Protein AF-A0A3P7FMW1-F1 (afdb_monomer_lite)

Sequence (409 aa):
MFDYVSAKECLGETEAAAFIEQILLAIKHLHDNHVPENVMLRRRGESKIKLIDFGLSRRILPGTVVKDMIGTPEFVAPEVVNYEPLSSATDMWALGVVTYILLSGGSPFLGETRDETFVNISAVNYHFSERYFEHISPYAKDFISRLFVRDQRKRATVDECLGHPWIRGPDELTNDVRQYSMISMAQIRSFKIRLRWRRVVDIIIACNKMTADARSAVRKALEAGRSVSSRFDPEELIVSAMLVACEEGNLAGLDQLAVLHRINLNIANRVRFKMGETAIHVAAGAGQFDVVHYLHMKGAALDAADVRGDTPLFWATRNGHANIVGYITNEENVNINAVNKNKESVLHVATRYAQLESALLLLERGVNSSLQDEHSETALHIASWHGYAALLEVLCRFNPPVHLKNQID

InterPro domains:
  IPR000719 Protein kinase domain [PF00069] (2-167)
  IPR000719 Protein kinase domain [PS50011] (1-167)
  IPR000719 Protein kinase domain [SM00220] (1-167)
  IPR002110 Ankyrin repeat [PF12796] (244-338)
  IPR002110 Ankyrin repeat [PF13857] (362-406)
  IPR002110 Ankyrin repeat [PS50088] (275-307)
  IPR002110 Ankyrin repeat [PS50088] (342-374)
  IPR002110 Ankyrin repeat [SM00248] (275-304)
  IPR002110 Ankyrin repeat [SM00248] (308-338)
  IPR002110 Ankyrin repeat [SM00248] (342-371)
  IPR002110 Ankyrin repeat [SM00248] (375-404)
  IPR011009 Protein kinase-like domain superfamily [SSF56112] (2-182)
  IPR036770 Ankyrin repeat-containing domain superfamily [G3DSA:1.25.40.20] (216-408)
  IPR036770 Ankyrin repeat-containing domain superfamily [SSF48403] (235-407)

Radius of gyration: 28.06 Å; chains: 1; bounding box: 69×50×81 Å

pLDDT: mean 79.53, std 17.52, range [32.91, 98.38]

Secondary structure (DSSP, 8-state):
-HHHHHH-SEEEHHHHHHHHHHHHHHHHHHHHH--------SSTT-S-------TT--PPPTT-------S-TTT--HHHHTTPPP-HHHHHHHHHHHHHHHHHSS-SS--SSHHHHHHHHHHT-----HHHHTTS-HHHHHHHHHHS-SSTTTSPPHHHHHTSHHHH---TTS--HHHH-EEETTSTTHHHHHHHHHHHHHHHHHHHHHTHHHHHHHHHHHHTTPPP--S--GGGHHHHHHHHHHHHT-HHHHHHHHHHS---TT----STT-----HHHHHHHHT-HHHHHHHHHTT--TT---TTS--HHHHHHHTT-HHHHHHHTTSTT--TT-B-TT--BHHHHHHHTT-HHHHHHHHHTT--TT---TTS--HHHHHHHHT-HHHHHHHHHT---TT------

Structure (mmCIF, N/CA/C/O backbone):
data_AF-A0A3P7FMW1-F1
#
_entry.id   AF-A0A3P7FMW1-F1
#
loop_
_atom_site.group_PDB
_atom_site.id
_atom_site.type_symbol
_atom_site.label_atom_id
_atom_site.label_alt_id
_atom_site.label_comp_id
_atom_site.label_asym_id
_atom_site.label_entity_id
_atom_site.label_seq_id
_atom_site.pdbx_PDB_ins_code
_atom_site.Cartn_x
_atom_site.Cartn_y
_atom_site.Cartn_z
_atom_site.occupancy
_atom_site.B_iso_or_equiv
_atom_site.auth_seq_id
_atom_site.auth_comp_id
_atom_site.auth_asym_id
_atom_site.auth_atom_id
_atom_site.pdbx_PDB_model_num
ATOM 1 N N . MET A 1 1 ? -8.981 -4.908 24.742 1.00 47.59 1 MET A N 1
ATOM 2 C CA . MET A 1 1 ? -9.907 -5.991 25.137 1.00 47.59 1 MET A CA 1
ATOM 3 C C . MET A 1 1 ? -9.260 -7.352 24.901 1.00 47.59 1 MET A C 1
ATOM 5 O O . MET A 1 1 ? -9.001 -8.043 25.871 1.00 47.59 1 MET A O 1
ATOM 9 N N . PHE A 1 2 ? -8.913 -7.713 23.662 1.00 51.62 2 PHE A N 1
ATOM 10 C CA . PHE A 1 2 ? -8.426 -9.063 23.349 1.00 51.62 2 PHE A CA 1
ATOM 11 C C . PHE A 1 2 ? -7.095 -9.463 23.994 1.00 51.62 2 PHE A C 1
ATOM 13 O O . PHE A 1 2 ? -6.965 -10.626 24.353 1.00 51.62 2 PHE A O 1
ATOM 20 N N . ASP A 1 3 ? -6.154 -8.543 24.230 1.00 49.09 3 ASP A N 1
ATOM 21 C CA . ASP A 1 3 ? -4.935 -8.862 25.001 1.00 49.09 3 ASP A CA 1
ATOM 22 C C . ASP A 1 3 ? -5.259 -9.324 26.424 1.00 49.09 3 ASP A C 1
ATOM 24 O O . ASP A 1 3 ? -4.680 -10.283 26.926 1.00 49.09 3 ASP A O 1
ATOM 28 N N . TYR A 1 4 ? -6.229 -8.658 27.056 1.00 53.31 4 TYR A N 1
ATOM 29 C CA . TYR A 1 4 ? -6.690 -8.989 28.400 1.00 53.31 4 TYR A CA 1
ATOM 30 C C . TYR A 1 4 ? -7.434 -10.331 28.410 1.00 53.31 4 TYR A C 1
ATOM 32 O O . TYR A 1 4 ? -7.143 -11.189 29.237 1.00 53.31 4 TYR A O 1
ATOM 40 N N . VAL A 1 5 ? -8.332 -10.544 27.440 1.00 51.75 5 VAL A N 1
ATOM 41 C CA . VAL A 1 5 ? -9.062 -11.814 27.278 1.00 51.75 5 VAL A CA 1
ATOM 42 C C . VAL A 1 5 ? -8.107 -12.969 26.943 1.00 51.75 5 VAL A C 1
ATOM 44 O O . VAL A 1 5 ? -8.299 -14.077 27.421 1.00 51.75 5 VAL A O 1
ATOM 47 N N . SER A 1 6 ? -7.047 -12.721 26.167 1.00 50.59 6 SER A N 1
ATOM 48 C CA . SER A 1 6 ? -6.059 -13.742 25.780 1.00 50.59 6 SER A CA 1
ATOM 49 C C . SER A 1 6 ? -5.133 -14.154 26.925 1.00 50.59 6 SER A C 1
ATOM 51 O O . SER A 1 6 ? -4.549 -15.232 26.859 1.00 50.59 6 SER A O 1
ATOM 53 N N . ALA A 1 7 ? -4.972 -13.304 27.942 1.00 53.78 7 ALA A N 1
ATOM 54 C CA . ALA A 1 7 ? -4.162 -13.597 29.122 1.00 53.78 7 ALA A CA 1
ATOM 55 C C . ALA A 1 7 ? -4.922 -14.407 30.188 1.00 53.78 7 ALA A C 1
ATOM 57 O O . ALA A 1 7 ? -4.287 -14.991 31.063 1.00 53.78 7 ALA A O 1
ATOM 58 N N . LYS A 1 8 ? -6.261 -14.447 30.130 1.00 50.78 8 LYS A N 1
ATOM 59 C CA . LYS A 1 8 ? -7.101 -15.222 31.050 1.00 50.78 8 LYS A CA 1
ATOM 60 C C . LYS A 1 8 ? -7.454 -16.590 30.460 1.00 50.78 8 LYS A C 1
ATOM 62 O O . LYS A 1 8 ? -7.831 -16.701 29.297 1.00 50.78 8 LYS A O 1
ATOM 67 N N . GLU A 1 9 ? -7.390 -17.632 31.289 1.00 50.69 9 GLU A N 1
ATOM 68 C CA . GLU A 1 9 ? -7.814 -18.993 30.917 1.00 50.69 9 GLU A CA 1
ATOM 69 C C . GLU A 1 9 ? -9.340 -19.143 30.811 1.00 50.69 9 GLU A C 1
ATOM 71 O O . GLU A 1 9 ? -9.829 -20.076 30.179 1.00 50.69 9 GLU A O 1
ATOM 76 N N . CYS A 1 10 ? -10.110 -18.225 31.392 1.00 54.72 10 CYS A N 1
ATOM 77 C CA . CYS A 1 10 ? -11.564 -18.210 31.321 1.00 54.72 10 CYS A CA 1
ATOM 78 C C . CYS A 1 10 ? -12.085 -16.768 31.348 1.00 54.72 10 CYS A C 1
ATOM 80 O O . CYS A 1 10 ? -11.567 -15.912 32.068 1.00 54.72 10 CYS A O 1
ATOM 82 N N . LEU A 1 11 ? -13.113 -16.507 30.542 1.00 65.88 11 LEU A N 1
ATOM 83 C CA . LEU A 1 11 ? -13.879 -15.266 30.575 1.00 65.88 11 LEU A CA 1
ATOM 84 C C . LEU A 1 11 ? -15.302 -15.631 30.999 1.00 65.88 11 LEU A C 1
ATOM 86 O O . LEU A 1 11 ? -15.915 -16.499 30.388 1.00 65.88 11 LEU A O 1
ATOM 90 N N . GLY A 1 12 ? -15.820 -15.023 32.061 1.00 71.69 12 GLY A N 1
ATOM 91 C CA . GLY A 1 12 ? -17.228 -15.199 32.426 1.00 71.69 12 GLY A CA 1
ATOM 92 C C . GLY A 1 12 ? -18.133 -14.372 31.515 1.00 71.69 12 GLY A C 1
ATOM 93 O O . GLY A 1 12 ? -17.721 -13.319 31.021 1.00 71.69 12 GLY A O 1
ATOM 94 N N . GLU A 1 13 ? -19.385 -14.789 31.337 1.00 80.81 13 GLU A N 1
ATOM 95 C CA . GLU A 1 13 ? -20.354 -13.994 30.574 1.00 80.81 13 GLU A CA 1
ATOM 96 C C . GLU A 1 13 ? -20.592 -12.607 31.168 1.00 80.81 13 GLU A C 1
ATOM 98 O O . GLU A 1 13 ? -20.755 -11.654 30.418 1.00 80.81 13 GLU A O 1
ATOM 103 N N . THR A 1 14 ? -20.554 -12.460 32.495 1.00 80.69 14 THR A N 1
ATOM 104 C CA . THR A 1 14 ? -20.668 -11.151 33.157 1.00 80.69 14 THR A CA 1
ATOM 105 C C . THR A 1 14 ? -19.549 -10.198 32.725 1.00 80.69 14 THR A C 1
ATOM 107 O O . THR A 1 14 ? -19.782 -9.013 32.506 1.00 80.69 14 THR A O 1
ATOM 110 N N . GLU A 1 15 ? -18.329 -10.714 32.555 1.00 77.94 15 GLU A N 1
ATOM 111 C CA . GLU A 1 15 ? -17.183 -9.920 32.106 1.00 77.94 15 GLU A CA 1
ATOM 112 C C . GLU A 1 15 ? -17.274 -9.608 30.606 1.00 77.94 15 GLU A C 1
ATOM 114 O O . GLU A 1 15 ? -17.004 -8.480 30.190 1.00 77.94 15 GLU A O 1
ATOM 119 N N . ALA A 1 16 ? -17.722 -10.574 29.797 1.00 81.94 16 ALA A N 1
ATOM 120 C CA . ALA A 1 16 ? -18.007 -10.354 28.382 1.00 81.94 16 ALA A CA 1
ATOM 121 C C . ALA A 1 16 ? -19.096 -9.285 28.182 1.00 81.94 16 ALA A C 1
ATOM 123 O O . ALA A 1 16 ? -18.902 -8.353 27.404 1.00 81.94 16 ALA A O 1
ATOM 124 N N . ALA A 1 17 ? -20.198 -9.372 28.928 1.00 87.00 17 ALA A N 1
ATOM 125 C CA . ALA A 1 17 ? -21.290 -8.406 28.901 1.00 87.00 17 ALA A CA 1
ATOM 126 C C . ALA A 1 17 ? -20.805 -7.003 29.287 1.00 87.00 17 ALA A C 1
ATOM 128 O O . ALA A 1 17 ? -21.090 -6.053 28.565 1.00 87.00 17 ALA A O 1
ATOM 129 N N . ALA A 1 18 ? -19.983 -6.872 30.335 1.00 83.81 18 ALA A N 1
ATOM 130 C CA . ALA A 1 18 ? -19.393 -5.589 30.729 1.00 83.81 18 ALA A CA 1
ATOM 131 C C . ALA A 1 18 ? -18.471 -4.996 29.646 1.00 83.81 18 ALA A C 1
ATOM 133 O O . ALA A 1 18 ? -18.351 -3.778 29.511 1.00 83.81 18 ALA A O 1
ATOM 134 N N . PHE A 1 19 ? -17.794 -5.834 28.859 1.00 81.50 19 PHE A N 1
ATOM 135 C CA . PHE A 1 19 ? -17.010 -5.373 27.716 1.00 81.50 19 PHE A CA 1
ATOM 136 C C . PHE A 1 19 ? -17.891 -4.904 26.550 1.00 81.50 19 PHE A C 1
ATOM 138 O O . PHE A 1 19 ? -17.595 -3.866 25.953 1.00 81.50 19 PHE A O 1
ATOM 145 N N . ILE A 1 20 ? -18.971 -5.627 26.244 1.00 87.50 20 ILE A N 1
ATOM 146 C CA . ILE A 1 20 ? -19.931 -5.249 25.196 1.00 87.50 20 ILE A CA 1
ATOM 147 C C . ILE A 1 20 ? -20.721 -3.994 25.581 1.00 87.50 20 ILE A C 1
ATOM 149 O O . ILE A 1 20 ? -20.904 -3.119 24.739 1.00 87.50 20 ILE A O 1
ATOM 153 N N . GLU A 1 21 ? -21.108 -3.844 26.847 1.00 88.62 21 GLU A N 1
ATOM 154 C CA . GLU A 1 21 ? -21.773 -2.648 27.378 1.00 88.62 21 GLU A CA 1
ATOM 155 C C . GLU A 1 21 ? -20.960 -1.380 27.094 1.00 88.62 21 GLU A C 1
ATOM 157 O O . GLU A 1 21 ? -21.482 -0.368 26.636 1.00 88.62 21 GLU A O 1
ATOM 162 N N . GLN A 1 22 ? -19.645 -1.443 27.288 1.00 83.19 22 GLN A N 1
ATOM 163 C CA . GLN A 1 22 ? -18.770 -0.303 27.028 1.00 83.19 22 GLN A CA 1
ATOM 164 C C . GLN A 1 22 ? -18.667 0.042 25.545 1.00 83.19 22 GLN A C 1
ATOM 166 O O . GLN A 1 22 ? -18.553 1.219 25.199 1.00 83.19 22 GLN A O 1
ATOM 171 N N . ILE A 1 23 ? -18.721 -0.965 24.667 1.00 85.00 23 ILE A N 1
ATOM 172 C CA . ILE A 1 23 ? -18.812 -0.722 23.227 1.00 85.00 23 ILE A CA 1
ATOM 173 C C . ILE A 1 23 ? -20.160 -0.072 22.906 1.00 85.00 23 ILE A C 1
ATOM 175 O O . ILE A 1 23 ? -20.174 0.937 22.211 1.00 85.00 23 ILE A O 1
ATOM 179 N N . LEU A 1 24 ? -21.267 -0.586 23.448 1.00 89.19 24 LEU A N 1
ATOM 180 C CA . LEU A 1 24 ? -22.606 -0.023 23.254 1.00 89.19 24 LEU A CA 1
ATOM 181 C C . LEU A 1 24 ? -22.686 1.443 23.682 1.00 89.19 24 LEU A C 1
ATOM 183 O O . LEU A 1 24 ? -23.191 2.263 22.925 1.00 89.19 24 LEU A O 1
ATOM 187 N N . LEU A 1 25 ? -22.144 1.801 24.848 1.00 86.50 25 LEU A N 1
ATOM 188 C CA . LEU A 1 25 ? -22.111 3.191 25.317 1.00 86.50 25 LEU A CA 1
ATOM 189 C C . LEU A 1 25 ? -21.339 4.107 24.360 1.00 86.50 25 LEU A C 1
ATOM 191 O O . LEU A 1 25 ? -21.734 5.250 24.130 1.00 86.50 25 LEU A O 1
ATOM 195 N N . ALA A 1 26 ? -20.250 3.607 23.782 1.00 79.44 26 ALA A N 1
ATOM 196 C CA . ALA A 1 26 ? -19.476 4.363 22.813 1.00 79.44 26 ALA A CA 1
ATOM 197 C C . ALA A 1 26 ? -20.198 4.470 21.458 1.00 79.44 26 ALA A C 1
ATOM 199 O O . ALA A 1 26 ? -20.238 5.557 20.889 1.00 79.44 26 ALA A O 1
ATOM 200 N N . ILE A 1 27 ? -20.834 3.397 20.975 1.00 84.56 27 ILE A N 1
ATOM 201 C CA . ILE A 1 27 ? -21.678 3.434 19.770 1.00 84.56 27 ILE A CA 1
ATOM 202 C C . ILE A 1 27 ? -22.840 4.414 19.970 1.00 84.56 27 ILE A C 1
ATOM 204 O O . ILE A 1 27 ? -23.069 5.256 19.107 1.00 84.56 27 ILE A O 1
ATOM 208 N N . LYS A 1 28 ? -23.510 4.382 21.129 1.00 84.62 28 LYS A N 1
ATOM 209 C CA . LYS A 1 28 ? -24.583 5.326 21.472 1.00 84.62 28 LYS A CA 1
ATOM 210 C C . LYS A 1 28 ? -24.106 6.763 21.334 1.00 84.62 28 LYS A C 1
ATOM 212 O O . LYS A 1 28 ? -24.732 7.568 20.655 1.00 84.62 28 LYS A O 1
ATOM 217 N N . HIS A 1 29 ? -22.963 7.069 21.946 1.00 78.94 29 HIS A N 1
ATOM 218 C CA . HIS A 1 29 ? -22.381 8.400 21.877 1.00 78.94 29 HIS A CA 1
ATOM 219 C C . HIS A 1 29 ? -22.130 8.851 20.430 1.00 78.94 29 HIS A C 1
ATOM 221 O O . HIS A 1 29 ? -22.406 10.006 20.111 1.00 78.94 29 HIS A O 1
ATOM 227 N N . LEU A 1 30 ? -21.652 7.956 19.559 1.00 75.69 30 LEU A N 1
ATOM 228 C CA . LEU A 1 30 ? -21.410 8.248 18.141 1.00 75.69 30 LEU A CA 1
ATOM 229 C C . LEU A 1 30 ? -22.705 8.460 17.354 1.00 75.69 30 LEU A C 1
ATOM 231 O O . LEU A 1 30 ? -22.782 9.393 16.556 1.00 75.69 30 LEU A O 1
ATOM 235 N N . HIS A 1 31 ? -23.707 7.605 17.575 1.00 81.19 31 HIS A N 1
ATOM 236 C CA . HIS A 1 31 ? -25.014 7.696 16.919 1.00 81.19 31 HIS A CA 1
ATOM 237 C C . HIS A 1 31 ? -25.749 8.978 17.321 1.00 81.19 31 HIS A C 1
ATOM 239 O O . HIS A 1 31 ? -26.322 9.640 16.459 1.00 81.19 31 HIS A O 1
ATOM 245 N N . ASP A 1 32 ? -25.651 9.376 18.591 1.00 76.94 32 ASP A N 1
ATOM 246 C CA . ASP A 1 32 ? -26.274 10.596 19.106 1.00 76.94 32 ASP A CA 1
ATOM 247 C C . ASP A 1 32 ? -25.512 11.861 18.648 1.00 76.94 32 ASP A C 1
ATOM 249 O O . ASP A 1 32 ? -26.118 12.830 18.186 1.00 76.94 32 ASP A O 1
ATOM 253 N N . ASN A 1 33 ? -24.173 11.871 18.730 1.00 66.06 33 ASN A N 1
ATOM 254 C CA . ASN A 1 33 ? -23.375 13.098 18.571 1.00 66.06 33 ASN A CA 1
ATOM 255 C C . ASN A 1 33 ? -22.724 13.291 17.190 1.00 66.06 33 ASN A C 1
ATOM 257 O O . ASN A 1 33 ? -22.070 14.309 16.981 1.00 66.06 33 ASN A O 1
ATOM 261 N N . HIS A 1 34 ? -22.906 12.377 16.228 1.00 57.22 34 HIS A N 1
ATOM 262 C CA . HIS A 1 34 ? -22.450 12.501 14.827 1.00 57.22 34 HIS A CA 1
ATOM 263 C C . HIS A 1 34 ? -20.942 12.798 14.605 1.00 57.22 34 HIS A C 1
ATOM 265 O O . HIS A 1 34 ? -20.549 13.106 13.473 1.00 57.22 34 HIS A O 1
ATOM 271 N N . VAL A 1 35 ? -20.082 12.710 15.630 1.00 48.16 35 VAL A N 1
ATOM 272 C CA . VAL A 1 35 ? -18.645 13.034 15.543 1.00 48.16 35 VAL A CA 1
ATOM 273 C C . VAL A 1 35 ? -17.810 11.972 16.277 1.00 48.16 35 VAL A C 1
ATOM 275 O O . VAL A 1 35 ? -18.051 11.731 17.459 1.00 48.16 35 VAL A O 1
ATOM 278 N N . PRO A 1 36 ? -16.823 11.332 15.618 1.00 38.69 36 PRO A N 1
ATOM 279 C CA . PRO A 1 36 ? -15.952 10.357 16.259 1.00 38.69 36 PRO A CA 1
ATOM 280 C C . PRO A 1 36 ? -14.738 11.042 16.896 1.00 38.69 36 PRO A C 1
ATOM 282 O O . PRO A 1 36 ? -13.843 11.517 16.197 1.00 38.69 36 PRO A O 1
ATOM 285 N N . GLU A 1 37 ? -14.667 11.033 18.228 1.00 35.34 37 GLU A N 1
ATOM 286 C CA . GLU A 1 37 ? -13.431 11.305 18.965 1.00 35.34 37 GLU A CA 1
ATOM 287 C C . GLU A 1 37 ? -13.049 10.108 19.849 1.00 35.34 37 GLU A C 1
ATOM 289 O O . GLU A 1 37 ? -13.726 9.775 20.815 1.00 35.34 37 GLU A O 1
ATOM 294 N N . ASN A 1 38 ? -11.933 9.474 19.475 1.00 32.91 38 ASN A N 1
ATOM 295 C CA . ASN A 1 38 ? -10.925 8.816 20.314 1.00 32.91 38 ASN A CA 1
ATOM 296 C C . ASN A 1 38 ? -11.371 8.115 21.593 1.00 32.91 38 ASN A C 1
ATOM 298 O O . ASN A 1 38 ? -11.671 8.743 22.611 1.00 32.91 38 ASN A O 1
ATOM 302 N N . VAL A 1 39 ? -11.192 6.801 21.648 1.00 37.09 39 VAL A N 1
ATOM 303 C CA . VAL A 1 39 ? -11.432 6.083 22.886 1.00 37.09 39 VAL A CA 1
ATOM 304 C C . VAL A 1 39 ? -10.294 4.997 23.015 1.00 37.09 39 VAL A C 1
ATOM 306 O O . VAL A 1 39 ? -10.281 4.017 22.326 1.00 37.09 39 VAL A O 1
ATOM 309 N N . MET A 1 40 ? -9.280 5.081 23.907 1.00 37.59 40 MET A N 1
ATOM 310 C CA . MET A 1 40 ? -8.388 3.927 24.296 1.00 37.59 40 MET A CA 1
ATOM 311 C C . MET A 1 40 ? -8.336 3.721 25.809 1.00 37.59 40 MET A C 1
ATOM 313 O O . MET A 1 40 ? -8.457 4.700 26.542 1.00 37.59 40 MET A O 1
ATOM 317 N N . LEU A 1 41 ? -8.219 2.464 26.264 1.00 34.91 41 LEU A N 1
ATOM 318 C CA . LEU A 1 41 ? -8.232 2.029 27.676 1.00 34.91 41 LEU A CA 1
ATOM 319 C C . LEU A 1 41 ? -7.484 3.001 28.605 1.00 34.91 41 LEU A C 1
ATOM 321 O O . LEU A 1 41 ? -6.338 3.353 28.333 1.00 34.91 41 LEU A O 1
ATOM 325 N N . ARG A 1 42 ? -8.109 3.400 29.725 1.00 39.28 42 ARG A N 1
ATOM 326 C CA . ARG A 1 42 ? -7.558 4.437 30.622 1.00 39.28 42 ARG A CA 1
ATOM 327 C C . ARG A 1 42 ? -6.172 4.069 31.167 1.00 39.28 42 ARG A C 1
ATOM 329 O O . ARG A 1 42 ? -5.311 4.943 31.214 1.00 39.28 42 ARG A O 1
ATOM 336 N N . ARG A 1 43 ? -5.951 2.807 31.570 1.00 35.66 43 ARG A N 1
ATOM 337 C CA . ARG A 1 43 ? -4.662 2.253 32.040 1.00 35.66 43 ARG A CA 1
ATOM 338 C C . ARG A 1 43 ? -4.598 0.732 31.840 1.00 35.66 43 ARG A C 1
ATOM 340 O O . ARG A 1 43 ? -5.629 0.061 31.848 1.00 35.66 43 ARG A O 1
ATOM 347 N N . ARG A 1 44 ? -3.383 0.175 31.703 1.00 38.91 44 ARG A N 1
ATOM 348 C CA . ARG A 1 44 ? -3.141 -1.284 31.726 1.00 38.91 44 ARG A CA 1
ATOM 349 C C . ARG A 1 44 ? -3.638 -1.863 33.060 1.00 38.91 44 ARG A C 1
ATOM 351 O O . ARG A 1 44 ? -3.177 -1.428 34.108 1.00 38.91 44 ARG A O 1
ATOM 358 N N . GLY A 1 45 ? -4.556 -2.830 32.999 1.00 46.41 45 GLY A N 1
ATOM 359 C CA . GLY A 1 45 ? -5.114 -3.532 34.165 1.00 46.41 45 GLY A CA 1
ATOM 360 C C . GLY A 1 45 ? -6.527 -3.107 34.584 1.00 46.41 45 GLY A C 1
ATOM 361 O O . GLY A 1 45 ? -7.135 -3.800 35.392 1.00 46.41 45 GLY A O 1
ATOM 362 N N . GLU A 1 46 ? -7.084 -2.027 34.025 1.00 47.59 46 GLU A N 1
ATOM 363 C CA . GLU A 1 46 ? -8.478 -1.632 34.276 1.00 47.59 46 GLU A CA 1
ATOM 364 C C . GLU A 1 46 ? -9.424 -2.231 33.219 1.00 47.59 46 GLU A C 1
ATOM 366 O O . GLU A 1 46 ? -9.126 -2.232 32.025 1.00 47.59 46 GLU A O 1
ATOM 371 N N . SER A 1 47 ? -10.606 -2.682 33.650 1.00 47.19 47 SER A N 1
ATOM 372 C CA . SER A 1 47 ? -11.676 -3.250 32.812 1.00 47.19 47 SER A CA 1
ATOM 373 C C . SER A 1 47 ? -12.398 -2.221 31.926 1.00 47.19 47 SER A C 1
ATOM 375 O O . SER A 1 47 ? -13.362 -2.568 31.246 1.00 47.19 47 SER A O 1
ATOM 377 N N . LYS A 1 48 ? -11.937 -0.960 31.903 1.00 43.16 48 LYS A N 1
ATOM 378 C CA . LYS A 1 48 ? -12.572 0.142 31.170 1.00 43.16 48 LYS A CA 1
ATOM 379 C C . LYS A 1 48 ? -12.001 0.333 29.761 1.00 43.16 48 LYS A C 1
ATOM 381 O O . LYS A 1 48 ? -11.030 1.071 29.575 1.00 43.16 48 LYS A O 1
ATOM 386 N N . ILE A 1 49 ? -12.609 -0.333 28.780 1.00 46.06 49 ILE A N 1
ATOM 387 C CA . ILE A 1 49 ? -12.414 -0.157 27.342 1.00 46.06 49 ILE A CA 1
ATOM 388 C C . ILE A 1 49 ? -12.706 1.271 26.935 1.00 46.06 49 ILE A C 1
ATOM 390 O O . ILE A 1 49 ? -13.619 1.942 27.406 1.00 46.06 49 ILE A O 1
ATOM 394 N N . LYS A 1 50 ? -11.932 1.683 25.951 1.00 40.44 50 LYS A N 1
ATOM 395 C CA . LYS A 1 50 ? -12.295 2.767 25.081 1.00 40.44 50 LYS A CA 1
ATOM 396 C C . LYS A 1 50 ? -11.909 2.313 23.627 1.00 40.44 50 LYS A C 1
ATOM 398 O O . LYS A 1 50 ? -10.892 1.627 23.489 1.00 40.44 50 LYS A O 1
ATOM 403 N N . LEU A 1 51 ? -12.754 2.593 22.611 1.00 43.47 51 LEU A N 1
ATOM 404 C CA . LEU A 1 51 ? -12.660 2.427 21.115 1.00 43.47 51 LEU A CA 1
ATOM 405 C C . LEU A 1 51 ? -11.703 3.361 20.306 1.00 43.47 51 LEU A C 1
ATOM 407 O O . LEU A 1 51 ? -11.960 4.558 20.173 1.00 43.47 51 LEU A O 1
ATOM 411 N N . ILE A 1 52 ? -10.577 2.855 19.781 1.00 44.47 52 ILE A N 1
ATOM 412 C CA . ILE A 1 52 ? -9.451 3.727 19.352 1.00 44.47 52 ILE A CA 1
ATOM 413 C C . ILE A 1 52 ? -9.362 4.056 17.875 1.00 44.47 52 ILE A C 1
ATOM 415 O O . ILE A 1 52 ? -8.499 4.846 17.497 1.00 44.47 52 ILE A O 1
ATOM 419 N N . ASP A 1 53 ? -10.162 3.424 17.034 1.00 44.19 53 ASP A N 1
ATOM 420 C CA . ASP A 1 53 ? -9.825 3.372 15.622 1.00 44.19 53 ASP A CA 1
ATOM 421 C C . ASP A 1 53 ? -11.059 3.524 14.750 1.00 44.19 53 ASP A C 1
ATOM 423 O O . ASP A 1 53 ? -11.716 2.565 14.357 1.00 44.19 53 ASP A O 1
ATOM 427 N N . PHE A 1 54 ? -11.365 4.785 14.475 1.00 46.47 54 PHE A N 1
ATOM 428 C CA . PHE A 1 54 ? -12.403 5.205 13.545 1.00 46.47 54 PHE A CA 1
ATOM 429 C C . PHE A 1 54 ? -11.808 5.524 12.166 1.00 46.47 54 PHE A C 1
ATOM 431 O O . PHE A 1 54 ? -12.372 6.323 11.425 1.00 46.47 54 PHE A O 1
ATOM 438 N N . GLY A 1 55 ? -10.658 4.934 11.799 1.00 42.66 55 GLY A N 1
ATOM 439 C CA . GLY A 1 55 ? -9.985 5.197 10.518 1.00 42.66 55 GLY A CA 1
ATOM 440 C C . GLY A 1 55 ? -10.853 4.931 9.279 1.00 42.66 55 GLY A C 1
ATOM 441 O O . GLY A 1 55 ? -10.581 5.485 8.219 1.00 42.66 55 GLY A O 1
ATOM 442 N N . LEU A 1 56 ? -11.913 4.132 9.435 1.00 43.56 56 LEU A N 1
ATOM 443 C CA . LEU A 1 56 ? -12.910 3.823 8.406 1.00 43.56 56 LEU A CA 1
ATOM 444 C C . LEU A 1 56 ? -14.265 4.514 8.641 1.00 43.56 56 LEU A C 1
ATOM 446 O O . LEU A 1 56 ? -15.190 4.348 7.850 1.00 43.56 56 LEU A O 1
ATOM 450 N N . SER A 1 57 ? -14.425 5.267 9.729 1.00 46.28 57 SER A N 1
ATOM 451 C CA . SER A 1 57 ? -15.715 5.847 10.093 1.00 46.28 57 SER A CA 1
ATOM 452 C C . SER A 1 57 ? -16.013 7.084 9.270 1.00 46.28 57 SER A C 1
ATOM 454 O O . SER A 1 57 ? -15.234 8.036 9.212 1.00 46.28 57 SER A O 1
ATOM 456 N N . ARG A 1 58 ? -17.194 7.083 8.658 1.00 51.94 58 ARG A N 1
ATOM 457 C CA . ARG A 1 58 ? -17.681 8.163 7.809 1.00 51.94 58 ARG A CA 1
ATOM 458 C C . ARG A 1 58 ? -18.990 8.691 8.362 1.00 51.94 58 ARG A C 1
ATOM 460 O O . ARG A 1 58 ? -19.873 7.924 8.732 1.00 51.94 58 ARG A O 1
ATOM 467 N N . ARG A 1 59 ? -19.143 10.013 8.363 1.00 51.44 59 ARG A N 1
ATOM 468 C CA . ARG A 1 59 ? -20.428 10.644 8.660 1.00 51.44 59 ARG A CA 1
ATOM 469 C C . ARG A 1 59 ? -21.384 10.406 7.491 1.00 51.44 59 ARG A C 1
ATOM 471 O O . ARG A 1 59 ? -21.129 10.890 6.389 1.00 51.44 59 ARG A O 1
ATOM 478 N N . ILE A 1 60 ? -22.479 9.693 7.734 1.00 50.53 60 ILE A N 1
ATOM 479 C CA . ILE A 1 60 ? -23.604 9.599 6.797 1.00 50.53 60 ILE A CA 1
ATOM 480 C C . ILE A 1 60 ? -24.505 10.803 7.074 1.00 50.53 60 ILE A C 1
ATOM 482 O O . ILE A 1 60 ? -24.983 10.979 8.194 1.00 50.53 60 ILE A O 1
ATOM 486 N N . LEU A 1 61 ? -24.680 11.683 6.089 1.00 50.62 61 LEU A N 1
ATOM 487 C CA . LEU A 1 61 ? -25.542 12.852 6.243 1.00 50.62 61 LEU A CA 1
ATOM 488 C C . LEU A 1 61 ? -27.013 12.442 6.059 1.00 50.62 61 LEU A C 1
ATOM 490 O O . LEU A 1 61 ? -27.305 11.540 5.268 1.00 50.62 61 LEU A O 1
ATOM 494 N N . PRO A 1 62 ? -27.961 13.107 6.741 1.00 52.31 62 PRO A N 1
ATOM 495 C CA . PRO A 1 62 ? -29.381 12.859 6.525 1.00 52.31 62 PRO A CA 1
ATOM 496 C C . PRO A 1 62 ? -29.737 12.994 5.037 1.00 52.31 62 PRO A C 1
ATOM 498 O O . PRO A 1 62 ? -29.489 14.030 4.425 1.00 52.31 62 PRO A O 1
ATOM 501 N N . GLY A 1 63 ? -30.290 11.931 4.447 1.00 52.06 63 GLY A N 1
ATOM 502 C CA . GLY A 1 63 ? -30.674 11.882 3.032 1.00 52.06 63 GLY A CA 1
ATOM 503 C C . GLY A 1 63 ? -29.581 11.447 2.046 1.00 52.06 63 GLY A C 1
ATOM 504 O O . GLY A 1 63 ? -29.891 11.270 0.870 1.00 52.06 63 GLY A O 1
ATOM 505 N N . THR A 1 64 ? -28.331 11.222 2.471 1.00 45.34 64 THR A N 1
ATOM 506 C CA . THR A 1 64 ? -27.282 10.729 1.560 1.00 45.34 64 THR A CA 1
ATOM 507 C C . THR A 1 64 ? -27.211 9.208 1.553 1.00 45.34 64 THR A C 1
ATOM 509 O O . THR A 1 64 ? -27.017 8.587 2.596 1.00 45.34 64 THR A O 1
ATOM 512 N N . VAL A 1 65 ? -27.307 8.606 0.367 1.00 47.12 65 VAL A N 1
ATOM 513 C CA . VAL A 1 65 ? -27.168 7.158 0.178 1.00 47.12 65 VAL A CA 1
ATOM 514 C C . VAL A 1 65 ? -25.692 6.819 0.003 1.00 47.12 65 VAL A C 1
ATOM 516 O O . VAL A 1 65 ? -25.099 7.128 -1.028 1.00 47.12 65 VAL A O 1
ATOM 519 N N . VAL A 1 66 ? -25.103 6.179 1.011 1.00 45.00 66 VAL A N 1
ATOM 520 C CA . VAL A 1 66 ? -23.734 5.652 0.959 1.00 45.00 66 VAL A CA 1
ATOM 521 C C . VAL A 1 66 ? -23.816 4.140 0.769 1.00 45.00 66 VAL A C 1
ATOM 523 O O . VAL A 1 66 ? -24.515 3.468 1.524 1.00 45.00 66 VAL A O 1
ATOM 526 N N . LYS A 1 67 ? -23.130 3.628 -0.256 1.00 40.00 67 LYS A N 1
ATOM 527 C CA . LYS A 1 67 ? -22.982 2.203 -0.576 1.00 40.00 67 LYS A CA 1
ATOM 528 C C . LYS A 1 67 ? -21.493 1.945 -0.742 1.00 40.00 67 LYS A C 1
ATOM 530 O O . LYS A 1 67 ? -20.870 2.622 -1.555 1.00 40.00 67 LYS A O 1
ATOM 535 N N . ASP A 1 68 ? -20.935 1.032 0.038 1.00 45.94 68 ASP A N 1
ATOM 536 C CA . ASP A 1 68 ? -19.488 0.826 0.105 1.00 45.94 68 ASP A CA 1
ATOM 537 C C . ASP A 1 68 ? -19.181 -0.627 0.487 1.00 45.94 68 ASP A C 1
ATOM 539 O O . ASP A 1 68 ? -20.006 -1.246 1.156 1.00 45.94 68 ASP A O 1
ATOM 543 N N . MET A 1 69 ? -18.033 -1.172 0.076 1.00 37.06 69 MET A N 1
ATOM 544 C CA . MET A 1 69 ? -17.610 -2.541 0.416 1.00 37.06 69 MET A CA 1
ATOM 545 C C . MET A 1 69 ? -16.292 -2.487 1.201 1.00 37.06 69 MET A C 1
ATOM 547 O O . MET A 1 69 ? -15.209 -2.633 0.644 1.00 37.06 69 MET A O 1
ATOM 551 N N . ILE A 1 70 ? -16.386 -2.251 2.512 1.00 43.44 70 ILE A N 1
ATOM 552 C CA . ILE A 1 70 ? -15.230 -2.061 3.403 1.00 43.44 70 ILE A CA 1
ATOM 553 C C . ILE A 1 70 ? -15.227 -3.142 4.490 1.00 43.44 70 ILE A C 1
ATOM 555 O O . ILE A 1 70 ? -16.258 -3.395 5.109 1.00 43.44 70 ILE A O 1
ATOM 559 N N . GLY A 1 71 ? -14.057 -3.726 4.771 1.00 47.47 71 GLY A N 1
ATOM 560 C CA . GLY A 1 71 ? -13.816 -4.580 5.939 1.00 47.47 71 GLY A CA 1
ATOM 561 C C . GLY A 1 71 ? -13.344 -5.995 5.605 1.00 47.47 71 GLY A C 1
ATOM 562 O O . GLY A 1 71 ? -13.428 -6.467 4.471 1.00 47.47 71 GLY A O 1
ATOM 563 N N . THR A 1 72 ? -12.832 -6.699 6.616 1.00 52.81 72 THR A N 1
ATOM 564 C CA . THR A 1 72 ? -12.543 -8.131 6.490 1.00 52.81 72 THR A CA 1
ATOM 565 C C . THR A 1 72 ? -13.870 -8.861 6.234 1.00 52.81 72 THR A C 1
ATOM 567 O O . THR A 1 72 ? -14.828 -8.605 6.970 1.00 52.81 72 THR A O 1
ATOM 570 N N . PRO A 1 73 ? -13.959 -9.757 5.228 1.00 58.38 73 PRO A N 1
ATOM 571 C CA . PRO A 1 73 ? -15.222 -10.329 4.754 1.00 58.38 73 PRO A CA 1
ATOM 572 C C . PRO A 1 73 ? -16.111 -10.924 5.840 1.00 58.38 73 PRO A C 1
ATOM 574 O O . PRO A 1 73 ? -17.306 -10.992 5.658 1.00 58.38 73 PRO A O 1
ATOM 577 N N . GLU A 1 74 ? -15.550 -11.351 6.964 1.00 64.62 74 GLU A N 1
ATOM 578 C CA . GLU A 1 74 ? -16.270 -11.985 8.067 1.00 64.62 74 GLU A CA 1
ATOM 579 C C . GLU A 1 74 ? -17.009 -11.018 9.018 1.00 64.62 74 GLU A C 1
ATOM 581 O O . GLU A 1 74 ? -17.780 -11.476 9.858 1.00 64.62 74 GLU A O 1
ATOM 586 N N . PHE A 1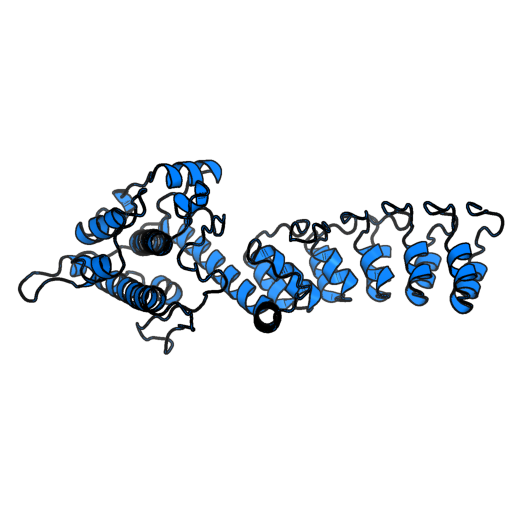 75 ? -16.804 -9.700 8.892 1.00 68.94 75 PHE A N 1
ATOM 587 C CA . PHE A 1 75 ? -17.428 -8.676 9.752 1.00 68.94 75 PHE A CA 1
ATOM 588 C C . PHE A 1 75 ? -18.451 -7.801 9.044 1.00 68.94 75 PHE A C 1
ATOM 590 O O . PHE A 1 75 ? -19.157 -7.030 9.698 1.00 68.94 75 PHE A O 1
ATOM 597 N N . VAL A 1 76 ? -18.500 -7.867 7.716 1.00 76.12 76 VAL A N 1
ATOM 598 C CA . VAL A 1 76 ? -19.352 -6.973 6.942 1.00 76.12 76 VAL A CA 1
ATOM 599 C C . VAL A 1 76 ? -20.816 -7.328 7.149 1.00 76.12 76 VAL A C 1
ATOM 601 O O . VAL A 1 76 ? -21.187 -8.499 7.246 1.00 76.12 76 VAL A O 1
ATOM 604 N N . ALA A 1 77 ? -21.649 -6.298 7.235 1.00 84.56 77 ALA A N 1
ATOM 605 C CA . ALA A 1 77 ? -23.087 -6.469 7.300 1.00 84.56 77 ALA A CA 1
ATOM 606 C C . ALA A 1 77 ? -23.633 -6.893 5.926 1.00 84.56 77 ALA A C 1
ATOM 608 O O . ALA A 1 77 ? -23.031 -6.585 4.893 1.00 84.56 77 ALA A O 1
ATOM 609 N N . PRO A 1 78 ? -24.781 -7.574 5.862 1.00 89.19 78 PRO A N 1
ATOM 610 C CA . PRO A 1 78 ? -25.320 -8.038 4.593 1.00 89.19 78 PRO A CA 1
ATOM 611 C C . PRO A 1 78 ? -25.700 -6.891 3.650 1.00 89.19 78 PRO A C 1
ATOM 613 O O . PRO A 1 78 ? -25.609 -7.058 2.438 1.00 89.19 78 PRO A O 1
ATOM 616 N N . GLU A 1 79 ? -26.059 -5.716 4.166 1.00 85.31 79 GLU A N 1
ATOM 617 C CA . GLU A 1 79 ? -26.265 -4.519 3.348 1.00 85.31 79 GLU A CA 1
ATOM 618 C C . GLU A 1 79 ? -24.978 -4.032 2.654 1.00 85.31 79 GLU A C 1
ATOM 620 O O . GLU A 1 79 ? -25.043 -3.534 1.535 1.00 85.31 79 GLU A O 1
ATOM 625 N N . VAL A 1 80 ? -23.805 -4.244 3.261 1.00 80.38 80 VAL A N 1
ATOM 626 C CA . VAL A 1 80 ? -22.493 -3.920 2.670 1.00 80.38 80 VAL A CA 1
ATOM 627 C C . VAL A 1 80 ? -22.221 -4.868 1.499 1.00 80.38 80 VAL A C 1
ATOM 629 O O . VAL A 1 80 ? -21.900 -4.428 0.398 1.00 80.38 80 VAL A O 1
ATOM 632 N N . VAL A 1 81 ? -22.422 -6.175 1.711 1.00 78.81 81 VAL A N 1
ATOM 633 C CA . VAL A 1 81 ? -22.222 -7.214 0.680 1.00 78.81 81 VAL A CA 1
ATOM 634 C C . VAL A 1 81 ? -23.167 -7.018 -0.506 1.00 78.81 81 VAL A C 1
ATOM 636 O O . VAL A 1 81 ? -22.770 -7.188 -1.655 1.00 78.81 81 VAL A O 1
ATOM 639 N N . ASN A 1 82 ? -24.413 -6.632 -0.235 1.00 80.81 82 ASN A N 1
ATOM 640 C CA . ASN A 1 82 ? -25.451 -6.469 -1.251 1.00 80.81 82 ASN A CA 1
ATOM 641 C C . ASN A 1 82 ? -25.524 -5.047 -1.839 1.00 80.81 82 ASN A C 1
ATOM 643 O O . ASN A 1 82 ? -26.466 -4.742 -2.570 1.00 80.81 82 ASN A O 1
ATOM 647 N N . TYR A 1 83 ? -24.546 -4.177 -1.550 1.00 77.94 83 TYR A N 1
ATOM 648 C CA . TYR A 1 83 ? -24.509 -2.787 -2.031 1.00 77.94 83 TYR A CA 1
ATOM 649 C C . TYR A 1 83 ? -25.804 -2.002 -1.744 1.00 77.94 83 TYR A C 1
ATOM 651 O O . TYR A 1 83 ? -26.347 -1.267 -2.585 1.00 77.94 83 TYR A O 1
ATOM 659 N N . GLU A 1 84 ? -26.320 -2.156 -0.535 1.00 79.62 84 GLU A N 1
ATOM 660 C CA . GLU A 1 84 ? -27.471 -1.440 -0.001 1.00 79.62 84 GLU A CA 1
ATOM 661 C C . GLU A 1 84 ? -27.029 -0.210 0.812 1.00 79.62 84 GLU A C 1
ATOM 663 O O . GLU A 1 84 ? -25.866 -0.103 1.202 1.00 79.62 84 GLU A O 1
ATOM 668 N N . PRO A 1 85 ? -27.932 0.761 1.047 1.00 73.31 85 PRO A N 1
ATOM 669 C CA . PRO A 1 85 ? -27.616 1.931 1.860 1.00 73.31 85 PRO A CA 1
ATOM 670 C C . PRO A 1 85 ? -27.207 1.543 3.285 1.00 73.31 85 PRO A C 1
ATOM 672 O O . PRO A 1 85 ? -27.909 0.767 3.939 1.00 73.31 85 PRO A O 1
ATOM 675 N N . LEU A 1 86 ? -26.110 2.127 3.765 1.00 76.19 86 LEU A N 1
ATOM 676 C CA . LEU A 1 86 ? -25.633 1.954 5.137 1.00 76.19 86 LEU A CA 1
ATOM 677 C C . LEU A 1 86 ? -26.444 2.800 6.127 1.00 76.19 86 LEU A C 1
ATOM 679 O O . LEU A 1 86 ? -26.960 3.867 5.783 1.00 76.19 86 LEU A O 1
ATOM 683 N N . SER A 1 87 ? -26.525 2.342 7.374 1.00 80.44 87 SER A N 1
ATOM 684 C CA . SER A 1 87 ? -27.174 3.068 8.469 1.00 80.44 87 SER A CA 1
ATOM 685 C C . SER A 1 87 ? -26.514 2.753 9.812 1.00 80.44 87 SER A C 1
ATOM 687 O O . SER A 1 87 ? -25.635 1.899 9.894 1.00 80.44 87 SER A O 1
ATOM 689 N N . SER A 1 88 ? -26.979 3.381 10.893 1.00 83.75 88 SER A N 1
ATOM 690 C CA . SER A 1 88 ? -26.577 3.043 12.267 1.00 83.75 88 SER A CA 1
ATOM 691 C C . SER A 1 88 ? -26.773 1.558 12.613 1.00 83.75 88 SER A C 1
ATOM 693 O O . SER A 1 88 ? -26.071 1.025 13.470 1.00 83.75 88 SER A O 1
ATOM 695 N N . ALA A 1 89 ? -27.685 0.853 11.930 1.00 87.12 89 ALA A N 1
ATOM 696 C CA . ALA A 1 89 ? -27.874 -0.585 12.113 1.00 87.12 89 ALA A CA 1
ATOM 697 C C . ALA A 1 89 ? -26.663 -1.405 11.630 1.00 87.12 89 ALA A C 1
ATOM 699 O O . ALA A 1 89 ? -26.441 -2.515 12.120 1.00 87.12 89 ALA A O 1
ATOM 700 N N . THR A 1 90 ? -25.866 -0.887 10.692 1.00 85.88 90 THR A N 1
ATOM 701 C CA . THR A 1 90 ? -24.651 -1.545 10.191 1.00 85.88 90 THR A CA 1
ATOM 702 C C . THR A 1 90 ? -23.621 -1.730 11.310 1.00 85.88 90 THR A C 1
ATOM 704 O O . THR A 1 90 ? -23.039 -2.807 11.433 1.00 85.88 90 THR A O 1
ATOM 707 N N . ASP A 1 91 ? -23.482 -0.749 12.206 1.00 84.88 91 ASP A N 1
ATOM 708 C CA . ASP A 1 91 ? -22.595 -0.851 13.374 1.00 84.88 91 ASP A CA 1
ATOM 709 C C . ASP A 1 91 ? -23.061 -1.942 14.353 1.00 84.88 91 ASP A C 1
ATOM 711 O O . ASP A 1 91 ? -22.254 -2.667 14.939 1.00 84.88 91 ASP A O 1
ATOM 715 N N . MET A 1 92 ? -24.379 -2.108 14.490 1.00 92.25 92 MET A N 1
ATOM 716 C CA . MET A 1 92 ? -24.978 -3.115 15.370 1.00 92.25 92 MET A CA 1
ATOM 717 C C . MET A 1 92 ? -24.713 -4.542 14.878 1.00 92.25 92 MET A C 1
ATOM 719 O O . MET A 1 92 ? -24.494 -5.445 15.684 1.00 92.25 92 MET A O 1
ATOM 723 N N . TRP A 1 93 ? -24.638 -4.756 13.561 1.00 92.62 93 TRP A N 1
ATOM 724 C CA . TRP A 1 93 ? -24.199 -6.044 13.017 1.00 92.62 93 TRP A CA 1
ATOM 725 C C . TRP A 1 93 ? -22.764 -6.371 13.437 1.00 92.62 93 TRP A C 1
ATOM 727 O O . TRP A 1 93 ? -22.496 -7.464 13.942 1.00 92.62 93 TRP A O 1
ATOM 737 N N . ALA A 1 94 ? -21.849 -5.409 13.281 1.00 88.31 94 ALA A N 1
ATOM 738 C CA . ALA A 1 94 ? -20.453 -5.581 13.671 1.00 88.31 94 ALA A CA 1
ATOM 739 C C . ALA A 1 94 ? -20.324 -5.883 15.173 1.00 88.31 94 ALA A C 1
ATOM 741 O O . ALA A 1 94 ? -19.552 -6.763 15.560 1.00 88.31 94 ALA A O 1
ATOM 742 N N . LEU A 1 95 ? -21.136 -5.235 16.018 1.00 91.00 95 LEU A N 1
ATOM 743 C CA . LEU A 1 95 ? -21.226 -5.555 17.444 1.00 91.00 95 LEU A CA 1
ATOM 744 C C . LEU A 1 95 ? -21.648 -7.012 17.687 1.00 91.00 95 LEU A C 1
ATOM 746 O O . LEU A 1 95 ? -21.082 -7.678 18.557 1.00 91.00 95 LEU A O 1
ATOM 750 N N . GLY A 1 96 ? -22.606 -7.524 16.913 1.00 93.25 96 GLY A N 1
ATOM 751 C CA . GLY A 1 96 ? -23.026 -8.923 16.969 1.00 93.25 96 GLY A CA 1
ATOM 752 C C . GLY A 1 96 ? -21.878 -9.876 16.645 1.00 93.25 96 GLY A C 1
ATOM 753 O O . GLY A 1 96 ? -21.641 -10.829 17.388 1.00 93.25 96 GLY A O 1
ATOM 754 N N . VAL A 1 97 ? -21.100 -9.577 15.599 1.00 89.88 97 VAL A N 1
ATOM 755 C CA . VAL A 1 97 ? -19.919 -10.369 15.214 1.00 89.88 97 VAL A CA 1
ATOM 756 C C . VAL A 1 97 ? -18.873 -10.360 16.328 1.00 89.88 97 VAL A C 1
ATOM 758 O O . VAL A 1 97 ? -18.405 -11.423 16.738 1.00 89.88 97 VAL A O 1
ATOM 761 N N . VAL A 1 98 ? -18.558 -9.186 16.881 1.00 83.88 98 VAL A N 1
ATOM 762 C CA . VAL A 1 98 ? -17.628 -9.049 18.013 1.00 83.88 98 VAL A CA 1
ATOM 763 C C . VAL A 1 98 ? -18.112 -9.846 19.222 1.00 83.88 98 VAL A C 1
ATOM 765 O O . VAL A 1 98 ? -17.317 -10.552 19.836 1.00 83.88 98 VAL A O 1
ATOM 768 N N . THR A 1 99 ? -19.405 -9.783 19.539 1.00 88.00 99 THR A N 1
ATOM 769 C CA . THR A 1 99 ? -20.000 -10.507 20.671 1.00 88.00 99 THR A CA 1
ATOM 770 C C . THR A 1 99 ? -19.931 -12.019 20.467 1.00 88.00 99 THR A C 1
ATOM 772 O O . THR A 1 99 ? -19.498 -12.749 21.357 1.00 88.00 99 THR A O 1
ATOM 775 N N . TYR A 1 100 ? -20.287 -12.499 19.276 1.00 87.44 100 TYR A N 1
ATOM 776 C CA . TYR A 1 100 ? -20.207 -13.914 18.928 1.00 87.44 100 TYR A CA 1
ATOM 777 C C . TYR A 1 100 ? -18.768 -14.439 19.033 1.00 87.44 100 TYR A C 1
ATOM 779 O O . TYR A 1 100 ? -18.532 -15.498 19.622 1.00 87.44 100 TYR A O 1
ATOM 787 N N . ILE A 1 101 ? -17.791 -13.687 18.512 1.00 77.88 101 ILE A N 1
ATOM 788 C CA . ILE A 1 101 ? -16.367 -14.037 18.599 1.00 77.88 101 ILE A CA 1
ATOM 789 C C . ILE A 1 101 ? -15.886 -13.992 20.049 1.00 77.88 101 ILE A C 1
ATOM 791 O O . ILE A 1 101 ? -15.132 -14.868 20.463 1.00 77.88 101 ILE A O 1
ATOM 795 N N . LEU A 1 102 ? -16.317 -13.007 20.838 1.00 76.31 102 LEU A N 1
ATOM 796 C CA . LEU A 1 102 ? -15.935 -12.889 22.243 1.00 76.31 102 LEU A CA 1
ATOM 797 C C . LEU A 1 102 ? -16.378 -14.115 23.053 1.00 76.31 102 LEU A C 1
ATOM 799 O O . LEU A 1 102 ? -15.621 -14.582 23.900 1.00 76.31 102 LEU A O 1
ATOM 803 N N . LEU A 1 103 ? -17.569 -14.649 22.765 1.00 79.88 103 LEU A N 1
ATOM 804 C CA . LEU A 1 103 ? -18.140 -15.781 23.496 1.00 79.88 103 LEU A CA 1
ATOM 805 C C . LEU A 1 103 ? -17.676 -17.152 22.997 1.00 79.88 103 LEU A C 1
ATOM 807 O O . LEU A 1 103 ? -17.528 -18.074 23.792 1.00 79.88 103 LEU A O 1
ATOM 811 N N . SER A 1 104 ? -17.439 -17.305 21.693 1.00 76.25 104 SER A N 1
ATOM 812 C CA . SER A 1 104 ? -17.115 -18.609 21.089 1.00 76.25 104 SER A CA 1
ATOM 813 C C . SER A 1 104 ? -15.659 -18.751 20.642 1.00 76.25 104 SER A C 1
ATOM 815 O O . SER A 1 104 ? -15.157 -19.858 20.435 1.00 76.25 104 SER A O 1
ATOM 817 N N . GLY A 1 105 ? -14.976 -17.628 20.424 1.00 67.94 105 GLY A N 1
ATOM 818 C CA . GLY A 1 105 ? -13.696 -17.553 19.726 1.00 67.94 105 GLY A CA 1
ATOM 819 C C . GLY A 1 105 ? -13.774 -17.840 18.223 1.00 67.94 105 GLY A C 1
ATOM 820 O O . GLY A 1 105 ? -12.731 -17.819 17.575 1.00 67.94 105 GLY A O 1
ATOM 821 N N . GLY A 1 106 ? -14.951 -18.136 17.662 1.00 70.12 106 GLY A N 1
ATOM 822 C CA . GLY A 1 106 ? -15.164 -18.426 16.243 1.00 70.12 106 GLY A CA 1
ATOM 823 C C . GLY A 1 106 ? -15.853 -17.276 15.513 1.00 70.12 106 GLY A C 1
ATOM 824 O O . GLY A 1 106 ? -16.559 -16.487 16.130 1.00 70.12 106 GLY A O 1
ATOM 825 N N . SER A 1 107 ? -15.663 -17.187 14.196 1.00 79.56 107 SER A N 1
ATOM 826 C CA . SER A 1 107 ? -16.432 -16.261 13.356 1.00 79.56 107 SER A CA 1
ATOM 827 C C . SER A 1 107 ? -17.803 -16.873 13.022 1.00 79.56 107 SER A C 1
ATOM 829 O O . SER A 1 107 ? -17.852 -18.061 12.695 1.00 79.56 107 SER A O 1
ATOM 831 N N . PRO A 1 108 ? -18.905 -16.105 13.106 1.00 84.88 108 PRO A N 1
ATOM 832 C CA . PRO A 1 108 ? -20.258 -16.623 12.892 1.00 84.88 108 PRO A CA 1
ATOM 833 C C . PRO A 1 108 ? -20.551 -17.039 11.446 1.00 84.88 108 PRO A C 1
ATOM 835 O O . PRO A 1 108 ? -21.347 -17.951 11.246 1.00 84.88 108 PRO A O 1
ATOM 838 N N . PHE A 1 109 ? -19.911 -16.402 10.459 1.00 88.38 109 PHE A N 1
ATOM 839 C CA . PHE A 1 109 ? -20.245 -16.569 9.035 1.00 88.38 109 PHE A CA 1
ATOM 840 C C . PHE A 1 109 ? -19.095 -17.117 8.176 1.00 88.38 109 PHE A C 1
ATOM 842 O O . PHE A 1 109 ? -19.248 -17.262 6.963 1.00 88.38 109 PHE A O 1
ATOM 849 N N . LEU A 1 110 ? -17.935 -17.398 8.777 1.00 79.00 110 LEU A N 1
ATOM 850 C CA . LEU A 1 110 ? -16.738 -17.815 8.046 1.00 79.00 110 LEU A CA 1
ATOM 851 C C . LEU A 1 110 ? -16.954 -19.157 7.330 1.00 79.00 110 LEU A C 1
ATOM 853 O O . LEU A 1 110 ? -17.133 -20.185 7.982 1.00 79.00 110 LEU A O 1
ATOM 857 N N . GLY A 1 111 ? -16.896 -19.124 5.998 1.00 71.94 111 GLY A N 1
ATOM 858 C CA . GLY A 1 111 ? -16.870 -20.306 5.133 1.00 71.94 111 GLY A CA 1
ATOM 859 C C . GLY A 1 111 ? -15.447 -20.785 4.826 1.00 71.94 111 GLY A C 1
ATOM 860 O O . GLY A 1 111 ? -14.459 -20.186 5.262 1.00 71.94 111 GLY A O 1
ATOM 861 N N . GLU A 1 112 ? -15.326 -21.853 4.038 1.00 72.06 112 GLU A N 1
ATOM 862 C CA . GLU A 1 112 ? -14.040 -22.331 3.514 1.00 72.06 112 GLU A CA 1
ATOM 863 C C . GLU A 1 112 ? -13.456 -21.363 2.480 1.00 72.06 112 GLU A C 1
ATOM 865 O O . GLU A 1 112 ? -12.235 -21.240 2.343 1.00 72.06 112 GLU A O 1
ATOM 870 N N . THR A 1 113 ? -14.331 -20.637 1.780 1.00 71.56 113 THR A N 1
ATOM 871 C CA . THR A 1 113 ? -13.965 -19.619 0.792 1.00 71.56 113 THR A CA 1
ATOM 872 C C . THR A 1 113 ? -14.545 -18.248 1.141 1.00 71.56 113 THR A C 1
ATOM 874 O O . THR A 1 113 ? -15.473 -18.102 1.944 1.00 71.56 113 THR A O 1
ATOM 877 N N . ARG A 1 114 ? -13.993 -17.203 0.514 1.00 72.56 114 ARG A N 1
ATOM 878 C CA . ARG A 1 114 ? -14.515 -15.835 0.642 1.00 72.56 114 ARG A CA 1
ATOM 879 C C . ARG A 1 114 ? -15.941 -15.728 0.095 1.00 72.56 114 ARG A C 1
ATOM 881 O O . ARG A 1 114 ? -16.772 -15.081 0.725 1.00 72.56 114 ARG A O 1
ATOM 888 N N . ASP A 1 115 ? -16.225 -16.392 -1.021 1.00 76.62 115 ASP A N 1
ATOM 889 C CA . ASP A 1 115 ? -17.553 -16.379 -1.640 1.00 76.62 115 ASP A CA 1
ATOM 890 C C . ASP A 1 115 ? -18.584 -17.070 -0.747 1.00 76.62 115 ASP A C 1
ATOM 892 O O . ASP A 1 115 ? -19.655 -16.523 -0.502 1.00 76.62 115 ASP A O 1
ATOM 896 N N . GLU A 1 116 ? -18.228 -18.212 -0.156 1.00 77.94 116 GLU A N 1
ATOM 897 C CA . GLU A 1 116 ? -19.075 -18.887 0.829 1.00 77.94 116 GLU A CA 1
ATOM 898 C C . GLU A 1 116 ? -19.326 -18.011 2.064 1.00 77.94 116 GLU A C 1
ATOM 900 O O . GLU A 1 116 ? -20.451 -17.932 2.553 1.00 77.94 116 GLU A O 1
ATOM 905 N N . THR A 1 117 ? -18.307 -17.282 2.530 1.00 78.62 117 THR A N 1
ATOM 906 C CA . THR A 1 117 ? -18.459 -16.326 3.638 1.00 78.62 117 THR A CA 1
ATOM 907 C C . THR A 1 117 ? -19.479 -15.235 3.292 1.00 78.62 117 THR A C 1
ATOM 909 O O . THR A 1 117 ? -20.354 -14.925 4.099 1.00 78.62 117 THR A O 1
ATOM 912 N N . PHE A 1 118 ? -19.435 -14.684 2.076 1.00 83.12 118 PHE A N 1
ATOM 913 C CA . PHE A 1 118 ? -20.410 -13.686 1.629 1.00 83.12 118 PHE A CA 1
ATOM 914 C C . PHE A 1 118 ? -21.822 -14.248 1.442 1.00 83.12 118 PHE A C 1
ATOM 916 O O . PHE A 1 118 ? -22.797 -13.555 1.755 1.00 83.12 118 PHE A O 1
ATOM 923 N N . VAL A 1 119 ? -21.944 -15.494 0.978 1.00 86.06 119 VAL A N 1
ATOM 924 C CA . VAL A 1 119 ? -23.226 -16.207 0.909 1.00 86.06 119 VAL A CA 1
ATOM 925 C C . VAL A 1 119 ? -23.806 -16.378 2.312 1.00 86.06 119 VAL A C 1
ATOM 927 O O . VAL A 1 119 ? -24.968 -16.033 2.534 1.00 86.06 119 VAL A O 1
ATOM 930 N N . ASN A 1 120 ? -22.992 -16.814 3.278 1.00 88.44 120 ASN A N 1
ATOM 931 C CA . ASN A 1 120 ? -23.419 -16.973 4.665 1.00 88.44 120 ASN A CA 1
ATOM 932 C C . ASN A 1 120 ? -23.883 -15.649 5.275 1.00 88.44 120 ASN A C 1
ATOM 934 O O . ASN A 1 120 ? -24.930 -15.606 5.913 1.00 88.44 120 ASN A O 1
ATOM 938 N N . ILE A 1 121 ? -23.161 -14.553 5.038 1.00 89.38 121 ILE A N 1
ATOM 939 C CA . ILE A 1 121 ? -23.551 -13.223 5.526 1.00 89.38 121 ILE A CA 1
ATOM 940 C C . ILE A 1 121 ? -24.869 -12.774 4.901 1.00 89.38 121 ILE A C 1
ATOM 942 O O . ILE A 1 121 ? -25.783 -12.368 5.617 1.00 89.38 121 ILE A O 1
ATOM 946 N N . SER A 1 122 ? -24.996 -12.878 3.576 1.00 88.62 122 SER A N 1
ATOM 947 C CA . SER A 1 122 ? -26.188 -12.423 2.850 1.00 88.62 122 SER A CA 1
ATOM 948 C C . SER A 1 122 ? -27.447 -13.184 3.260 1.00 88.62 122 SER A C 1
ATOM 950 O O . SER A 1 122 ? -28.520 -12.584 3.355 1.00 88.62 122 SER A O 1
ATOM 952 N N . ALA A 1 123 ? -27.304 -14.481 3.542 1.00 91.75 123 ALA A N 1
ATOM 953 C CA . ALA A 1 123 ? -28.371 -15.344 4.037 1.00 91.75 123 ALA A CA 1
ATOM 954 C C . ALA A 1 123 ? -28.562 -15.280 5.564 1.00 91.75 123 ALA A C 1
ATOM 956 O O . ALA A 1 123 ? -29.501 -15.883 6.076 1.00 91.75 123 ALA A O 1
ATOM 957 N N . VAL A 1 124 ? -27.692 -14.569 6.295 1.00 93.38 124 VAL A N 1
ATOM 958 C CA . VAL A 1 124 ? -27.632 -14.573 7.769 1.00 93.38 124 VAL A CA 1
ATOM 959 C C . VAL A 1 124 ? -27.544 -16.007 8.319 1.00 93.38 124 VAL A C 1
ATOM 961 O O . VAL A 1 124 ? -28.198 -16.394 9.282 1.00 93.38 124 VAL A O 1
ATOM 964 N N . ASN A 1 125 ? -26.721 -16.823 7.667 1.00 90.12 125 ASN A N 1
ATOM 965 C CA . ASN A 1 125 ? -26.530 -18.232 7.963 1.00 90.12 125 ASN A CA 1
ATOM 966 C C . ASN A 1 125 ? -25.443 -18.411 9.033 1.00 90.12 125 ASN A C 1
ATOM 968 O O . ASN A 1 125 ? -24.258 -18.520 8.716 1.00 90.12 125 ASN A O 1
ATOM 972 N N . TYR A 1 126 ? -25.850 -18.428 10.302 1.00 91.31 126 TYR A N 1
ATOM 973 C CA . TYR A 1 126 ? -24.981 -18.704 11.446 1.00 91.31 126 TYR A CA 1
ATOM 974 C C . TYR A 1 126 ? -25.630 -19.732 12.375 1.00 91.31 126 TYR A C 1
ATOM 976 O O . TYR A 1 126 ? -26.848 -19.896 12.398 1.00 91.31 126 TYR A O 1
ATOM 984 N N . HIS A 1 127 ? -24.810 -20.415 13.174 1.00 86.38 127 HIS A N 1
ATOM 985 C CA . HIS A 1 127 ? -25.286 -21.455 14.082 1.00 86.38 127 HIS A CA 1
ATOM 986 C C . HIS A 1 127 ? -24.615 -21.335 15.444 1.00 86.38 127 HIS A C 1
ATOM 988 O O . HIS A 1 127 ? -23.391 -21.273 15.538 1.00 86.38 127 HIS A O 1
ATOM 994 N N . PHE A 1 128 ? -25.403 -21.410 16.516 1.00 87.69 128 PHE A N 1
ATOM 995 C CA . PHE A 1 128 ? -24.875 -21.596 17.866 1.00 87.69 128 PHE A CA 1
ATOM 996 C C . PHE A 1 128 ? -24.439 -23.052 18.053 1.00 87.69 128 PHE A C 1
ATOM 998 O O . PHE A 1 128 ? -25.149 -23.851 18.657 1.00 87.69 128 PHE A O 1
ATOM 1005 N N . SER A 1 129 ? -23.285 -23.410 17.485 1.00 75.50 129 SER A N 1
ATOM 1006 C CA . SER A 1 129 ? -22.739 -24.767 17.578 1.00 75.50 129 SER A CA 1
ATOM 1007 C C . SER A 1 129 ? -22.630 -25.198 19.039 1.00 75.50 129 SER A C 1
ATOM 1009 O O . SER A 1 129 ? -21.957 -24.519 19.817 1.00 75.50 129 SER A O 1
ATOM 1011 N N . GLU A 1 130 ? -23.237 -26.339 19.388 1.00 74.19 130 GLU A N 1
ATOM 1012 C CA . GLU A 1 130 ? -23.197 -26.907 20.745 1.00 74.19 130 GLU A CA 1
ATOM 1013 C C . GLU A 1 130 ? -21.774 -26.925 21.290 1.00 74.19 130 GLU A C 1
ATOM 1015 O O . GLU A 1 130 ? -21.531 -26.423 22.377 1.00 74.19 130 GLU A O 1
ATOM 1020 N N . ARG A 1 131 ? -20.801 -27.327 20.465 1.00 69.19 131 ARG A N 1
ATOM 1021 C CA . ARG A 1 131 ? -19.381 -27.312 20.822 1.00 69.19 131 ARG A CA 1
ATOM 1022 C C . ARG A 1 131 ? -18.948 -26.029 21.543 1.00 69.19 131 ARG A C 1
ATOM 1024 O O . ARG A 1 131 ? -18.296 -26.118 22.572 1.00 69.19 131 ARG A O 1
ATOM 1031 N N . TYR A 1 132 ? -19.289 -24.855 21.012 1.00 71.81 132 TYR A N 1
ATOM 1032 C CA . TYR A 1 132 ? -18.840 -23.573 21.570 1.00 71.81 132 TYR A CA 1
ATOM 1033 C C . TYR A 1 132 ? -19.889 -22.888 22.452 1.00 71.81 132 TYR A C 1
ATOM 1035 O O . TYR A 1 132 ? -19.536 -22.041 23.265 1.00 71.81 132 TYR A O 1
ATOM 1043 N N . PHE A 1 133 ? -21.167 -23.231 22.282 1.00 80.75 133 PHE A N 1
ATOM 1044 C CA . PHE A 1 133 ? -22.299 -22.535 22.889 1.00 80.75 133 PHE A CA 1
ATOM 1045 C C . PHE A 1 133 ? -23.099 -23.388 23.886 1.00 80.75 133 PHE A C 1
ATOM 1047 O O . PHE A 1 133 ? -24.121 -22.915 24.383 1.00 80.75 133 PHE A O 1
ATOM 1054 N N . GLU A 1 134 ? -22.672 -24.613 24.200 1.00 78.56 134 GLU A N 1
ATOM 1055 C CA . GLU A 1 134 ? -23.325 -25.503 25.176 1.00 78.56 134 GLU A CA 1
ATOM 1056 C C . GLU A 1 134 ? -23.470 -24.836 26.549 1.00 78.56 134 GLU A C 1
ATOM 1058 O O . GLU A 1 134 ? -24.553 -24.849 27.128 1.00 78.56 134 GLU A O 1
ATOM 1063 N N . HIS A 1 135 ? -22.413 -24.177 27.030 1.00 77.38 135 HIS A N 1
ATOM 1064 C CA . HIS A 1 135 ? -22.393 -23.513 28.340 1.00 77.38 135 HIS A CA 1
ATOM 1065 C C . HIS A 1 135 ? -22.686 -22.010 28.282 1.00 77.38 135 HIS A C 1
ATOM 1067 O O . HIS A 1 135 ? -22.507 -21.324 29.282 1.00 77.38 135 HIS A O 1
ATOM 1073 N N . ILE A 1 136 ? -23.094 -21.491 27.120 1.00 83.56 136 ILE A N 1
ATOM 1074 C CA . ILE A 1 136 ? -23.446 -20.079 26.949 1.00 83.56 136 ILE A CA 1
ATOM 1075 C C . ILE A 1 136 ? -24.941 -19.896 27.208 1.00 83.56 136 ILE A C 1
ATOM 1077 O O . ILE A 1 136 ? -25.776 -20.624 26.657 1.00 83.56 136 ILE A O 1
ATOM 1081 N N . SER A 1 137 ? -25.275 -18.891 28.009 1.00 86.81 137 SER A N 1
ATOM 1082 C CA . SER A 1 137 ? -26.621 -18.589 28.460 1.00 86.81 137 SER A CA 1
ATOM 1083 C C . SER A 1 137 ? -27.579 -18.315 27.292 1.00 86.81 137 SER A C 1
ATOM 1085 O O . SER A 1 137 ? -27.189 -17.761 26.254 1.00 86.81 137 SER A O 1
ATOM 1087 N N . PRO A 1 138 ? -28.874 -18.643 27.449 1.00 88.19 138 PRO A N 1
ATOM 1088 C CA . PRO A 1 138 ? -29.892 -18.280 26.468 1.00 88.19 138 PRO A CA 1
ATOM 1089 C C . PRO A 1 138 ? -29.968 -16.768 26.228 1.00 88.19 138 PRO A C 1
ATOM 1091 O O . PRO A 1 138 ? -30.234 -16.348 25.108 1.00 88.19 138 PRO A O 1
ATOM 1094 N N . TYR A 1 139 ? -29.676 -15.950 27.244 1.00 91.00 139 TYR A N 1
ATOM 1095 C CA . TYR A 1 139 ? -29.686 -14.492 27.129 1.00 91.00 139 TYR A CA 1
ATOM 1096 C C . TYR A 1 139 ? -28.591 -13.972 26.193 1.00 91.00 139 TYR A C 1
ATOM 1098 O O . TYR A 1 139 ? -28.848 -13.070 25.401 1.00 91.00 139 TYR A O 1
ATOM 1106 N N . ALA A 1 140 ? -27.389 -14.548 26.232 1.00 90.88 140 ALA A N 1
ATOM 1107 C CA . ALA A 1 140 ? -26.330 -14.185 25.292 1.00 90.88 140 ALA A CA 1
ATOM 1108 C C . ALA A 1 140 ? -26.689 -14.558 23.847 1.00 90.88 140 ALA A C 1
ATOM 1110 O O . ALA A 1 140 ? -26.441 -13.792 22.914 1.00 90.88 140 ALA A O 1
ATOM 1111 N N . LYS A 1 141 ? -27.303 -15.733 23.660 1.00 93.00 141 LYS A N 1
ATOM 1112 C CA . LYS A 1 141 ? -27.779 -16.192 22.346 1.00 93.00 141 LYS A CA 1
ATOM 1113 C C . LYS A 1 141 ? -28.898 -15.292 21.819 1.00 93.00 141 LYS A C 1
ATOM 1115 O O . LYS A 1 141 ? -28.848 -14.906 20.653 1.00 93.00 141 LYS A O 1
ATOM 1120 N N . ASP A 1 142 ? -29.849 -14.913 22.677 1.00 94.75 142 ASP A N 1
ATOM 1121 C CA . ASP A 1 142 ? -30.927 -13.976 22.334 1.00 94.75 142 ASP A CA 1
ATOM 1122 C C . ASP A 1 142 ? -30.350 -12.621 21.909 1.00 94.75 142 ASP A C 1
ATOM 1124 O O . ASP A 1 142 ? -30.666 -12.134 20.824 1.00 94.75 142 ASP A O 1
ATOM 1128 N N . PHE A 1 143 ? -29.407 -12.077 22.686 1.00 96.25 143 PHE A N 1
ATOM 1129 C CA . PHE A 1 143 ? -28.725 -10.821 22.369 1.00 96.25 143 PHE A CA 1
ATOM 1130 C C . PHE A 1 143 ? -28.088 -10.843 20.973 1.00 96.25 143 PHE A C 1
ATOM 1132 O O . PHE A 1 143 ? -28.332 -9.948 20.165 1.00 96.25 143 PHE A O 1
ATOM 1139 N N . ILE A 1 144 ? -27.321 -11.892 20.653 1.00 95.94 144 ILE A N 1
ATOM 1140 C CA . ILE A 1 144 ? -26.706 -12.051 19.326 1.00 95.94 144 ILE A CA 1
ATOM 1141 C C . ILE A 1 144 ? -27.778 -12.172 18.234 1.00 95.94 144 ILE A C 1
ATOM 1143 O O . ILE A 1 144 ? -27.653 -11.548 17.181 1.00 95.94 144 ILE A O 1
ATOM 1147 N N . SER A 1 145 ? -28.845 -12.940 18.471 1.00 96.50 145 SER A N 1
ATOM 1148 C CA . SER A 1 145 ? -29.899 -13.158 17.470 1.00 96.50 145 SER A CA 1
ATOM 1149 C C . SER A 1 145 ? -30.658 -11.885 17.089 1.00 96.50 145 SER A C 1
ATOM 1151 O O . SER A 1 145 ? -31.048 -11.720 15.936 1.00 96.50 145 SER A O 1
ATOM 1153 N N . ARG A 1 146 ? -30.793 -10.936 18.023 1.00 97.25 146 ARG A N 1
ATOM 1154 C CA . ARG A 1 146 ? -31.390 -9.617 17.764 1.00 97.25 146 ARG A CA 1
ATOM 1155 C C . ARG A 1 146 ? -30.493 -8.703 16.920 1.00 97.25 146 ARG A C 1
ATOM 1157 O O . ARG A 1 146 ? -30.991 -7.775 16.281 1.00 97.25 146 ARG A O 1
ATOM 1164 N N . LEU A 1 147 ? -29.183 -8.960 16.901 1.00 96.69 147 LEU A N 1
ATOM 1165 C CA . LEU A 1 147 ? -28.197 -8.220 16.105 1.00 96.69 147 LEU A CA 1
ATOM 1166 C C . LEU A 1 147 ? -28.003 -8.826 14.708 1.00 96.69 147 LEU A C 1
ATOM 1168 O O . LEU A 1 147 ? -27.822 -8.095 13.733 1.00 96.69 147 LEU A O 1
ATOM 1172 N N . PHE A 1 148 ? -28.087 -10.150 14.577 1.00 96.62 148 PHE A N 1
ATOM 1173 C CA . PHE A 1 148 ? -28.017 -10.847 13.290 1.00 96.62 148 PHE A CA 1
ATOM 1174 C C . PHE A 1 148 ? -29.380 -10.899 12.600 1.00 96.62 148 PHE A C 1
ATOM 1176 O O . PHE A 1 148 ? -29.992 -11.949 12.431 1.00 96.62 148 PHE A O 1
ATOM 1183 N N . VAL A 1 149 ? -29.839 -9.727 12.157 1.00 95.94 149 VAL A N 1
ATOM 1184 C CA . VAL A 1 149 ? -31.085 -9.547 11.399 1.00 95.94 149 VAL A CA 1
ATOM 1185 C C . VAL A 1 149 ? -30.781 -8.874 10.059 1.00 95.94 149 VAL A C 1
ATOM 1187 O O . VAL A 1 149 ? -30.121 -7.832 10.012 1.00 95.94 149 VAL A O 1
ATOM 1190 N N . ARG A 1 150 ? -31.260 -9.466 8.953 1.00 93.56 150 ARG A N 1
ATOM 1191 C CA . ARG A 1 150 ? -31.023 -8.966 7.583 1.00 93.56 150 ARG A CA 1
ATOM 1192 C C . ARG A 1 150 ? -31.645 -7.593 7.343 1.00 93.56 150 ARG A C 1
ATOM 1194 O O . ARG A 1 150 ? -31.007 -6.728 6.750 1.00 93.56 150 ARG A O 1
ATOM 1201 N N . ASP A 1 151 ? -32.889 -7.424 7.782 1.00 92.50 151 ASP A N 1
ATOM 1202 C CA . ASP A 1 151 ? -33.633 -6.173 7.670 1.00 92.50 151 ASP A CA 1
ATOM 1203 C C . ASP A 1 151 ? -33.104 -5.160 8.692 1.00 92.50 151 ASP A C 1
ATOM 1205 O O . ASP A 1 151 ? -33.321 -5.307 9.897 1.00 92.50 151 ASP A O 1
ATOM 1209 N N . GLN A 1 152 ? -32.430 -4.117 8.199 1.00 89.19 152 GLN A N 1
ATOM 1210 C CA . GLN A 1 152 ? -31.835 -3.061 9.021 1.00 89.19 152 GLN A CA 1
ATOM 1211 C C . GLN A 1 152 ? -32.851 -2.390 9.960 1.00 89.19 152 GLN A C 1
ATOM 1213 O O . GLN A 1 152 ? -32.473 -1.953 11.040 1.00 89.19 152 GLN A O 1
ATOM 1218 N N . ARG A 1 153 ? -34.139 -2.330 9.588 1.00 90.25 153 ARG A N 1
ATOM 1219 C CA . ARG A 1 153 ? -35.188 -1.687 10.403 1.00 90.25 153 ARG A CA 1
ATOM 1220 C C . ARG A 1 153 ? -35.654 -2.542 11.578 1.00 90.25 153 ARG A C 1
ATOM 1222 O O . ARG A 1 153 ? -36.284 -2.017 12.488 1.00 90.25 153 ARG A O 1
ATOM 1229 N N . LYS A 1 154 ? -35.404 -3.852 11.525 1.00 95.12 154 LYS A N 1
ATOM 1230 C CA . LYS A 1 154 ? -35.774 -4.821 12.570 1.00 95.12 154 LYS A CA 1
ATOM 1231 C C . LYS A 1 154 ? -34.590 -5.228 13.442 1.00 95.12 154 LYS A C 1
ATOM 1233 O O . LYS A 1 154 ? -34.786 -5.907 14.444 1.00 95.12 154 LYS A O 1
ATOM 1238 N N . ARG A 1 155 ? -33.371 -4.880 13.026 1.00 96.19 155 ARG A N 1
ATOM 1239 C CA . ARG A 1 155 ? -32.145 -5.145 13.774 1.00 96.19 155 ARG A CA 1
ATOM 1240 C C . ARG A 1 155 ? -32.134 -4.293 15.039 1.00 96.19 155 ARG A C 1
ATOM 1242 O O . ARG A 1 155 ? -32.459 -3.111 14.971 1.00 96.19 155 ARG A O 1
ATOM 1249 N N . ALA A 1 156 ? -31.746 -4.892 16.163 1.00 95.75 156 ALA A N 1
ATOM 1250 C CA . ALA A 1 156 ? -31.762 -4.192 17.438 1.00 95.75 156 ALA A CA 1
ATOM 1251 C C . ALA A 1 156 ? -30.879 -2.940 17.425 1.00 95.75 156 ALA A C 1
ATOM 1253 O O . ALA A 1 156 ? -29.742 -2.945 16.945 1.00 95.75 156 ALA A O 1
ATOM 1254 N N . THR A 1 157 ? -31.428 -1.874 17.989 1.00 93.94 157 THR A N 1
ATOM 1255 C CA . THR A 1 157 ? -30.774 -0.580 18.172 1.00 93.94 157 THR A CA 1
ATOM 1256 C C . THR A 1 157 ? -29.876 -0.583 19.407 1.00 93.94 157 THR A C 1
ATOM 1258 O O . THR A 1 157 ? -29.926 -1.487 20.246 1.00 93.94 157 THR A O 1
ATOM 1261 N N . VAL A 1 158 ? -29.042 0.451 19.543 1.00 92.31 158 VAL A N 1
ATOM 1262 C CA . VAL A 1 158 ? -28.150 0.595 20.701 1.00 92.31 158 VAL A CA 1
ATOM 1263 C C . VAL A 1 158 ? -28.934 0.671 22.013 1.00 92.31 158 VAL A C 1
ATOM 1265 O O . VAL A 1 158 ? -28.555 0.013 22.981 1.00 92.31 158 VAL A O 1
ATOM 1268 N N . ASP A 1 159 ? -30.034 1.427 22.044 1.00 92.44 159 ASP A N 1
ATOM 1269 C CA . ASP A 1 159 ? -30.851 1.596 23.250 1.00 92.44 159 ASP A CA 1
ATOM 1270 C C . ASP A 1 159 ? -31.540 0.278 23.655 1.00 92.44 159 ASP A C 1
ATOM 1272 O O . ASP A 1 159 ? -31.536 -0.087 24.832 1.00 92.44 159 ASP A O 1
ATOM 1276 N N . GLU A 1 160 ? -32.046 -0.497 22.689 1.00 95.12 160 GLU A N 1
ATOM 1277 C CA . GLU A 1 160 ? -32.600 -1.837 22.945 1.00 95.12 160 GLU A CA 1
ATOM 1278 C C . GLU A 1 160 ? -31.538 -2.807 23.477 1.00 95.12 160 GLU A C 1
ATOM 1280 O O . GLU A 1 160 ? -31.812 -3.605 24.375 1.00 95.12 160 GLU A O 1
ATOM 1285 N N . CYS A 1 161 ? -30.312 -2.728 22.954 1.00 95.94 161 CYS A N 1
ATOM 1286 C CA . CYS A 1 161 ? -29.202 -3.570 23.389 1.00 95.94 161 CYS A CA 1
ATOM 1287 C C . CYS A 1 161 ? -28.718 -3.225 24.803 1.00 95.94 161 CYS A C 1
ATOM 1289 O O . CYS A 1 161 ? -28.433 -4.134 25.580 1.00 95.94 161 CYS A O 1
ATOM 1291 N N . LEU A 1 162 ? -28.657 -1.938 25.161 1.00 93.44 162 LEU A N 1
ATOM 1292 C CA . LEU A 1 162 ? -28.333 -1.493 26.523 1.00 93.44 162 LEU A CA 1
ATOM 1293 C C . LEU A 1 162 ? -29.400 -1.933 27.537 1.00 93.44 162 LEU A C 1
ATOM 1295 O O . LEU A 1 162 ? -29.073 -2.271 28.672 1.00 93.44 162 LEU A O 1
ATOM 1299 N N . GLY A 1 163 ? -30.669 -1.979 27.122 1.00 91.94 163 GLY A N 1
ATOM 1300 C CA . GLY A 1 163 ? -31.773 -2.495 27.934 1.00 91.94 163 GLY A CA 1
ATOM 1301 C C . GLY A 1 163 ? -31.870 -4.024 27.994 1.00 91.94 163 GLY A C 1
ATOM 1302 O O . GLY A 1 163 ? -32.700 -4.549 28.737 1.00 91.94 163 GLY A O 1
ATOM 1303 N N . HIS A 1 164 ? -31.057 -4.754 27.226 1.00 94.19 164 HIS A N 1
ATOM 1304 C CA . HIS A 1 164 ? -31.174 -6.202 27.107 1.00 94.19 164 HIS A CA 1
ATOM 1305 C C . HIS A 1 164 ? -30.759 -6.920 28.409 1.00 94.19 164 HIS A C 1
ATOM 1307 O O . HIS A 1 164 ? -29.707 -6.586 28.964 1.00 94.19 164 HIS A O 1
ATOM 1313 N N . PRO A 1 165 ? -31.484 -7.966 28.865 1.00 90.62 165 PRO A N 1
ATOM 1314 C CA . PRO A 1 165 ? -31.187 -8.669 30.122 1.00 90.62 165 PRO A CA 1
ATOM 1315 C C . PRO A 1 165 ? -29.754 -9.202 30.238 1.00 90.62 165 PRO A C 1
ATOM 1317 O O . PRO A 1 165 ? -29.176 -9.226 31.320 1.00 90.62 165 PRO A O 1
ATOM 1320 N N . TRP A 1 166 ? -29.150 -9.600 29.114 1.00 92.06 166 TRP A N 1
ATOM 1321 C CA . TRP A 1 166 ? -27.754 -10.050 29.089 1.00 92.06 166 TRP A CA 1
ATOM 1322 C C . TRP A 1 166 ? -26.754 -8.944 29.471 1.00 92.06 166 TRP A C 1
ATOM 1324 O O . TRP A 1 166 ? -25.799 -9.211 30.202 1.00 92.06 166 TRP A O 1
ATOM 1334 N N . ILE A 1 167 ? -26.997 -7.710 29.011 1.00 91.31 167 ILE A N 1
ATOM 1335 C CA . ILE A 1 167 ? -26.142 -6.541 29.257 1.00 91.31 167 ILE A CA 1
ATOM 1336 C C . ILE A 1 167 ? -26.457 -5.940 30.625 1.00 91.31 167 ILE A C 1
ATOM 1338 O O . ILE A 1 167 ? -25.593 -5.940 31.501 1.00 91.31 167 ILE A O 1
ATOM 1342 N N . ARG A 1 168 ? -27.713 -5.526 30.840 1.00 86.25 168 ARG A N 1
ATOM 1343 C CA . ARG A 1 168 ? -28.193 -4.928 32.096 1.00 86.25 168 ARG A CA 1
ATOM 1344 C C . ARG A 1 168 ? -27.952 -5.836 33.305 1.00 86.25 168 ARG A C 1
ATOM 1346 O O . ARG A 1 168 ? -27.649 -5.354 34.392 1.00 86.25 168 ARG A O 1
ATOM 1353 N N . GLY A 1 169 ? -28.057 -7.148 33.106 1.00 79.62 169 GLY A N 1
ATOM 1354 C CA . GLY A 1 169 ? -28.052 -8.129 34.179 1.00 79.62 169 GLY A CA 1
ATOM 1355 C C . GLY A 1 169 ? -29.424 -8.338 34.817 1.00 79.62 169 GLY A C 1
ATOM 1356 O O . GLY A 1 169 ? -30.397 -7.688 34.427 1.00 79.62 169 GLY A O 1
ATOM 1357 N N . PRO A 1 170 ? -29.514 -9.291 35.759 1.00 71.12 170 PRO A N 1
ATOM 1358 C CA . PRO A 1 170 ? -30.751 -9.593 36.465 1.00 71.12 170 PRO A CA 1
ATOM 1359 C C . PRO A 1 170 ? -31.233 -8.392 37.282 1.00 71.12 170 PRO A C 1
ATOM 1361 O O . PRO A 1 170 ? -30.429 -7.663 37.864 1.00 71.12 170 PRO A O 1
ATOM 1364 N N . ASP A 1 171 ? -32.551 -8.229 37.384 1.00 65.56 171 ASP A N 1
ATOM 1365 C CA . ASP A 1 171 ? -33.130 -7.391 38.434 1.00 65.56 171 ASP A CA 1
ATOM 1366 C C . ASP A 1 171 ? -32.792 -8.022 39.797 1.00 65.56 171 ASP A C 1
ATOM 1368 O O . ASP A 1 171 ? -32.744 -9.253 39.890 1.00 65.56 171 ASP A O 1
ATOM 1372 N N . GLU A 1 172 ? -32.556 -7.195 40.829 1.00 59.03 172 GLU A N 1
ATOM 1373 C CA . GLU A 1 172 ? -31.949 -7.513 42.149 1.00 59.03 172 GLU A CA 1
ATOM 1374 C C . GLU A 1 172 ? -32.408 -8.824 42.831 1.00 59.03 172 GLU A C 1
ATOM 1376 O O . GLU A 1 172 ? -31.731 -9.334 43.720 1.00 59.03 172 GLU A O 1
ATOM 1381 N N . LEU A 1 173 ? -33.546 -9.385 42.422 1.00 53.81 173 LEU A N 1
ATOM 1382 C CA . LEU A 1 173 ? -34.198 -10.571 42.977 1.00 53.81 173 LEU A CA 1
ATOM 1383 C C . LEU A 1 173 ? -33.984 -11.873 42.175 1.00 53.81 173 LEU A C 1
ATOM 1385 O O . LEU A 1 173 ? -34.529 -12.907 42.561 1.00 53.81 173 LEU A O 1
ATOM 1389 N N . THR A 1 174 ? -33.233 -11.868 41.068 1.00 58.78 174 THR A N 1
ATOM 1390 C CA . THR A 1 174 ? -33.038 -13.062 40.219 1.00 58.78 174 THR A CA 1
ATOM 1391 C C . THR A 1 174 ? -31.584 -13.544 40.194 1.00 58.78 174 THR A C 1
ATOM 1393 O O . THR A 1 174 ? -30.653 -12.750 40.089 1.00 58.78 174 THR A O 1
ATOM 1396 N N . ASN A 1 175 ? -31.378 -14.866 40.297 1.00 60.94 175 ASN A N 1
ATOM 1397 C CA . ASN A 1 175 ? -30.046 -15.476 40.213 1.00 60.94 175 ASN A CA 1
ATOM 1398 C C . ASN A 1 175 ? -29.400 -15.162 38.855 1.00 60.94 175 ASN A C 1
ATOM 1400 O O . ASN A 1 175 ? -29.981 -15.449 37.806 1.00 60.94 175 ASN A O 1
ATOM 1404 N N . ASP A 1 176 ? -28.182 -14.613 38.875 1.00 66.69 176 ASP A N 1
ATOM 1405 C CA . ASP A 1 176 ? -27.453 -14.251 37.661 1.00 66.69 176 ASP A CA 1
ATOM 1406 C C . ASP A 1 176 ? -26.962 -15.503 36.920 1.00 66.69 176 ASP A C 1
ATOM 1408 O O . ASP A 1 176 ? -25.902 -16.057 37.213 1.00 66.69 176 ASP A O 1
ATOM 1412 N N . VAL A 1 177 ? -27.731 -15.946 35.922 1.00 65.88 177 VAL A N 1
ATOM 1413 C CA . VAL A 1 177 ? -27.403 -17.106 35.072 1.00 65.88 177 VAL A CA 1
ATOM 1414 C C . VAL A 1 177 ? -26.030 -16.945 34.388 1.00 65.88 177 VAL A C 1
ATOM 1416 O O . VAL A 1 177 ? -25.373 -17.938 34.064 1.00 65.88 177 VAL A O 1
ATOM 1419 N N . ARG A 1 178 ? -25.539 -15.704 34.227 1.00 67.50 178 ARG A N 1
ATOM 1420 C CA . ARG A 1 178 ? -24.222 -15.405 33.639 1.00 67.50 178 ARG A CA 1
ATOM 1421 C C . ARG A 1 178 ? -23.061 -15.832 34.542 1.00 67.50 178 ARG A C 1
ATOM 1423 O O . ARG A 1 178 ? -21.991 -16.137 34.024 1.00 67.50 178 ARG A O 1
ATOM 1430 N N . GLN A 1 179 ? -23.254 -15.891 35.866 1.00 62.91 179 GLN A N 1
ATOM 1431 C CA . GLN A 1 179 ? -22.192 -16.258 36.817 1.00 62.91 179 GLN A CA 1
ATOM 1432 C C . GLN A 1 179 ? -21.815 -17.742 36.745 1.00 62.91 179 GLN A C 1
ATOM 1434 O O . GLN A 1 179 ? -20.665 -18.097 36.992 1.00 62.91 179 GLN A O 1
ATOM 1439 N N . TYR A 1 180 ? -22.764 -18.608 36.380 1.00 59.50 180 TYR A N 1
ATOM 1440 C CA . TYR A 1 180 ? -22.533 -20.052 36.254 1.00 59.50 180 TYR A CA 1
ATOM 1441 C C . TYR A 1 180 ? -21.970 -20.453 34.886 1.00 59.50 180 TYR A C 1
ATOM 1443 O O . TYR A 1 180 ? -21.434 -21.549 34.724 1.00 59.50 180 TYR A O 1
ATOM 1451 N N . SER A 1 181 ? -22.077 -19.559 33.905 1.00 60.25 181 SER A N 1
ATOM 1452 C CA . SER A 1 181 ? -21.664 -19.796 32.527 1.00 60.25 181 SER A CA 1
ATOM 1453 C C . SER A 1 181 ? -20.179 -19.454 32.376 1.00 60.25 181 SER A C 1
ATOM 1455 O O . SER A 1 181 ? -19.796 -18.328 32.051 1.00 60.25 181 SER A O 1
ATOM 1457 N N . MET A 1 182 ? -19.312 -20.423 32.684 1.00 54.44 182 MET A N 1
ATOM 1458 C CA . MET A 1 182 ? -17.878 -20.294 32.424 1.00 54.44 182 MET A CA 1
ATOM 1459 C C . MET A 1 182 ? -17.576 -20.647 30.971 1.00 54.44 182 MET A C 1
ATOM 1461 O O . MET A 1 182 ? -17.781 -21.780 30.531 1.00 54.44 182 MET A O 1
ATOM 1465 N N . ILE A 1 183 ? -17.005 -19.695 30.237 1.00 55.75 183 ILE A N 1
ATOM 1466 C CA . ILE A 1 183 ? -16.493 -19.947 28.893 1.00 55.75 183 ILE A CA 1
ATOM 1467 C C . ILE A 1 183 ? -15.171 -20.702 29.051 1.00 55.75 183 ILE A C 1
ATOM 1469 O O . ILE A 1 183 ? -14.118 -20.111 29.302 1.00 55.75 183 ILE A O 1
ATOM 1473 N N . SER A 1 184 ? -15.227 -22.033 28.961 1.00 51.22 184 SER A N 1
ATOM 1474 C CA . SER A 1 184 ? -14.034 -22.882 29.002 1.00 51.22 184 SER A CA 1
ATOM 1475 C C . SER A 1 184 ? -13.197 -22.661 27.738 1.00 51.22 184 SER A C 1
ATOM 1477 O O . SER A 1 184 ? -13.466 -23.216 26.669 1.00 51.22 184 SER A O 1
ATOM 1479 N N . MET A 1 185 ? -12.141 -21.847 27.850 1.00 48.78 185 MET A N 1
ATOM 1480 C CA . MET A 1 185 ? -11.242 -21.521 26.729 1.00 48.78 185 MET A CA 1
ATOM 1481 C C . MET A 1 185 ? -10.359 -22.701 26.302 1.00 48.78 185 MET A C 1
ATOM 1483 O O . MET A 1 185 ? -9.655 -22.609 25.285 1.00 48.78 185 MET A O 1
ATOM 1487 N N . ALA A 1 186 ? -10.407 -23.805 27.059 1.00 48.16 186 ALA A N 1
ATOM 1488 C CA . ALA A 1 186 ? -9.658 -25.034 26.834 1.00 48.16 186 ALA A CA 1
ATOM 1489 C C . ALA A 1 186 ? -10.120 -25.807 25.590 1.00 48.16 186 ALA A C 1
ATOM 1491 O O . ALA A 1 186 ? -9.430 -26.729 25.158 1.00 48.16 186 ALA A O 1
ATOM 1492 N N . GLN A 1 187 ? -11.238 -25.441 24.952 1.00 50.62 187 GLN A N 1
ATOM 1493 C CA . GLN A 1 187 ? -11.667 -26.095 23.718 1.00 50.62 187 GLN A CA 1
ATOM 1494 C C . GLN A 1 187 ? -10.789 -25.706 22.505 1.00 50.62 187 GLN A C 1
ATOM 1496 O O . GLN A 1 187 ? -11.082 -24.806 21.717 1.00 50.62 187 GLN A O 1
ATOM 1501 N N . ILE A 1 188 ? -9.699 -26.463 22.385 1.00 43.03 188 ILE A N 1
ATOM 1502 C CA . ILE A 1 188 ? -8.598 -26.649 21.413 1.00 43.03 188 ILE A CA 1
ATOM 1503 C C . ILE A 1 188 ? -8.708 -26.090 19.966 1.00 43.03 188 ILE A C 1
ATOM 1505 O O . ILE A 1 188 ? -7.674 -25.911 19.323 1.00 43.03 188 ILE A O 1
ATOM 1509 N N . ARG A 1 189 ? -9.878 -25.729 19.414 1.00 48.69 189 ARG A N 1
ATOM 1510 C CA . ARG A 1 189 ? -9.952 -24.990 18.124 1.00 48.69 189 ARG A CA 1
ATOM 1511 C C . ARG A 1 189 ? -9.926 -23.472 18.302 1.00 48.69 189 ARG A C 1
ATOM 1513 O O . ARG A 1 189 ? -9.346 -22.777 17.466 1.00 48.69 189 ARG A O 1
ATOM 1520 N N . SER A 1 190 ? -10.450 -22.979 19.422 1.00 52.88 190 SER A N 1
ATOM 1521 C CA . SER A 1 190 ? -10.479 -21.553 19.748 1.00 52.88 190 SER A CA 1
ATOM 1522 C C . SER A 1 190 ? -9.067 -20.959 19.844 1.00 52.88 190 SER A C 1
ATOM 1524 O O . SER A 1 190 ? -8.853 -19.850 19.377 1.00 52.88 190 SER A O 1
ATOM 1526 N N . PHE A 1 191 ? -8.060 -21.707 20.318 1.00 51.53 191 PHE A N 1
ATOM 1527 C CA . PHE A 1 191 ? -6.672 -21.221 20.388 1.00 51.53 191 PHE A CA 1
ATOM 1528 C C . PHE A 1 191 ? -6.060 -20.897 19.017 1.00 51.53 191 PHE A C 1
ATOM 1530 O O . PHE A 1 191 ? -5.457 -19.839 18.850 1.00 51.53 191 PHE A O 1
ATOM 1537 N N . LYS A 1 192 ? -6.219 -21.772 18.012 1.00 50.69 192 LYS A N 1
ATOM 1538 C CA . LYS A 1 192 ? -5.690 -21.504 16.660 1.00 50.69 192 LYS A CA 1
ATOM 1539 C C . LYS A 1 192 ? -6.381 -20.304 16.020 1.00 50.69 192 LYS A C 1
ATOM 1541 O O . LYS A 1 192 ? -5.719 -19.510 15.356 1.00 50.69 192 LYS A O 1
ATOM 1546 N N . ILE A 1 193 ? -7.688 -20.169 16.240 1.00 50.09 193 ILE A N 1
ATOM 1547 C CA . ILE A 1 193 ? -8.456 -19.020 15.764 1.00 50.09 193 ILE A CA 1
ATOM 1548 C C . ILE A 1 193 ? -7.997 -17.751 16.501 1.00 50.09 193 ILE A C 1
ATOM 1550 O O . ILE A 1 193 ? -7.673 -16.769 15.846 1.00 50.09 193 ILE A O 1
ATOM 1554 N N . ARG A 1 194 ? -7.801 -17.795 17.828 1.00 55.88 194 ARG A N 1
ATOM 1555 C CA . ARG A 1 194 ? -7.203 -16.704 18.626 1.00 55.88 194 ARG A CA 1
ATOM 1556 C C . ARG A 1 194 ? -5.822 -16.295 18.126 1.00 55.88 194 ARG A C 1
ATOM 1558 O O . ARG A 1 194 ? -5.534 -15.108 18.057 1.00 55.88 194 ARG A O 1
ATOM 1565 N N . LEU A 1 195 ? -4.967 -17.248 17.756 1.00 59.19 195 LEU A N 1
ATOM 1566 C CA . LEU A 1 195 ? -3.642 -16.936 17.220 1.00 59.19 195 LEU A CA 1
ATOM 1567 C C . LEU A 1 195 ? -3.742 -16.223 15.864 1.00 59.19 195 LEU A C 1
ATOM 1569 O O . LEU A 1 195 ? -2.979 -15.295 15.611 1.00 59.19 195 LEU A O 1
ATOM 1573 N N . ARG A 1 196 ? -4.694 -16.622 15.006 1.00 57.44 196 ARG A N 1
ATOM 1574 C CA . ARG A 1 196 ? -4.995 -15.899 13.759 1.00 57.44 196 ARG A CA 1
ATOM 1575 C C . ARG A 1 196 ? -5.528 -14.496 14.055 1.00 57.44 196 ARG A C 1
ATOM 1577 O O . ARG A 1 196 ? -5.042 -13.544 13.460 1.00 57.44 196 ARG A O 1
ATOM 1584 N N . TRP A 1 197 ? -6.431 -14.356 15.022 1.00 56.69 197 TRP A N 1
ATOM 1585 C CA . TRP A 1 197 ? -6.977 -13.062 15.439 1.00 56.69 197 TRP A CA 1
ATOM 1586 C C . TRP A 1 197 ? -5.931 -12.113 15.986 1.00 56.69 197 TRP A C 1
ATOM 1588 O O . TRP A 1 197 ? -5.886 -10.957 15.583 1.00 56.69 197 TRP A O 1
ATOM 1598 N N . ARG A 1 198 ? -5.067 -12.602 16.877 1.00 64.00 198 ARG A N 1
ATOM 1599 C CA . ARG A 1 198 ? -3.970 -11.813 17.428 1.00 64.00 198 ARG A CA 1
ATOM 1600 C C . ARG A 1 198 ? -3.103 -11.250 16.307 1.00 64.00 198 ARG A C 1
ATOM 1602 O O . ARG A 1 198 ? -2.831 -10.060 16.308 1.00 64.00 198 ARG A O 1
ATOM 1609 N N . ARG A 1 199 ? -2.791 -12.068 15.294 1.00 64.00 199 ARG A N 1
ATOM 1610 C CA . ARG A 1 199 ? -2.069 -11.603 14.101 1.00 64.00 199 ARG A CA 1
ATOM 1611 C C . ARG A 1 199 ? -2.832 -10.513 13.350 1.00 64.00 199 ARG A C 1
ATOM 1613 O O . ARG A 1 199 ? -2.220 -9.517 13.002 1.00 64.00 199 ARG A O 1
ATOM 1620 N N . VAL A 1 200 ? -4.141 -10.665 13.128 1.00 63.41 200 VAL A N 1
ATOM 1621 C CA . VAL A 1 200 ? -4.964 -9.636 12.456 1.00 63.41 200 VAL A CA 1
ATOM 1622 C C . VAL A 1 200 ? -4.956 -8.316 13.233 1.00 63.41 200 VAL A C 1
ATOM 1624 O O . VAL A 1 200 ? -4.762 -7.260 12.640 1.00 63.41 200 VAL A O 1
ATOM 1627 N N . VAL A 1 201 ? -5.111 -8.361 14.557 1.00 64.19 201 VAL A N 1
ATOM 1628 C CA . VAL A 1 201 ? -5.070 -7.162 15.410 1.00 64.19 201 VAL A CA 1
ATOM 1629 C C . VAL A 1 201 ? -3.687 -6.512 15.384 1.00 64.19 201 VAL A C 1
ATOM 1631 O O . VAL A 1 201 ? -3.594 -5.298 15.210 1.00 64.19 201 VAL A O 1
ATOM 1634 N N . ASP A 1 202 ? -2.620 -7.303 15.502 1.00 67.50 202 ASP A N 1
ATOM 1635 C CA . ASP A 1 202 ? -1.243 -6.808 15.437 1.00 67.50 202 ASP A CA 1
ATOM 1636 C C . ASP A 1 202 ? -0.958 -6.139 14.078 1.00 67.50 202 ASP A C 1
ATOM 1638 O O . ASP A 1 202 ? -0.346 -5.071 14.036 1.00 67.50 202 ASP A O 1
ATOM 1642 N N . ILE A 1 203 ? -1.479 -6.704 12.978 1.00 69.94 203 ILE A N 1
ATOM 1643 C CA . ILE A 1 203 ? -1.407 -6.118 11.628 1.00 69.94 203 ILE A CA 1
ATOM 1644 C C . ILE A 1 203 ? -2.126 -4.770 11.583 1.00 69.94 203 ILE A C 1
ATOM 1646 O O . ILE A 1 203 ? -1.536 -3.793 11.136 1.00 69.94 203 ILE A O 1
ATOM 1650 N N . ILE A 1 204 ? -3.366 -4.682 12.072 1.00 68.44 204 ILE A N 1
ATOM 1651 C CA . ILE A 1 204 ? -4.134 -3.425 12.069 1.00 68.44 204 ILE A CA 1
ATOM 1652 C C . ILE A 1 204 ? -3.408 -2.350 12.886 1.00 68.44 204 ILE A C 1
ATOM 1654 O O . ILE A 1 204 ? -3.265 -1.214 12.433 1.00 68.44 204 ILE A O 1
ATOM 1658 N N . ILE A 1 205 ? -2.893 -2.701 14.068 1.00 71.94 205 ILE A N 1
ATOM 1659 C CA . ILE A 1 205 ? -2.121 -1.779 14.910 1.00 71.94 205 ILE A CA 1
ATOM 1660 C C . ILE A 1 205 ? -0.862 -1.300 14.177 1.00 71.94 205 ILE A C 1
ATOM 1662 O O . ILE A 1 205 ? -0.565 -0.104 14.212 1.00 71.94 205 ILE A O 1
ATOM 1666 N N . ALA A 1 206 ? -0.133 -2.201 13.515 1.00 74.19 206 ALA A N 1
ATOM 1667 C CA . ALA A 1 206 ? 1.038 -1.843 12.721 1.00 74.19 206 ALA A CA 1
ATOM 1668 C C . ALA A 1 206 ? 0.657 -0.905 11.564 1.00 74.19 206 ALA A C 1
ATOM 1670 O O . ALA A 1 206 ? 1.224 0.183 11.456 1.00 74.19 206 ALA A O 1
ATOM 1671 N N . CYS A 1 207 ? -0.356 -1.263 10.767 1.00 80.12 207 CYS A N 1
ATOM 1672 C CA . CYS A 1 207 ? -0.880 -0.451 9.667 1.00 80.12 207 CYS A CA 1
ATOM 1673 C C . CYS A 1 207 ? -1.254 0.962 10.120 1.00 80.12 207 CYS A C 1
ATOM 1675 O O . CYS A 1 207 ? -0.854 1.948 9.503 1.00 80.12 207 CYS A O 1
ATOM 1677 N N . ASN A 1 208 ? -1.968 1.076 11.238 1.00 76.75 208 ASN A N 1
ATOM 1678 C CA . ASN A 1 208 ? -2.381 2.359 11.789 1.00 76.75 208 ASN A CA 1
ATOM 1679 C C . ASN A 1 208 ? -1.217 3.234 12.243 1.00 76.75 208 ASN A C 1
ATOM 1681 O O . ASN A 1 208 ? -1.281 4.453 12.075 1.00 76.75 208 ASN A O 1
ATOM 1685 N N . LYS A 1 209 ? -0.177 2.631 12.826 1.00 79.62 209 LYS A N 1
ATOM 1686 C CA . LYS A 1 209 ? 1.040 3.353 13.209 1.00 79.62 209 LYS A CA 1
ATOM 1687 C C . LYS A 1 209 ? 1.779 3.876 11.981 1.00 79.62 209 LYS A C 1
ATOM 1689 O O . LYS A 1 209 ? 2.126 5.047 11.966 1.00 79.62 209 LYS A O 1
ATOM 1694 N N . MET A 1 210 ? 1.959 3.045 10.953 1.00 82.94 210 MET A N 1
ATOM 1695 C CA . MET A 1 210 ? 2.668 3.434 9.722 1.00 82.94 210 MET A CA 1
ATOM 1696 C C . MET A 1 210 ? 1.908 4.481 8.905 1.00 82.94 210 MET A C 1
ATOM 1698 O O . MET A 1 210 ? 2.512 5.249 8.183 1.00 82.94 210 MET A O 1
ATOM 1702 N N . THR A 1 211 ? 0.581 4.530 9.014 1.00 84.00 211 THR A N 1
ATOM 1703 C CA . THR A 1 211 ? -0.257 5.470 8.246 1.00 84.00 211 THR A CA 1
ATOM 1704 C C . THR A 1 211 ? -0.698 6.690 9.049 1.00 84.00 211 THR A C 1
ATOM 1706 O O . THR A 1 211 ? -1.522 7.466 8.570 1.00 84.00 211 THR A O 1
ATOM 1709 N N . ALA A 1 212 ? -0.219 6.874 10.282 1.00 83.19 212 ALA A N 1
ATOM 1710 C CA . ALA A 1 212 ? -0.694 7.942 11.162 1.00 83.19 212 ALA A CA 1
ATOM 1711 C C . ALA A 1 212 ? -0.491 9.339 10.548 1.00 83.19 212 ALA A C 1
ATOM 1713 O O . ALA A 1 212 ? -1.438 10.130 10.486 1.00 83.19 212 ALA A O 1
ATOM 1714 N N . ASP A 1 213 ? 0.705 9.604 10.024 1.00 82.94 213 ASP A N 1
ATOM 1715 C CA . ASP A 1 213 ? 1.061 10.902 9.449 1.00 82.94 213 ASP A CA 1
ATOM 1716 C C . ASP A 1 213 ? 0.365 11.135 8.106 1.00 82.94 213 ASP A C 1
ATOM 1718 O O . ASP A 1 213 ? -0.252 12.185 7.903 1.00 82.94 213 ASP A O 1
ATOM 1722 N N . ALA A 1 214 ? 0.339 10.117 7.239 1.00 82.12 214 ALA A N 1
ATOM 1723 C CA . ALA A 1 214 ? -0.405 10.151 5.982 1.00 82.12 214 ALA A CA 1
ATOM 1724 C C . ALA A 1 214 ? -1.901 10.447 6.204 1.00 82.12 214 ALA A C 1
ATOM 1726 O O . ALA A 1 214 ? -2.469 11.327 5.553 1.00 82.12 214 ALA A O 1
ATOM 1727 N N . ARG A 1 215 ? -2.541 9.784 7.178 1.00 80.31 215 ARG A N 1
ATOM 1728 C CA . ARG A 1 215 ? -3.947 10.034 7.543 1.00 80.31 215 ARG A CA 1
ATOM 1729 C C . ARG A 1 215 ? -4.161 11.444 8.081 1.00 80.31 215 ARG A C 1
ATOM 1731 O O . ARG A 1 215 ? -5.132 12.100 7.702 1.00 80.31 215 ARG A O 1
ATOM 1738 N N . SER A 1 216 ? -3.257 11.930 8.932 1.00 78.62 216 SER A N 1
ATOM 1739 C CA . SER A 1 216 ? -3.296 13.299 9.461 1.00 78.62 216 SER A CA 1
ATOM 1740 C C . SER A 1 216 ? -3.206 14.341 8.340 1.00 78.62 216 SER A C 1
ATOM 1742 O O . SER A 1 216 ? -3.982 15.299 8.315 1.00 78.62 216 SER A O 1
ATOM 1744 N N . ALA A 1 217 ? -2.318 14.129 7.365 1.00 79.25 217 ALA A N 1
ATOM 1745 C CA . ALA A 1 217 ? -2.164 15.003 6.206 1.00 79.25 217 ALA A CA 1
ATOM 1746 C C . ALA A 1 217 ? -3.411 15.005 5.306 1.00 79.25 217 ALA A C 1
ATOM 1748 O O . ALA A 1 217 ? -3.910 16.077 4.955 1.00 79.25 217 ALA A O 1
ATOM 1749 N N . VAL A 1 218 ? -3.956 13.824 4.986 1.00 75.50 218 VAL A N 1
ATOM 1750 C CA . VAL A 1 218 ? -5.193 13.686 4.197 1.00 75.50 218 VAL A CA 1
ATOM 1751 C C . VAL A 1 218 ? -6.364 14.378 4.893 1.00 75.50 218 VAL A C 1
ATOM 1753 O O . VAL A 1 218 ? -7.111 15.116 4.250 1.00 75.50 218 VAL A O 1
ATOM 1756 N N . ARG A 1 219 ? -6.497 14.212 6.214 1.00 75.06 219 ARG A N 1
ATOM 1757 C CA . ARG A 1 219 ? -7.547 14.867 7.002 1.00 75.06 219 ARG A CA 1
ATOM 1758 C C . ARG A 1 219 ? -7.440 16.390 6.949 1.00 75.06 219 ARG A C 1
ATOM 1760 O O . ARG A 1 219 ? -8.417 17.047 6.602 1.00 75.06 219 ARG A O 1
ATOM 1767 N N . LYS A 1 220 ? -6.261 16.950 7.243 1.00 77.06 220 LYS A N 1
ATOM 1768 C CA . LYS A 1 220 ? -6.032 18.409 7.208 1.00 77.06 220 LYS A CA 1
ATOM 1769 C C . LYS A 1 220 ? -6.315 19.000 5.829 1.00 77.06 220 LYS A C 1
ATOM 1771 O O . LYS A 1 220 ? -6.801 20.122 5.717 1.00 77.06 220 LYS A O 1
ATOM 1776 N N . ALA A 1 221 ? -6.004 18.257 4.772 1.00 77.25 221 ALA A N 1
ATOM 1777 C CA . ALA A 1 221 ? -6.295 18.681 3.414 1.00 77.25 221 ALA A CA 1
ATOM 1778 C C . ALA A 1 221 ? -7.791 18.674 3.109 1.00 77.25 221 ALA A C 1
ATOM 1780 O O . ALA A 1 221 ? -8.292 19.670 2.592 1.00 77.25 221 ALA A O 1
ATOM 1781 N N . LEU A 1 222 ? -8.501 17.612 3.499 1.00 73.81 222 LEU A N 1
ATOM 1782 C CA . LEU A 1 222 ? -9.948 17.512 3.331 1.00 73.81 222 LEU A CA 1
ATOM 1783 C C . LEU A 1 222 ? -10.682 18.634 4.081 1.00 73.81 222 LEU A C 1
ATOM 1785 O O . LEU A 1 222 ? -11.565 19.271 3.514 1.00 73.81 222 LEU A O 1
ATOM 1789 N N . GLU A 1 223 ? -10.272 18.924 5.320 1.00 75.75 223 GLU A N 1
ATOM 1790 C CA . GLU A 1 223 ? -10.792 20.044 6.120 1.00 75.75 223 GLU A CA 1
ATOM 1791 C C . GLU A 1 223 ? -10.514 21.404 5.457 1.00 75.75 223 GLU A C 1
ATOM 1793 O O . GLU A 1 223 ? -11.341 22.310 5.520 1.00 75.75 223 GLU A O 1
ATOM 1798 N N . ALA A 1 224 ? -9.383 21.540 4.761 1.00 80.25 224 ALA A N 1
ATOM 1799 C CA . ALA A 1 224 ? -9.039 22.733 3.990 1.00 80.25 224 ALA A CA 1
ATOM 1800 C C . ALA A 1 224 ? -9.635 22.756 2.565 1.00 80.25 224 ALA A C 1
ATOM 1802 O O . ALA A 1 224 ? -9.277 23.641 1.788 1.00 80.25 224 ALA A O 1
ATOM 1803 N N . GLY A 1 225 ? -10.473 21.782 2.184 1.00 75.69 225 GLY A N 1
ATOM 1804 C CA . GLY A 1 225 ? -11.024 21.659 0.828 1.00 75.69 225 GLY A CA 1
ATOM 1805 C C . GLY A 1 225 ? -9.974 21.391 -0.260 1.00 75.69 225 GLY A C 1
ATOM 1806 O O . GLY A 1 225 ? -10.226 21.621 -1.441 1.00 75.69 225 GLY A O 1
ATOM 1807 N N . ARG A 1 226 ? -8.779 20.934 0.126 1.00 74.94 226 ARG A N 1
ATOM 1808 C CA . ARG A 1 226 ? -7.659 20.630 -0.769 1.00 74.94 226 ARG A CA 1
ATOM 1809 C C . ARG A 1 226 ? -7.578 19.128 -1.022 1.00 74.94 226 ARG A C 1
ATOM 1811 O O . ARG A 1 226 ? -7.769 18.319 -0.119 1.00 74.94 226 ARG A O 1
ATOM 1818 N N . SER A 1 227 ? -7.236 18.753 -2.250 1.00 67.31 227 SER A N 1
ATOM 1819 C CA . SER A 1 227 ? -6.882 17.371 -2.577 1.00 67.31 227 SER A CA 1
ATOM 1820 C C . SER A 1 227 ? -5.404 17.145 -2.265 1.00 67.31 227 SER A C 1
ATOM 1822 O O . SER A 1 227 ? -4.556 17.877 -2.772 1.00 67.31 227 SER A O 1
ATOM 1824 N N . VAL A 1 228 ? -5.086 16.134 -1.455 1.00 66.19 228 VAL A N 1
ATOM 1825 C CA . VAL A 1 228 ? -3.706 15.663 -1.263 1.00 66.19 228 VAL A CA 1
ATOM 1826 C C . VAL A 1 228 ? -3.481 14.420 -2.107 1.00 66.19 228 VAL A C 1
ATOM 1828 O O . VAL A 1 228 ? -4.269 13.477 -2.069 1.00 66.19 228 VAL A O 1
ATOM 1831 N N . SER A 1 229 ? -2.378 14.418 -2.852 1.00 67.25 229 SER A N 1
ATOM 1832 C CA . SER A 1 229 ? -1.848 13.224 -3.502 1.00 67.25 229 SER A CA 1
ATOM 1833 C C . SER A 1 229 ? -1.195 12.339 -2.438 1.00 67.25 229 SER A C 1
ATOM 1835 O O . SER A 1 229 ? 0.007 12.426 -2.215 1.00 67.25 229 SER A O 1
ATOM 1837 N N . SER A 1 230 ? -1.994 11.543 -1.726 1.00 72.50 230 SER A N 1
ATOM 1838 C CA . SER A 1 230 ? -1.497 10.527 -0.791 1.00 72.50 230 SER A CA 1
ATOM 1839 C C . SER A 1 230 ? -1.693 9.135 -1.385 1.00 72.50 230 SER A C 1
ATOM 1841 O O . SER A 1 230 ? -2.706 8.878 -2.034 1.00 72.50 230 SER A O 1
ATOM 1843 N N . ARG A 1 231 ? -0.743 8.228 -1.124 1.00 73.56 231 ARG A N 1
ATOM 1844 C CA . ARG A 1 231 ? -0.877 6.787 -1.408 1.00 73.56 231 ARG A CA 1
ATOM 1845 C C . ARG A 1 231 ? -1.783 6.059 -0.409 1.00 73.56 231 ARG A C 1
ATOM 1847 O O . ARG A 1 231 ? -2.055 4.872 -0.584 1.00 73.56 231 ARG A O 1
ATOM 1854 N N . PHE A 1 232 ? -2.226 6.743 0.648 1.00 75.31 232 PHE A N 1
ATOM 1855 C CA . PHE A 1 232 ? -3.136 6.170 1.626 1.00 75.31 232 PHE A CA 1
ATOM 1856 C C . PHE A 1 232 ? -4.542 6.013 1.040 1.00 75.31 232 PHE A C 1
ATOM 1858 O O . PHE A 1 232 ? -5.210 6.999 0.727 1.00 75.31 232 PHE A O 1
ATOM 1865 N N . ASP A 1 233 ? -4.989 4.765 0.953 1.00 70.62 233 ASP A N 1
ATOM 1866 C CA . ASP A 1 233 ? -6.338 4.375 0.587 1.00 70.62 233 ASP A CA 1
ATOM 1867 C C . ASP A 1 233 ? -6.969 3.602 1.753 1.00 70.62 233 ASP A C 1
ATOM 1869 O O . ASP A 1 233 ? -6.459 2.547 2.151 1.00 70.62 233 ASP A O 1
ATOM 1873 N N . PRO A 1 234 ? -8.071 4.108 2.329 1.00 65.25 234 PRO A N 1
ATOM 1874 C CA . PRO A 1 234 ? -8.820 3.383 3.345 1.00 65.25 234 PRO A CA 1
ATOM 1875 C C . PRO A 1 234 ? -9.298 1.996 2.883 1.00 65.25 234 PRO A C 1
ATOM 1877 O O . PRO A 1 234 ? -9.459 1.115 3.727 1.00 65.25 234 PRO A O 1
ATOM 1880 N N . GLU A 1 235 ? -9.520 1.788 1.578 1.00 59.69 235 GLU A N 1
ATOM 1881 C CA . GLU A 1 235 ? -10.034 0.524 1.027 1.00 59.69 235 GLU A CA 1
ATOM 1882 C C . GLU A 1 235 ? -8.983 -0.599 1.038 1.00 59.69 235 GLU A C 1
ATOM 1884 O O . GLU A 1 235 ? -9.326 -1.773 1.186 1.00 59.69 235 GLU A O 1
ATOM 1889 N N . GLU A 1 236 ? -7.692 -0.257 0.963 1.00 70.31 236 GLU A N 1
ATOM 1890 C CA . GLU A 1 236 ? -6.585 -1.219 0.943 1.00 70.31 236 GLU A CA 1
ATOM 1891 C C . GLU A 1 236 ? -5.580 -0.966 2.081 1.00 70.31 236 GLU A C 1
ATOM 1893 O O . GLU A 1 236 ? -4.373 -0.894 1.857 1.00 70.31 236 GLU A O 1
ATOM 1898 N N . LEU A 1 237 ? -6.061 -0.886 3.331 1.00 74.25 237 LEU A N 1
ATOM 1899 C CA . LEU A 1 237 ? -5.262 -0.524 4.518 1.00 74.25 237 LEU A CA 1
ATOM 1900 C C . LEU A 1 237 ? -3.876 -1.195 4.596 1.00 74.25 237 LEU A C 1
ATOM 1902 O O . LEU A 1 237 ? -2.890 -0.524 4.893 1.00 74.25 237 LEU A O 1
ATOM 1906 N N . ILE A 1 238 ? -3.785 -2.508 4.349 1.00 76.44 238 ILE A N 1
ATOM 1907 C CA . ILE A 1 238 ? -2.509 -3.244 4.425 1.00 76.44 238 ILE A CA 1
ATOM 1908 C C . ILE A 1 238 ? -1.563 -2.814 3.300 1.00 76.44 238 ILE A C 1
ATOM 1910 O O . ILE A 1 238 ? -0.388 -2.558 3.563 1.00 76.44 238 ILE A O 1
ATOM 1914 N N . VAL A 1 239 ? -2.066 -2.711 2.065 1.00 79.44 239 VAL A N 1
ATOM 1915 C CA . VAL A 1 239 ? -1.269 -2.296 0.903 1.00 79.44 239 VAL A CA 1
ATOM 1916 C C . VAL A 1 239 ? -0.831 -0.851 1.090 1.00 79.44 239 VAL A C 1
ATOM 1918 O O . VAL A 1 239 ? 0.360 -0.573 1.041 1.00 79.44 239 VAL A O 1
ATOM 1921 N N . SER A 1 240 ? -1.749 0.055 1.423 1.00 81.81 240 SER A N 1
ATOM 1922 C CA . SER A 1 240 ? -1.428 1.454 1.698 1.00 81.81 240 SER A CA 1
ATOM 1923 C C . SER A 1 240 ? -0.420 1.618 2.827 1.00 81.81 240 SER A C 1
ATOM 1925 O O . SER A 1 240 ? 0.518 2.393 2.682 1.00 81.81 240 SER A O 1
ATOM 1927 N N . ALA A 1 241 ? -0.554 0.876 3.928 1.00 84.44 241 ALA A N 1
ATOM 1928 C CA . ALA A 1 241 ? 0.419 0.940 5.011 1.00 84.44 241 ALA A CA 1
ATOM 1929 C C . ALA A 1 241 ? 1.799 0.421 4.594 1.00 84.44 241 ALA A C 1
ATOM 1931 O O . ALA A 1 241 ? 2.806 1.010 4.976 1.00 84.44 241 ALA A O 1
ATOM 1932 N N . MET A 1 242 ? 1.849 -0.640 3.786 1.00 86.81 242 MET A N 1
ATOM 1933 C CA . MET A 1 242 ? 3.093 -1.145 3.212 1.00 86.81 242 MET A CA 1
ATOM 1934 C C . MET A 1 242 ? 3.740 -0.109 2.282 1.00 86.81 242 MET A C 1
ATOM 1936 O O . MET A 1 242 ? 4.937 0.132 2.393 1.00 86.81 242 MET A O 1
ATOM 1940 N N . LEU A 1 243 ? 2.967 0.531 1.399 1.00 88.94 243 LEU A N 1
ATOM 1941 C CA . LEU A 1 243 ? 3.477 1.547 0.473 1.00 88.94 243 LEU A CA 1
ATOM 1942 C C . LEU A 1 243 ? 3.961 2.802 1.205 1.00 88.94 243 LEU A C 1
ATOM 1944 O O . LEU A 1 243 ? 5.043 3.289 0.896 1.00 88.94 243 LEU A O 1
ATOM 1948 N N . VAL A 1 244 ? 3.210 3.287 2.200 1.00 88.31 244 VAL A N 1
ATOM 1949 C CA . VAL A 1 244 ? 3.622 4.423 3.044 1.00 88.31 244 VAL A CA 1
ATOM 1950 C C . VAL A 1 244 ? 4.907 4.085 3.800 1.00 88.31 244 VAL A C 1
ATOM 1952 O O . VAL A 1 244 ? 5.852 4.864 3.769 1.00 88.31 244 VAL A O 1
ATOM 1955 N N . ALA A 1 245 ? 5.009 2.886 4.383 1.00 90.19 245 ALA A N 1
ATOM 1956 C CA . ALA A 1 245 ? 6.242 2.445 5.033 1.00 90.19 245 ALA A CA 1
ATOM 1957 C C . ALA A 1 245 ? 7.431 2.372 4.059 1.00 90.19 245 ALA A C 1
ATOM 1959 O O . ALA A 1 245 ? 8.553 2.695 4.442 1.00 90.19 245 ALA A O 1
ATOM 1960 N N . CYS A 1 246 ? 7.195 1.975 2.804 1.00 92.25 246 CYS A N 1
ATOM 1961 C CA . CYS A 1 246 ? 8.230 1.944 1.771 1.00 92.25 246 CYS A CA 1
ATOM 1962 C C . CYS A 1 246 ? 8.665 3.339 1.318 1.00 92.25 246 CYS A C 1
ATOM 1964 O O . CYS A 1 246 ? 9.837 3.528 1.020 1.00 92.25 246 CYS A O 1
ATOM 1966 N N . GLU A 1 247 ? 7.748 4.302 1.270 1.00 91.62 247 GLU A N 1
ATOM 1967 C CA . GLU A 1 247 ? 8.046 5.700 0.946 1.00 91.62 247 GLU A CA 1
ATOM 1968 C C . GLU A 1 247 ? 8.838 6.382 2.074 1.00 91.62 247 GLU A C 1
ATOM 1970 O O . GLU A 1 247 ? 9.855 7.032 1.831 1.00 91.62 247 GLU A O 1
ATOM 1975 N N . GLU A 1 248 ? 8.418 6.172 3.322 1.00 91.06 248 GLU A N 1
ATOM 1976 C CA . GLU A 1 248 ? 9.013 6.787 4.516 1.00 91.06 248 GLU A CA 1
ATOM 1977 C C . GLU A 1 248 ? 10.297 6.091 5.001 1.00 91.06 248 GLU A C 1
ATOM 1979 O O . GLU A 1 248 ? 10.965 6.593 5.903 1.00 91.06 248 GLU A O 1
ATOM 1984 N N . GLY A 1 249 ? 10.653 4.931 4.440 1.00 91.50 249 GLY A N 1
ATOM 1985 C CA . GLY A 1 249 ? 11.822 4.165 4.889 1.00 91.50 249 GLY A CA 1
ATOM 1986 C C . GLY A 1 249 ? 11.605 3.430 6.216 1.00 91.50 249 GLY A C 1
ATOM 1987 O O . GLY A 1 249 ? 12.560 3.095 6.916 1.00 91.50 249 GLY A O 1
ATOM 1988 N N . ASN A 1 250 ? 10.353 3.160 6.592 1.00 91.00 250 ASN A N 1
ATOM 1989 C CA . ASN A 1 250 ? 10.000 2.492 7.842 1.00 91.00 250 ASN A CA 1
ATOM 1990 C C . ASN A 1 250 ? 10.193 0.969 7.747 1.00 91.00 250 ASN A C 1
ATOM 1992 O O . ASN A 1 250 ? 9.240 0.183 7.747 1.00 91.00 250 ASN A O 1
ATOM 1996 N N . LEU A 1 251 ? 11.457 0.547 7.695 1.00 90.88 251 LEU A N 1
ATOM 1997 C CA . LEU A 1 251 ? 11.837 -0.861 7.608 1.00 90.88 251 LEU A CA 1
ATOM 1998 C C . LEU A 1 251 ? 11.320 -1.680 8.801 1.00 90.88 251 LEU A C 1
ATOM 2000 O O . LEU A 1 251 ? 10.886 -2.814 8.626 1.00 90.88 251 LEU A O 1
ATOM 2004 N N . ALA A 1 252 ? 11.314 -1.104 10.005 1.00 88.31 252 ALA A N 1
ATOM 2005 C CA . ALA A 1 252 ? 10.825 -1.782 11.204 1.00 88.31 252 ALA A CA 1
ATOM 2006 C C . ALA A 1 252 ? 9.319 -2.091 11.124 1.00 88.31 252 ALA A C 1
ATOM 2008 O O . ALA A 1 252 ? 8.887 -3.177 11.510 1.00 88.31 252 ALA A O 1
ATOM 2009 N N . GLY A 1 253 ? 8.517 -1.154 10.611 1.00 85.75 253 GLY A N 1
ATOM 2010 C CA . GLY A 1 253 ? 7.090 -1.363 10.370 1.00 85.75 253 GLY A CA 1
ATOM 2011 C C . GLY A 1 253 ? 6.837 -2.401 9.275 1.00 85.75 253 GLY A C 1
ATOM 2012 O O . GLY A 1 253 ? 5.987 -3.281 9.439 1.00 85.75 253 GLY A O 1
ATOM 2013 N N . LEU A 1 254 ? 7.628 -2.354 8.199 1.00 86.56 254 LEU A N 1
ATOM 2014 C CA . LEU A 1 254 ? 7.556 -3.332 7.117 1.00 86.56 254 LEU A CA 1
ATOM 2015 C C . LEU A 1 254 ? 7.918 -4.749 7.593 1.00 86.56 254 LEU A C 1
ATOM 2017 O O . LEU A 1 254 ? 7.217 -5.703 7.258 1.00 86.56 254 LEU A O 1
ATOM 2021 N N . ASP A 1 255 ? 8.960 -4.891 8.416 1.00 85.25 255 ASP A N 1
ATOM 2022 C CA . ASP A 1 255 ? 9.366 -6.184 8.970 1.00 85.25 255 ASP A CA 1
ATOM 2023 C C . ASP A 1 255 ? 8.311 -6.760 9.919 1.00 85.25 255 ASP A C 1
ATOM 2025 O O . ASP A 1 255 ? 7.975 -7.943 9.828 1.00 85.25 255 ASP A O 1
ATOM 2029 N N . GLN A 1 256 ? 7.687 -5.915 10.747 1.00 81.00 256 GLN A N 1
ATOM 2030 C CA . GLN A 1 256 ? 6.547 -6.330 11.568 1.00 81.00 256 GLN A CA 1
ATOM 2031 C C . GLN A 1 256 ? 5.412 -6.898 10.709 1.00 81.00 256 GLN A C 1
ATOM 2033 O O . GLN A 1 256 ? 4.894 -7.973 11.017 1.00 81.00 256 GLN A O 1
ATOM 2038 N N . LEU A 1 257 ? 5.053 -6.237 9.606 1.00 79.44 257 LEU A N 1
ATOM 2039 C CA . LEU A 1 257 ? 4.031 -6.748 8.691 1.00 79.44 257 LEU A CA 1
ATOM 2040 C C . LEU A 1 257 ? 4.437 -8.068 8.021 1.00 79.44 257 LEU A C 1
ATOM 2042 O O . LEU A 1 257 ? 3.628 -8.997 7.961 1.00 79.44 257 LEU A O 1
ATOM 2046 N N . ALA A 1 258 ? 5.682 -8.172 7.552 1.00 77.69 258 ALA A N 1
ATOM 2047 C CA . ALA A 1 258 ? 6.191 -9.356 6.864 1.00 77.69 258 ALA A CA 1
ATOM 2048 C C . ALA A 1 258 ? 6.306 -10.587 7.783 1.00 77.69 258 ALA A C 1
ATOM 2050 O O . ALA A 1 258 ? 6.100 -11.718 7.342 1.00 77.69 258 ALA A O 1
ATOM 2051 N N . VAL A 1 259 ? 6.617 -10.396 9.069 1.00 72.69 259 VAL A N 1
ATOM 2052 C CA . VAL A 1 259 ? 6.651 -11.485 10.061 1.00 72.69 259 VAL A CA 1
ATOM 2053 C C . VAL A 1 259 ? 5.238 -11.936 10.434 1.00 72.69 259 VAL A C 1
ATOM 2055 O O . VAL A 1 259 ? 4.981 -13.134 10.588 1.00 72.69 259 VAL A O 1
ATOM 2058 N N . LEU A 1 260 ? 4.303 -10.993 10.574 1.00 66.62 260 LEU A N 1
ATOM 2059 C CA . LEU A 1 260 ? 2.927 -11.292 10.973 1.00 66.62 260 LEU A CA 1
ATOM 2060 C C . LEU A 1 260 ? 2.116 -11.959 9.852 1.00 66.62 260 LEU A C 1
ATOM 2062 O O . LEU A 1 260 ? 1.195 -12.733 10.142 1.00 66.62 260 LEU A O 1
ATOM 2066 N N . HIS A 1 261 ? 2.463 -11.706 8.587 1.00 64.81 261 HIS A N 1
ATOM 2067 C CA . HIS A 1 261 ? 1.698 -12.155 7.431 1.00 64.81 261 HIS A CA 1
ATOM 2068 C C . HIS A 1 261 ? 2.607 -12.574 6.265 1.00 64.81 261 HIS A C 1
ATOM 2070 O O . HIS A 1 261 ? 3.573 -11.904 5.927 1.00 64.81 261 HIS A O 1
ATOM 2076 N N . ARG A 1 262 ? 2.237 -13.656 5.560 1.00 65.44 262 ARG A N 1
ATOM 2077 C CA . ARG A 1 262 ? 2.747 -13.941 4.203 1.00 65.44 262 ARG A CA 1
ATOM 2078 C C . ARG A 1 262 ? 2.189 -12.921 3.205 1.00 65.44 262 ARG A C 1
ATOM 2080 O O . ARG A 1 262 ? 1.236 -13.231 2.495 1.00 65.44 262 ARG A O 1
ATOM 2087 N N . ILE A 1 263 ? 2.654 -11.680 3.272 1.00 69.50 263 ILE A N 1
ATOM 2088 C CA . ILE A 1 263 ? 2.226 -10.621 2.356 1.00 69.50 263 ILE A CA 1
ATOM 2089 C C . ILE A 1 263 ? 2.867 -10.906 1.009 1.00 69.50 263 ILE A C 1
ATOM 2091 O O . ILE A 1 263 ? 4.072 -11.136 0.920 1.00 69.50 263 ILE A O 1
ATOM 2095 N N . ASN A 1 264 ? 2.054 -10.912 -0.041 1.00 71.62 264 ASN A N 1
ATOM 2096 C CA . ASN A 1 264 ? 2.589 -10.925 -1.387 1.00 71.62 264 ASN A CA 1
ATOM 2097 C C . ASN A 1 264 ? 3.161 -9.529 -1.684 1.00 71.62 264 ASN A C 1
ATOM 2099 O O . ASN A 1 264 ? 2.416 -8.564 -1.822 1.00 71.62 264 ASN A O 1
ATOM 2103 N N . LEU A 1 265 ? 4.487 -9.427 -1.758 1.00 78.25 265 LEU A N 1
ATOM 2104 C CA . LEU A 1 265 ? 5.194 -8.164 -1.996 1.00 78.25 265 LEU A CA 1
ATOM 2105 C C . LEU A 1 265 ? 5.031 -7.643 -3.431 1.00 78.25 265 LEU A C 1
ATOM 2107 O O . LEU A 1 265 ? 5.287 -6.471 -3.697 1.00 78.25 265 LEU A O 1
ATOM 2111 N N . ASN A 1 266 ? 4.561 -8.499 -4.342 1.00 80.25 266 ASN A N 1
ATOM 2112 C CA . ASN A 1 266 ? 4.350 -8.186 -5.754 1.00 80.25 266 ASN A CA 1
ATOM 2113 C C . ASN A 1 266 ? 2.904 -7.759 -6.050 1.00 80.25 266 ASN A C 1
ATOM 2115 O O . ASN A 1 266 ? 2.474 -7.779 -7.203 1.00 80.25 266 ASN A O 1
ATOM 2119 N N . ILE A 1 267 ? 2.127 -7.393 -5.023 1.00 76.19 267 ILE A N 1
ATOM 2120 C CA . ILE A 1 267 ? 0.805 -6.798 -5.228 1.00 76.19 267 ILE A CA 1
ATOM 2121 C C . ILE A 1 267 ? 0.999 -5.428 -5.880 1.00 76.19 267 ILE A C 1
ATOM 2123 O O . ILE A 1 267 ? 1.574 -4.515 -5.288 1.00 76.19 267 ILE A O 1
ATOM 2127 N N . ALA A 1 268 ? 0.513 -5.309 -7.114 1.00 74.75 268 ALA A N 1
ATOM 2128 C CA . ALA A 1 268 ? 0.418 -4.042 -7.815 1.00 74.75 268 ALA A CA 1
ATOM 2129 C C . ALA A 1 268 ? -0.694 -3.198 -7.188 1.00 74.75 268 ALA A C 1
ATOM 2131 O O . ALA A 1 268 ? -1.832 -3.656 -7.052 1.00 74.75 268 ALA A O 1
ATOM 2132 N N . ASN A 1 269 ? -0.352 -1.967 -6.828 1.00 70.75 269 ASN A N 1
ATOM 2133 C CA . ASN A 1 269 ? -1.260 -0.998 -6.249 1.00 70.75 269 ASN A CA 1
ATOM 2134 C C . ASN A 1 269 ? -2.441 -0.725 -7.196 1.00 70.75 269 ASN A C 1
ATOM 2136 O O . ASN A 1 269 ? -2.243 -0.323 -8.350 1.00 70.75 269 ASN A O 1
ATOM 2140 N N . ARG A 1 270 ? -3.673 -0.925 -6.711 1.00 66.00 270 ARG A N 1
ATOM 2141 C CA . ARG A 1 270 ? -4.913 -0.651 -7.463 1.00 66.00 270 ARG A CA 1
ATOM 2142 C C . ARG A 1 270 ? -5.606 0.647 -7.045 1.00 66.00 270 ARG A C 1
ATOM 2144 O O . ARG A 1 270 ? -6.621 0.995 -7.651 1.00 66.00 270 ARG A O 1
ATOM 2151 N N . VAL A 1 271 ? -5.038 1.358 -6.067 1.00 57.56 271 VAL A N 1
ATOM 2152 C CA . VAL A 1 271 ? -5.525 2.631 -5.504 1.00 57.56 271 VAL A CA 1
ATOM 2153 C C . VAL A 1 271 ? -5.825 3.657 -6.598 1.00 57.56 271 VAL A C 1
ATOM 2155 O O . VAL A 1 271 ? -5.265 3.574 -7.686 1.00 57.56 271 VAL A O 1
ATOM 2158 N N . ARG A 1 272 ? -6.693 4.639 -6.304 1.00 50.16 272 ARG A N 1
ATOM 2159 C CA . ARG A 1 272 ? -7.264 5.692 -7.185 1.00 50.16 272 ARG A CA 1
ATOM 2160 C C . ARG A 1 272 ? -6.524 6.067 -8.479 1.00 50.16 272 ARG A C 1
ATOM 2162 O O . ARG A 1 272 ? -7.192 6.286 -9.486 1.00 50.16 272 ARG A O 1
ATOM 2169 N N . PHE A 1 273 ? -5.197 6.173 -8.479 1.00 56.22 273 PHE A N 1
ATOM 2170 C CA . PHE A 1 273 ? -4.411 6.545 -9.663 1.00 56.22 273 PHE A CA 1
ATOM 2171 C C . PHE A 1 273 ? -4.070 5.375 -10.599 1.00 56.22 273 PHE A C 1
ATOM 2173 O O . PHE A 1 273 ? -3.557 5.610 -11.687 1.00 56.22 273 PHE A O 1
ATOM 2180 N N . LYS A 1 274 ? -4.371 4.131 -10.199 1.00 65.31 274 LYS A N 1
ATOM 2181 C CA . LYS A 1 274 ? -4.183 2.883 -10.953 1.00 65.31 274 LYS A CA 1
ATOM 2182 C C . LYS A 1 274 ? -2.816 2.805 -11.628 1.00 65.31 274 LYS A C 1
ATOM 2184 O O . LYS A 1 274 ? -2.722 2.369 -12.768 1.00 65.31 274 LYS A O 1
ATOM 2189 N N . MET A 1 275 ? -1.761 3.234 -10.937 1.00 71.81 275 MET A N 1
ATOM 2190 C CA . MET A 1 275 ? -0.418 3.236 -11.519 1.00 71.81 275 MET A CA 1
ATOM 2191 C C . MET A 1 275 ? 0.191 1.835 -11.575 1.00 71.81 275 MET A C 1
ATOM 2193 O O . MET A 1 275 ? 1.173 1.652 -12.277 1.00 71.81 275 MET A O 1
ATOM 2197 N N . GLY A 1 276 ? -0.371 0.837 -10.880 1.00 81.94 276 GLY A N 1
ATOM 2198 C CA . GLY A 1 276 ? 0.170 -0.526 -10.870 1.00 81.94 276 GLY A CA 1
ATOM 2199 C C . GLY A 1 276 ? 1.551 -0.636 -10.216 1.00 81.94 276 GLY A C 1
ATOM 2200 O O . GLY A 1 276 ? 2.231 -1.639 -10.397 1.00 81.94 276 GLY A O 1
ATOM 2201 N N . GLU A 1 277 ? 1.970 0.385 -9.464 1.00 87.94 277 GLU A N 1
ATOM 2202 C CA . GLU A 1 277 ? 3.241 0.406 -8.738 1.00 87.94 277 GLU A CA 1
ATOM 2203 C C . GLU A 1 277 ? 3.240 -0.670 -7.636 1.00 87.94 277 GLU A C 1
ATOM 2205 O O . GLU A 1 277 ? 2.231 -0.897 -6.971 1.00 87.94 277 GLU A O 1
ATOM 2210 N N . THR A 1 278 ? 4.360 -1.354 -7.426 1.00 91.25 278 THR A N 1
ATOM 2211 C CA . THR A 1 278 ? 4.533 -2.299 -6.304 1.00 91.25 278 THR A CA 1
ATOM 2212 C C . THR A 1 278 ? 5.315 -1.639 -5.165 1.00 91.25 278 THR A C 1
ATOM 2214 O O . THR A 1 278 ? 5.876 -0.555 -5.332 1.00 91.25 278 THR A O 1
ATOM 2217 N N . ALA A 1 279 ? 5.415 -2.304 -4.009 1.00 91.44 279 ALA A N 1
ATOM 2218 C CA . ALA A 1 279 ? 6.195 -1.806 -2.869 1.00 91.44 279 ALA A CA 1
ATOM 2219 C C . ALA A 1 279 ? 7.636 -1.421 -3.249 1.00 91.44 279 ALA A C 1
ATOM 2221 O O . ALA A 1 279 ? 8.141 -0.383 -2.822 1.00 91.44 279 ALA A O 1
ATOM 2222 N N . ILE A 1 280 ? 8.274 -2.222 -4.109 1.00 95.31 280 ILE A N 1
ATOM 2223 C CA . ILE A 1 280 ? 9.656 -1.982 -4.528 1.00 95.31 280 ILE A CA 1
ATOM 2224 C C . ILE A 1 280 ? 9.788 -0.808 -5.508 1.00 95.31 280 ILE A C 1
ATOM 2226 O O . ILE A 1 280 ? 10.808 -0.129 -5.475 1.00 95.31 280 ILE A O 1
ATOM 2230 N N . HIS A 1 281 ? 8.754 -0.485 -6.299 1.00 95.12 281 HIS A N 1
ATOM 2231 C CA . HIS A 1 281 ? 8.731 0.750 -7.097 1.00 95.12 281 HIS A CA 1
ATOM 2232 C C . HIS A 1 281 ? 8.750 1.982 -6.194 1.00 95.12 281 HIS A C 1
ATOM 2234 O O . HIS A 1 281 ? 9.550 2.894 -6.401 1.00 95.12 281 HIS A O 1
ATOM 2240 N N . VAL A 1 282 ? 7.890 1.987 -5.169 1.00 93.44 282 VAL A N 1
ATOM 2241 C CA . VAL A 1 282 ? 7.773 3.110 -4.233 1.00 93.44 282 VAL A CA 1
ATOM 2242 C C . VAL A 1 282 ? 9.071 3.294 -3.449 1.00 93.44 282 VAL A C 1
ATOM 2244 O O . VAL A 1 282 ? 9.596 4.404 -3.417 1.00 93.44 282 VAL A O 1
ATOM 2247 N N . ALA A 1 283 ? 9.641 2.214 -2.904 1.00 96.38 283 ALA A N 1
ATOM 2248 C CA . ALA A 1 283 ? 10.925 2.266 -2.202 1.00 96.38 283 ALA A CA 1
ATOM 2249 C C . ALA A 1 283 ? 12.068 2.758 -3.110 1.00 96.38 283 ALA A C 1
ATOM 2251 O O . ALA A 1 283 ? 12.872 3.596 -2.699 1.00 96.38 283 ALA A O 1
ATOM 2252 N N . ALA A 1 284 ? 12.113 2.282 -4.361 1.00 97.75 284 ALA A N 1
ATOM 2253 C CA . ALA A 1 284 ? 13.118 2.684 -5.340 1.00 97.75 284 ALA A CA 1
ATOM 2254 C C . ALA A 1 284 ? 12.998 4.164 -5.724 1.00 97.75 284 ALA A C 1
ATOM 2256 O O . ALA A 1 284 ? 14.003 4.865 -5.759 1.00 97.75 284 ALA A O 1
ATOM 2257 N N . GLY A 1 285 ? 11.781 4.663 -5.965 1.00 96.50 285 GLY A N 1
ATOM 2258 C CA . GLY A 1 285 ? 11.544 6.076 -6.274 1.00 96.50 285 GLY A CA 1
ATOM 2259 C C . GLY A 1 285 ? 11.782 7.014 -5.088 1.00 96.50 285 GLY A C 1
ATOM 2260 O O . GLY A 1 285 ? 12.224 8.144 -5.286 1.00 96.50 285 GLY A O 1
ATOM 2261 N N . ALA A 1 286 ? 11.538 6.544 -3.863 1.00 95.88 286 ALA A N 1
ATOM 2262 C CA . ALA A 1 286 ? 11.777 7.299 -2.634 1.00 95.88 286 ALA A CA 1
ATOM 2263 C C . ALA A 1 286 ? 13.249 7.295 -2.176 1.00 95.88 286 ALA A C 1
ATOM 2265 O O . ALA A 1 286 ? 13.600 8.043 -1.268 1.00 95.88 286 ALA A O 1
ATOM 2266 N N . GLY A 1 287 ? 14.118 6.482 -2.786 1.00 97.44 287 GLY A N 1
ATOM 2267 C CA . GLY A 1 287 ? 15.539 6.425 -2.424 1.00 97.44 287 GLY A CA 1
ATOM 2268 C C . GLY A 1 287 ? 15.841 5.571 -1.193 1.00 97.44 287 GLY A C 1
ATOM 2269 O O . GLY A 1 287 ? 16.924 5.670 -0.617 1.00 97.44 287 GLY A O 1
ATOM 2270 N N . GLN A 1 288 ? 14.908 4.709 -0.789 1.00 97.75 288 GLN A N 1
ATOM 2271 C CA . GLN A 1 288 ? 15.017 3.902 0.425 1.00 97.75 288 GLN A CA 1
ATOM 2272 C C . GLN A 1 288 ? 15.794 2.609 0.153 1.00 97.75 288 GLN A C 1
ATOM 2274 O O . GLN A 1 288 ? 15.211 1.534 -0.001 1.00 97.75 288 GLN A O 1
ATOM 2279 N N . PHE A 1 289 ? 17.124 2.711 0.080 1.00 97.94 289 PHE A N 1
ATOM 2280 C CA . PHE A 1 289 ? 18.009 1.591 -0.265 1.00 97.94 289 PHE A CA 1
ATOM 2281 C C . PHE A 1 289 ? 17.787 0.355 0.619 1.00 97.94 289 PHE A C 1
ATOM 2283 O O . PHE A 1 289 ? 17.592 -0.742 0.098 1.00 97.94 289 PHE A O 1
ATOM 2290 N N . ASP A 1 290 ? 17.749 0.534 1.942 1.00 97.50 290 ASP A N 1
ATOM 2291 C CA . ASP A 1 290 ? 17.579 -0.575 2.890 1.00 97.50 290 ASP A CA 1
ATOM 2292 C C . ASP A 1 290 ? 16.240 -1.297 2.689 1.00 97.50 290 ASP A C 1
ATOM 2294 O O . ASP A 1 290 ? 16.157 -2.522 2.795 1.00 97.50 290 ASP A O 1
ATOM 2298 N N . VAL A 1 291 ? 15.191 -0.550 2.331 1.00 96.56 291 VAL A N 1
ATOM 2299 C CA . VAL A 1 291 ? 13.872 -1.111 2.026 1.00 96.56 291 VAL A CA 1
ATOM 2300 C C . VAL A 1 291 ? 13.888 -1.858 0.695 1.00 96.56 291 VAL A C 1
ATOM 2302 O O . VAL A 1 291 ? 13.352 -2.962 0.624 1.00 96.56 291 VAL A O 1
ATOM 2305 N N . VAL A 1 292 ? 14.524 -1.314 -0.349 1.00 97.12 292 VAL A N 1
ATOM 2306 C CA . VAL A 1 292 ? 14.683 -2.013 -1.638 1.00 97.12 292 VAL A CA 1
ATOM 2307 C C . VAL A 1 292 ? 15.433 -3.327 -1.446 1.00 97.12 292 VAL A C 1
ATOM 2309 O O . VAL A 1 292 ? 14.979 -4.369 -1.924 1.00 97.12 292 VAL A O 1
ATOM 2312 N N . HIS A 1 293 ? 16.543 -3.298 -0.709 1.00 96.12 293 HIS A N 1
ATOM 2313 C CA . HIS A 1 293 ? 17.324 -4.492 -0.420 1.00 96.12 293 HIS A CA 1
ATOM 2314 C C . HIS A 1 293 ? 16.498 -5.520 0.364 1.00 96.12 293 HIS A C 1
ATOM 2316 O O . HIS A 1 293 ? 16.419 -6.682 -0.038 1.00 96.12 293 HIS A O 1
ATOM 2322 N N . TYR A 1 294 ? 15.802 -5.092 1.422 1.00 94.31 294 TYR A N 1
ATOM 2323 C CA . TYR A 1 294 ? 14.926 -5.963 2.206 1.00 94.31 294 TYR A CA 1
ATOM 2324 C C . TYR A 1 294 ? 13.815 -6.599 1.361 1.00 94.31 294 TYR A C 1
ATOM 2326 O O . TYR A 1 294 ? 13.614 -7.812 1.419 1.00 94.31 294 TYR A O 1
ATOM 2334 N N . LEU A 1 295 ? 13.105 -5.805 0.554 1.00 93.62 295 LEU A N 1
ATOM 2335 C CA . LEU A 1 295 ? 12.034 -6.292 -0.316 1.00 93.62 295 LEU A CA 1
ATOM 2336 C C . LEU A 1 295 ? 12.561 -7.314 -1.326 1.00 93.62 295 LEU A C 1
ATOM 2338 O O . LEU A 1 295 ? 11.948 -8.370 -1.489 1.00 93.62 295 LEU A O 1
ATOM 2342 N N . HIS A 1 296 ? 13.711 -7.042 -1.952 1.00 94.38 296 HIS A N 1
ATOM 2343 C CA . HIS A 1 296 ? 14.348 -7.980 -2.876 1.00 94.38 296 HIS A CA 1
ATOM 2344 C C . HIS A 1 296 ? 14.683 -9.310 -2.183 1.00 94.38 296 HIS A C 1
ATOM 2346 O O . HIS A 1 296 ? 14.286 -10.371 -2.661 1.00 94.38 296 HIS A O 1
ATOM 2352 N N . MET A 1 297 ? 15.299 -9.266 -0.996 1.00 92.06 297 MET A N 1
ATOM 2353 C CA . MET A 1 297 ? 15.620 -10.468 -0.208 1.00 92.06 297 MET A CA 1
ATOM 2354 C C . MET A 1 297 ? 14.381 -11.256 0.239 1.00 92.06 297 MET A C 1
ATOM 2356 O O . MET A 1 297 ? 14.463 -12.457 0.500 1.00 92.06 297 MET A O 1
ATOM 2360 N N . LYS A 1 298 ? 13.216 -10.608 0.315 1.00 88.94 298 LYS A N 1
ATOM 2361 C CA . LYS A 1 298 ? 11.928 -11.257 0.593 1.00 88.94 298 LYS A CA 1
ATOM 2362 C C . LYS A 1 298 ? 11.198 -11.746 -0.668 1.00 88.94 298 LYS A C 1
ATOM 2364 O O . LYS A 1 298 ? 10.094 -12.274 -0.545 1.00 88.94 298 LYS A O 1
ATOM 2369 N N . GLY A 1 299 ? 11.802 -11.620 -1.852 1.00 89.25 299 GLY A N 1
ATOM 2370 C CA . GLY A 1 299 ? 11.263 -12.116 -3.123 1.00 89.25 299 GLY A CA 1
ATOM 2371 C C . GLY A 1 299 ? 10.416 -11.105 -3.903 1.00 89.25 299 GLY A C 1
ATOM 2372 O O . GLY A 1 299 ? 9.597 -11.510 -4.733 1.00 89.25 299 GLY A O 1
ATOM 2373 N N . ALA A 1 300 ? 10.564 -9.803 -3.637 1.00 91.25 300 ALA A N 1
ATOM 2374 C CA . ALA A 1 300 ? 9.983 -8.779 -4.500 1.00 91.25 300 ALA A CA 1
ATOM 2375 C C . ALA A 1 300 ? 10.660 -8.796 -5.881 1.00 91.25 300 ALA A C 1
ATOM 2377 O O . ALA A 1 300 ? 11.885 -8.843 -5.986 1.00 91.25 300 ALA A O 1
ATOM 2378 N N . ALA A 1 301 ? 9.850 -8.749 -6.932 1.00 92.25 301 ALA A N 1
ATOM 2379 C CA . ALA A 1 301 ? 10.287 -8.823 -8.316 1.00 92.25 301 ALA A CA 1
ATOM 2380 C C . ALA A 1 301 ? 10.857 -7.473 -8.787 1.00 92.25 301 ALA A C 1
ATOM 2382 O O . ALA A 1 301 ? 10.164 -6.453 -8.755 1.00 92.25 301 ALA A O 1
ATOM 2383 N N . LEU A 1 302 ? 12.118 -7.471 -9.230 1.00 94.75 302 LEU A N 1
ATOM 2384 C CA . LEU A 1 302 ? 12.811 -6.290 -9.770 1.00 94.75 302 LEU A CA 1
ATOM 2385 C C . LEU A 1 302 ? 12.426 -5.962 -11.220 1.00 94.75 302 LEU A C 1
ATOM 2387 O O . LEU A 1 302 ? 12.727 -4.875 -11.703 1.00 94.75 302 LEU A O 1
ATOM 2391 N N . ASP A 1 303 ? 11.765 -6.889 -11.906 1.00 92.12 303 ASP A N 1
ATOM 2392 C CA . ASP A 1 303 ? 11.272 -6.777 -13.279 1.00 92.12 303 ASP A CA 1
ATOM 2393 C C . ASP A 1 303 ? 9.765 -6.477 -13.351 1.00 92.12 303 ASP A C 1
ATOM 2395 O O . ASP A 1 303 ? 9.216 -6.323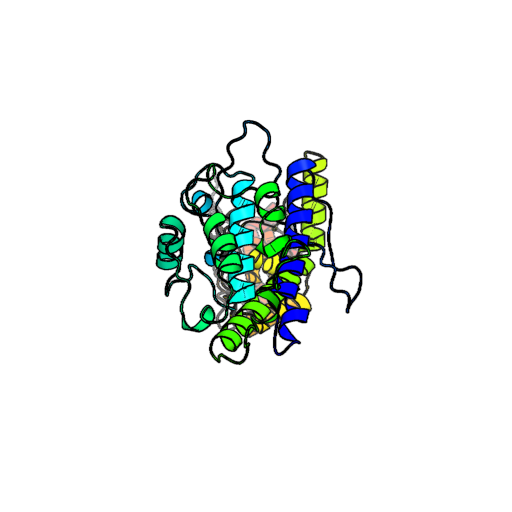 -14.442 1.00 92.12 303 ASP A O 1
ATOM 2399 N N . ALA A 1 304 ? 9.088 -6.363 -12.201 1.00 91.50 304 ALA A N 1
ATOM 2400 C CA . ALA A 1 304 ? 7.695 -5.942 -12.154 1.00 91.50 304 ALA A CA 1
ATOM 2401 C C . ALA A 1 304 ? 7.548 -4.575 -12.833 1.00 91.50 304 ALA A C 1
ATOM 2403 O O . ALA A 1 304 ? 8.319 -3.666 -12.547 1.00 91.50 304 ALA A O 1
ATOM 2404 N N . ALA A 1 305 ? 6.551 -4.431 -13.702 1.00 91.75 305 ALA A N 1
ATOM 2405 C CA . ALA A 1 305 ? 6.318 -3.207 -14.454 1.00 91.75 305 ALA A CA 1
ATOM 2406 C C . ALA A 1 305 ? 5.024 -2.522 -14.001 1.00 91.75 305 ALA A C 1
ATOM 2408 O O . ALA A 1 305 ? 3.988 -3.175 -13.835 1.00 91.75 305 ALA A O 1
AT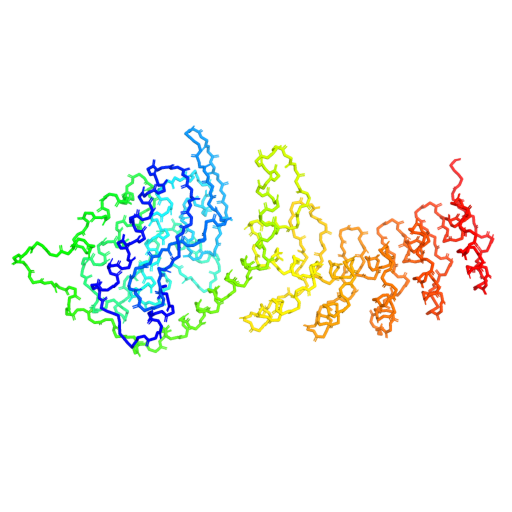OM 2409 N N . ASP A 1 306 ? 5.085 -1.203 -13.827 1.00 92.38 306 ASP A N 1
ATOM 2410 C CA . ASP A 1 306 ? 3.924 -0.360 -13.557 1.00 92.38 306 ASP A CA 1
ATOM 2411 C C . ASP A 1 306 ? 3.050 -0.179 -14.825 1.00 92.38 306 ASP A C 1
ATOM 2413 O O . ASP A 1 306 ? 3.304 -0.739 -15.897 1.00 92.38 306 ASP A O 1
ATOM 2417 N N . VAL A 1 307 ? 1.983 0.619 -14.745 1.00 90.19 307 VAL A N 1
ATOM 2418 C CA . VAL A 1 307 ? 1.073 0.856 -15.879 1.00 90.19 307 VAL A CA 1
ATOM 2419 C C . VAL A 1 307 ? 1.729 1.600 -17.041 1.00 90.19 307 VAL A C 1
ATOM 2421 O O . VAL A 1 307 ? 1.236 1.485 -18.163 1.00 90.19 307 VAL A O 1
ATOM 2424 N N . ARG A 1 308 ? 2.841 2.307 -16.841 1.00 90.69 308 ARG A N 1
ATOM 2425 C CA . ARG A 1 308 ? 3.646 2.892 -17.925 1.00 90.69 308 ARG A CA 1
ATOM 2426 C C . ARG A 1 308 ? 4.681 1.913 -18.467 1.00 90.69 308 ARG A C 1
ATOM 2428 O O . ARG A 1 308 ? 5.327 2.226 -19.457 1.00 90.69 308 ARG A O 1
ATOM 2435 N N . GLY A 1 309 ? 4.805 0.725 -17.883 1.00 93.12 309 GLY A N 1
ATOM 2436 C CA . GLY A 1 309 ? 5.880 -0.209 -18.197 1.00 93.12 309 GLY A CA 1
ATOM 2437 C C . GLY A 1 309 ? 7.193 0.135 -17.490 1.00 93.12 309 GLY A C 1
ATOM 2438 O O . GLY A 1 309 ? 8.217 -0.452 -17.823 1.00 93.12 309 GLY A O 1
ATOM 2439 N N . ASP A 1 310 ? 7.184 1.081 -16.546 1.00 95.81 310 ASP A N 1
ATOM 2440 C CA . ASP A 1 310 ? 8.374 1.431 -15.776 1.00 95.81 310 ASP A CA 1
ATOM 2441 C C . ASP A 1 310 ? 8.600 0.358 -14.705 1.00 95.81 310 ASP A C 1
ATOM 2443 O O . ASP A 1 310 ? 7.685 0.046 -13.946 1.00 95.81 310 ASP A O 1
ATOM 2447 N N . THR A 1 311 ? 9.819 -0.172 -14.613 1.00 96.00 311 THR A N 1
ATOM 2448 C CA . THR A 1 311 ? 10.248 -1.072 -13.526 1.00 96.00 311 THR A CA 1
ATOM 2449 C C . THR A 1 311 ? 10.813 -0.277 -12.335 1.00 96.00 311 THR A C 1
ATOM 2451 O O . THR A 1 311 ? 11.033 0.936 -12.454 1.00 96.00 311 THR A O 1
ATOM 2454 N N . PRO A 1 312 ? 11.139 -0.898 -11.182 1.00 96.88 312 PRO A N 1
ATOM 2455 C CA . PRO A 1 312 ? 11.808 -0.205 -10.078 1.00 96.88 312 PRO A CA 1
ATOM 2456 C C . PRO A 1 312 ? 13.112 0.490 -10.494 1.00 96.88 312 PRO A C 1
ATOM 2458 O O . PRO A 1 312 ? 13.443 1.543 -9.950 1.00 96.88 312 PRO A O 1
ATOM 2461 N N . LEU A 1 313 ? 13.814 -0.044 -11.502 1.00 98.00 313 LEU A N 1
ATOM 2462 C CA . LEU A 1 313 ? 15.000 0.589 -12.077 1.00 98.00 313 LEU A CA 1
ATOM 2463 C C . LEU A 1 313 ? 14.666 1.962 -12.682 1.00 98.00 313 LEU A C 1
ATOM 2465 O O . LEU A 1 313 ? 15.335 2.943 -12.373 1.00 98.00 313 LEU A O 1
ATOM 2469 N N . PHE A 1 314 ? 13.590 2.060 -13.469 1.00 98.12 314 PHE A N 1
ATOM 2470 C CA . PHE A 1 314 ? 13.118 3.333 -14.026 1.00 98.12 314 PHE A CA 1
ATOM 2471 C C . PHE A 1 314 ? 12.767 4.344 -12.929 1.00 98.12 314 PHE A C 1
ATOM 2473 O O . PHE A 1 314 ? 13.073 5.529 -13.056 1.00 98.12 314 PHE A O 1
ATOM 2480 N N . TRP A 1 315 ? 12.148 3.886 -11.837 1.00 97.50 315 TRP A N 1
ATOM 2481 C CA . TRP A 1 315 ? 11.772 4.739 -10.708 1.00 97.50 315 TRP A CA 1
ATOM 2482 C C . TRP A 1 315 ? 12.989 5.287 -9.955 1.00 97.50 315 TRP A C 1
ATOM 2484 O O . TRP A 1 315 ? 13.039 6.493 -9.695 1.00 97.50 315 TRP A O 1
ATOM 2494 N N . ALA A 1 316 ? 13.975 4.438 -9.649 1.00 98.38 316 ALA A N 1
ATOM 2495 C CA . ALA A 1 316 ? 15.232 4.864 -9.035 1.00 98.38 316 ALA A CA 1
ATOM 2496 C C . ALA A 1 316 ? 16.005 5.822 -9.948 1.00 98.38 316 ALA A C 1
ATOM 2498 O O . ALA A 1 316 ? 16.440 6.883 -9.500 1.00 98.38 316 ALA A O 1
ATOM 2499 N N . THR A 1 317 ? 16.117 5.488 -11.238 1.00 98.38 317 THR A N 1
ATOM 2500 C CA . THR A 1 317 ? 16.825 6.311 -12.220 1.00 98.38 317 THR A CA 1
ATOM 2501 C C . THR A 1 317 ? 16.167 7.671 -12.400 1.00 98.38 317 THR A C 1
ATOM 2503 O O . THR A 1 317 ? 16.876 8.664 -12.338 1.00 98.38 317 THR A O 1
ATOM 2506 N N . ARG A 1 318 ? 14.837 7.756 -12.559 1.00 97.62 318 ARG A N 1
ATOM 2507 C CA . ARG A 1 318 ? 14.107 9.032 -12.709 1.00 97.62 318 ARG A CA 1
ATOM 2508 C C . ARG A 1 318 ? 14.405 10.015 -11.574 1.00 97.62 318 ARG A C 1
ATOM 2510 O O . ARG A 1 318 ? 14.508 11.215 -11.818 1.00 97.62 318 ARG A O 1
ATOM 2517 N N . ASN A 1 319 ? 14.526 9.502 -10.351 1.00 97.38 319 ASN A N 1
ATOM 2518 C CA . ASN A 1 319 ? 14.749 10.300 -9.145 1.00 97.38 319 ASN A CA 1
ATOM 2519 C C . ASN A 1 319 ? 16.234 10.429 -8.755 1.00 97.38 319 ASN A C 1
ATOM 2521 O O . ASN A 1 319 ? 16.529 11.059 -7.745 1.00 97.38 319 ASN A O 1
ATOM 2525 N N . GLY A 1 320 ? 17.163 9.867 -9.538 1.00 96.75 320 GLY A N 1
ATOM 2526 C CA . GLY A 1 320 ? 18.603 10.040 -9.323 1.00 96.75 320 GLY A CA 1
ATOM 2527 C C . GLY A 1 320 ? 19.215 9.173 -8.222 1.00 96.75 320 GLY A C 1
ATOM 2528 O O . GLY A 1 320 ? 20.325 9.450 -7.773 1.00 96.75 320 GLY A O 1
ATOM 2529 N N . HIS A 1 321 ? 18.539 8.108 -7.786 1.00 98.31 321 HIS A N 1
ATOM 2530 C CA . HIS A 1 321 ? 19.018 7.237 -6.704 1.00 98.31 321 HIS A CA 1
ATOM 2531 C C . HIS A 1 321 ? 20.079 6.250 -7.204 1.00 98.31 321 HIS A C 1
ATOM 2533 O O . HIS A 1 321 ? 19.835 5.048 -7.331 1.00 98.31 321 HIS A O 1
ATOM 2539 N N . ALA A 1 322 ? 21.270 6.766 -7.520 1.00 97.69 322 ALA A N 1
ATOM 2540 C CA . ALA A 1 322 ? 22.346 6.023 -8.181 1.00 97.69 322 ALA A CA 1
ATOM 2541 C C . ALA A 1 322 ? 22.807 4.772 -7.405 1.00 97.69 322 ALA A C 1
ATOM 2543 O O . ALA A 1 322 ? 23.162 3.764 -8.010 1.00 97.69 322 ALA A O 1
ATOM 2544 N N . ASN A 1 323 ? 22.750 4.794 -6.071 1.00 98.00 323 ASN A N 1
ATOM 2545 C CA . ASN A 1 323 ? 23.021 3.626 -5.225 1.00 98.00 323 ASN A CA 1
ATOM 2546 C C . ASN A 1 323 ? 22.034 2.471 -5.482 1.00 98.00 323 ASN A C 1
ATOM 2548 O O . ASN A 1 323 ? 22.445 1.316 -5.582 1.00 98.00 323 ASN A O 1
ATOM 2552 N N . ILE A 1 324 ? 20.744 2.778 -5.637 1.00 98.38 324 ILE A N 1
ATOM 2553 C CA . ILE A 1 324 ? 19.699 1.799 -5.953 1.00 98.38 324 ILE A CA 1
ATOM 2554 C C . ILE A 1 324 ? 19.828 1.342 -7.406 1.00 98.38 324 ILE A C 1
ATOM 2556 O O . ILE A 1 324 ? 19.741 0.146 -7.669 1.00 98.38 324 ILE A O 1
ATOM 2560 N N . VAL A 1 325 ? 20.109 2.255 -8.341 1.00 98.25 325 VAL A N 1
ATOM 2561 C CA . VAL A 1 325 ? 20.404 1.903 -9.742 1.00 98.25 325 VAL A CA 1
ATOM 2562 C C . VAL A 1 325 ? 21.571 0.913 -9.806 1.00 98.25 325 VAL A C 1
ATOM 2564 O O . VAL A 1 325 ? 21.475 -0.114 -10.475 1.00 98.25 325 VAL A O 1
ATOM 2567 N N . GLY A 1 326 ? 22.650 1.162 -9.062 1.00 97.62 326 GLY A N 1
ATOM 2568 C CA . GLY A 1 326 ? 23.816 0.279 -9.006 1.00 97.62 326 GLY A CA 1
ATOM 2569 C C . GLY A 1 326 ? 23.526 -1.092 -8.420 1.00 97.62 326 GLY A C 1
ATOM 2570 O O . GLY A 1 326 ? 24.039 -2.090 -8.919 1.00 97.62 326 GLY A O 1
ATOM 2571 N N . TYR A 1 327 ? 22.685 -1.149 -7.390 1.00 97.62 327 TYR A N 1
ATOM 2572 C CA . TYR A 1 327 ? 22.221 -2.409 -6.823 1.00 97.62 327 TYR A CA 1
ATOM 2573 C C . TYR A 1 327 ? 21.364 -3.192 -7.819 1.00 97.62 327 TYR A C 1
ATOM 2575 O O . TYR A 1 327 ? 21.700 -4.322 -8.144 1.00 97.62 327 TYR A O 1
ATOM 2583 N N . ILE A 1 328 ? 20.318 -2.580 -8.379 1.00 97.31 328 ILE A N 1
ATOM 2584 C CA . ILE A 1 328 ? 19.391 -3.262 -9.292 1.00 97.31 328 ILE A CA 1
ATOM 2585 C C . ILE A 1 328 ? 20.112 -3.748 -10.561 1.00 97.31 328 ILE A C 1
ATOM 2587 O O . ILE A 1 328 ? 19.864 -4.852 -11.028 1.00 97.31 328 ILE A O 1
ATOM 2591 N N . THR A 1 329 ? 21.041 -2.961 -11.108 1.00 96.38 329 THR A N 1
ATOM 2592 C CA . THR A 1 329 ? 21.806 -3.329 -12.317 1.00 96.38 329 THR A CA 1
ATOM 2593 C C . THR A 1 329 ? 22.905 -4.373 -12.076 1.00 96.38 329 THR A C 1
ATOM 2595 O O . THR A 1 329 ? 23.503 -4.849 -13.039 1.00 96.38 329 THR A O 1
ATOM 2598 N N . ASN A 1 330 ? 23.204 -4.721 -10.819 1.00 95.06 330 ASN A N 1
ATOM 2599 C CA . ASN A 1 330 ? 24.084 -5.843 -10.468 1.00 95.06 330 ASN A CA 1
ATOM 2600 C C . ASN A 1 330 ? 23.358 -7.194 -10.468 1.00 95.06 330 ASN A C 1
ATOM 2602 O O . ASN A 1 330 ? 24.022 -8.227 -10.457 1.00 95.06 330 ASN A O 1
ATOM 2606 N N . GLU A 1 331 ? 22.027 -7.201 -10.452 1.00 95.19 331 GLU A N 1
ATOM 2607 C CA . GLU A 1 331 ? 21.242 -8.427 -10.347 1.00 95.19 331 GLU A CA 1
ATOM 2608 C C . GLU A 1 331 ? 21.084 -9.098 -11.719 1.00 95.19 331 GLU A C 1
ATOM 2610 O O . GLU A 1 331 ? 20.681 -8.465 -12.695 1.00 95.19 331 GLU A O 1
ATOM 2615 N N . GLU A 1 332 ? 21.363 -10.402 -11.796 1.00 87.19 332 GLU A N 1
ATOM 2616 C CA . GLU A 1 332 ? 21.422 -11.155 -13.063 1.00 87.19 332 GLU A CA 1
ATOM 2617 C C . GLU A 1 332 ? 20.089 -11.178 -13.832 1.00 87.19 332 GLU A C 1
ATOM 2619 O O . GLU A 1 332 ? 20.072 -11.255 -15.060 1.00 87.19 332 GLU A O 1
ATOM 2624 N N . ASN A 1 333 ? 18.963 -11.086 -13.121 1.00 86.00 333 ASN A N 1
ATOM 2625 C CA . ASN A 1 333 ? 17.621 -11.183 -13.704 1.00 86.00 333 ASN A CA 1
ATOM 2626 C C . ASN A 1 333 ? 17.081 -9.845 -14.235 1.00 86.00 333 ASN A C 1
ATOM 2628 O O . ASN A 1 333 ? 15.938 -9.780 -14.689 1.00 86.00 333 ASN A O 1
ATOM 2632 N N . VAL A 1 334 ? 17.864 -8.764 -14.172 1.00 93.19 334 VAL A N 1
ATOM 2633 C CA . VAL A 1 334 ? 17.410 -7.434 -14.585 1.00 93.19 334 VAL A CA 1
ATOM 2634 C C . VAL A 1 334 ? 17.854 -7.127 -16.009 1.00 93.19 334 VAL A C 1
ATOM 2636 O O . VAL A 1 334 ? 19.036 -6.973 -16.310 1.00 93.19 334 VAL A O 1
ATOM 2639 N N . ASN A 1 335 ? 16.881 -6.936 -16.899 1.00 94.81 335 ASN A N 1
ATOM 2640 C CA . ASN A 1 335 ? 17.148 -6.430 -18.240 1.00 94.81 335 ASN A CA 1
ATOM 2641 C C . ASN A 1 335 ? 17.294 -4.898 -18.232 1.00 94.81 335 ASN A C 1
ATOM 2643 O O . ASN A 1 335 ? 16.303 -4.171 -18.314 1.00 94.81 335 ASN A O 1
ATOM 2647 N N . ILE A 1 336 ? 18.534 -4.403 -18.212 1.00 95.75 336 ILE A N 1
ATOM 2648 C CA . ILE A 1 336 ? 18.836 -2.959 -18.273 1.00 95.75 336 ILE A CA 1
ATOM 2649 C C . ILE A 1 336 ? 18.426 -2.295 -19.601 1.00 95.75 336 ILE A C 1
ATOM 2651 O O . ILE A 1 336 ? 18.330 -1.075 -19.675 1.00 95.75 336 ILE A O 1
ATOM 2655 N N . ASN A 1 337 ? 18.172 -3.088 -20.647 1.00 96.12 337 ASN A N 1
ATOM 2656 C CA . ASN A 1 337 ? 17.740 -2.627 -21.968 1.00 96.12 337 ASN A CA 1
ATOM 2657 C C . ASN A 1 337 ? 16.220 -2.730 -22.161 1.00 96.12 337 ASN A C 1
ATOM 2659 O O . ASN A 1 337 ? 15.733 -2.582 -23.284 1.00 96.12 337 ASN A O 1
ATOM 2663 N N . ALA A 1 338 ? 15.466 -3.013 -21.093 1.00 95.19 338 ALA A N 1
ATOM 2664 C CA . ALA A 1 338 ? 14.014 -2.956 -21.130 1.00 95.19 338 ALA A CA 1
ATOM 2665 C C . ALA A 1 338 ? 13.541 -1.544 -21.505 1.00 95.19 338 ALA A C 1
ATOM 2667 O O . ALA A 1 338 ? 14.169 -0.540 -21.154 1.00 95.19 338 ALA A O 1
ATOM 2668 N N . VAL A 1 339 ? 12.419 -1.490 -22.216 1.00 96.50 339 VAL A N 1
ATOM 2669 C CA . VAL A 1 339 ? 11.774 -0.244 -22.621 1.00 96.50 339 VAL A CA 1
ATOM 2670 C C . VAL A 1 339 ? 10.376 -0.168 -22.030 1.00 96.50 339 VAL A C 1
ATOM 2672 O O . VAL A 1 339 ? 9.685 -1.184 -21.929 1.00 96.50 339 VAL A O 1
ATOM 2675 N N . ASN A 1 340 ? 9.969 1.033 -21.632 1.00 96.00 340 ASN A N 1
ATOM 2676 C CA . ASN A 1 340 ? 8.619 1.281 -21.147 1.00 96.00 340 ASN A CA 1
ATOM 2677 C C . ASN A 1 340 ? 7.622 1.386 -22.323 1.00 96.00 340 ASN A C 1
ATOM 2679 O O . ASN A 1 340 ? 7.966 1.149 -23.486 1.00 96.00 340 ASN A O 1
ATOM 2683 N N . LYS A 1 341 ? 6.362 1.734 -22.043 1.00 95.06 341 LYS A N 1
ATOM 2684 C CA . LYS A 1 341 ? 5.314 1.838 -23.074 1.00 95.06 341 LYS A CA 1
ATOM 2685 C C . LYS A 1 341 ? 5.596 2.892 -24.138 1.00 95.06 341 LYS A C 1
ATOM 2687 O O . LYS A 1 341 ? 5.176 2.679 -25.266 1.00 95.06 341 LYS A O 1
ATOM 2692 N N . ASN A 1 342 ? 6.351 3.936 -23.803 1.00 93.94 342 ASN A N 1
ATOM 2693 C CA . ASN A 1 342 ? 6.762 4.986 -24.734 1.00 93.94 342 ASN A CA 1
ATOM 2694 C C . ASN A 1 342 ? 8.064 4.617 -25.479 1.00 93.94 342 ASN A C 1
ATOM 2696 O O . ASN A 1 342 ? 8.748 5.480 -26.028 1.00 93.94 342 ASN A O 1
ATOM 2700 N N . LYS A 1 343 ? 8.456 3.333 -25.445 1.00 95.62 343 LYS A N 1
ATOM 2701 C CA . LYS A 1 343 ? 9.731 2.795 -25.946 1.00 95.62 343 LYS A CA 1
ATOM 2702 C C . LYS A 1 343 ? 10.979 3.435 -25.331 1.00 95.62 343 LYS A C 1
ATOM 2704 O O . LYS A 1 343 ? 12.085 3.244 -25.832 1.00 95.62 343 LYS A O 1
ATOM 2709 N N . GLU A 1 344 ? 10.840 4.147 -24.221 1.00 97.00 344 GLU A N 1
ATOM 2710 C CA . GLU A 1 344 ? 11.976 4.764 -23.553 1.00 97.00 344 GLU A CA 1
ATOM 2711 C C . GLU A 1 344 ? 12.760 3.687 -22.812 1.00 97.00 344 GLU A C 1
ATOM 2713 O O . GLU A 1 344 ? 12.204 2.934 -22.011 1.00 97.00 344 GLU A O 1
ATOM 2718 N N . SER A 1 345 ? 14.068 3.631 -23.049 1.00 97.19 345 SER A N 1
ATOM 2719 C CA . SER A 1 345 ? 14.972 2.866 -22.189 1.00 97.19 345 SER A CA 1
ATOM 2720 C C . SER A 1 345 ? 15.269 3.621 -20.892 1.00 97.19 345 SER A C 1
ATOM 2722 O O . SER A 1 345 ? 15.107 4.842 -20.806 1.00 97.19 345 SER A O 1
ATOM 2724 N N . VAL A 1 346 ? 15.799 2.914 -19.895 1.00 97.50 346 VAL A N 1
ATOM 2725 C CA . VAL A 1 346 ? 16.258 3.531 -18.641 1.00 97.50 346 VAL A CA 1
ATOM 2726 C C . VAL A 1 346 ? 17.276 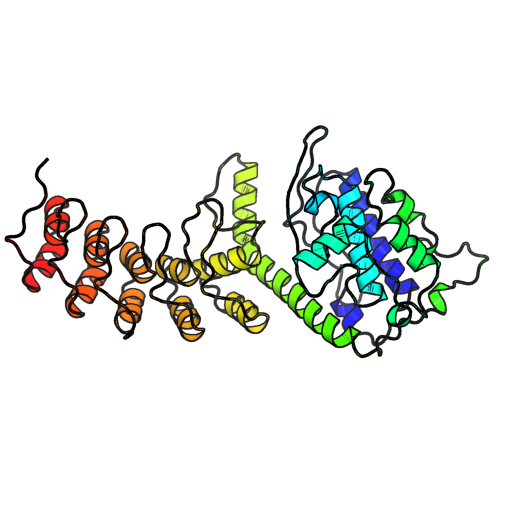4.660 -18.879 1.00 97.50 346 VAL A C 1
ATOM 2728 O O . VAL A 1 346 ? 17.264 5.656 -18.158 1.00 97.50 346 VAL A O 1
ATOM 2731 N N . LEU A 1 347 ? 18.108 4.567 -19.927 1.00 97.88 347 LEU A N 1
ATOM 2732 C CA . LEU A 1 347 ? 19.059 5.625 -20.278 1.00 97.88 347 LEU A CA 1
ATOM 2733 C C . LEU A 1 347 ? 18.348 6.891 -20.785 1.00 97.88 347 LEU A C 1
ATOM 2735 O O . LEU A 1 347 ? 18.748 7.986 -20.401 1.00 97.88 347 LEU A O 1
ATOM 2739 N N . HIS A 1 348 ? 17.266 6.764 -21.566 1.00 98.00 348 HIS A N 1
ATOM 2740 C CA . HIS A 1 348 ? 16.451 7.925 -21.959 1.00 98.00 348 HIS A CA 1
ATOM 2741 C C . HIS A 1 348 ? 15.898 8.638 -20.729 1.00 98.00 348 HIS A C 1
ATOM 2743 O O . HIS A 1 348 ? 15.951 9.862 -20.650 1.00 98.00 348 HIS A O 1
ATOM 2749 N N . VAL A 1 349 ? 15.405 7.875 -19.750 1.00 97.56 349 VAL A N 1
ATOM 2750 C CA . VAL A 1 349 ? 14.884 8.433 -18.498 1.00 97.56 349 VAL A CA 1
ATOM 2751 C C . VAL A 1 349 ? 15.995 9.097 -17.686 1.00 97.56 349 VAL A C 1
ATOM 2753 O O . VAL A 1 349 ? 15.814 10.230 -17.249 1.00 97.56 349 VAL A O 1
ATOM 2756 N N . ALA A 1 350 ? 17.165 8.469 -17.542 1.00 98.00 350 ALA A N 1
ATOM 2757 C CA . ALA A 1 350 ? 18.309 9.092 -16.873 1.00 98.00 350 ALA A CA 1
ATOM 2758 C C . ALA A 1 350 ? 18.660 10.446 -17.508 1.00 98.00 350 ALA A C 1
ATOM 2760 O O . ALA A 1 350 ? 18.831 11.441 -16.809 1.00 98.00 350 ALA A O 1
ATOM 2761 N N . THR A 1 351 ? 18.710 10.502 -18.840 1.00 97.62 351 THR A N 1
ATOM 2762 C CA . THR A 1 351 ? 19.038 11.726 -19.569 1.00 97.62 351 THR A CA 1
ATOM 2763 C C . THR A 1 351 ? 17.945 12.787 -19.466 1.00 97.62 351 THR A C 1
ATOM 2765 O O . THR A 1 351 ? 18.263 13.937 -19.178 1.00 97.62 351 THR A O 1
ATOM 2768 N N . ARG A 1 352 ? 16.668 12.429 -19.655 1.00 97.06 352 ARG A N 1
ATOM 2769 C CA . ARG A 1 352 ? 15.540 13.378 -19.626 1.00 97.06 352 ARG A CA 1
ATOM 2770 C C . ARG A 1 352 ? 15.402 14.083 -18.281 1.00 97.06 352 ARG A C 1
ATOM 2772 O O . ARG A 1 352 ? 15.046 15.254 -18.233 1.00 97.06 352 ARG A O 1
ATOM 2779 N N . TYR A 1 353 ? 15.701 13.374 -17.197 1.00 97.06 353 TYR A N 1
ATOM 2780 C CA . TYR A 1 353 ? 15.668 13.926 -15.844 1.00 97.06 353 TYR A CA 1
ATOM 2781 C C . TYR A 1 353 ? 17.038 14.443 -15.368 1.00 97.06 353 TYR A C 1
ATOM 2783 O O . TYR A 1 353 ? 17.194 14.731 -14.186 1.00 97.06 353 TYR A O 1
ATOM 2791 N N . ALA A 1 354 ? 18.017 14.585 -16.271 1.00 97.12 354 ALA A N 1
ATOM 2792 C CA . ALA A 1 354 ? 19.360 15.105 -15.999 1.00 97.12 354 ALA A CA 1
ATOM 2793 C C . ALA A 1 354 ? 20.144 14.352 -14.897 1.00 97.12 354 ALA A C 1
ATOM 2795 O O . ALA A 1 354 ? 20.943 14.941 -14.172 1.00 97.12 354 ALA A O 1
ATOM 2796 N N . GLN A 1 355 ? 19.938 13.039 -14.780 1.00 98.00 355 GLN A N 1
ATOM 2797 C CA . GLN A 1 355 ? 20.493 12.189 -13.723 1.00 98.00 355 GLN A CA 1
ATOM 2798 C C . GLN A 1 355 ? 21.866 11.643 -14.133 1.00 98.00 355 GLN A C 1
ATOM 2800 O O . GLN A 1 355 ? 21.995 10.492 -14.563 1.00 98.00 355 GLN A O 1
ATOM 2805 N N . LEU A 1 356 ? 22.892 12.494 -14.036 1.00 97.62 356 LEU A N 1
ATOM 2806 C CA . LEU A 1 356 ? 24.247 12.243 -14.539 1.00 97.62 356 LEU A CA 1
ATOM 2807 C C . LEU A 1 356 ? 24.876 10.965 -13.969 1.00 97.62 356 LEU A C 1
ATOM 2809 O O . LEU A 1 356 ? 25.356 10.127 -14.729 1.00 97.62 356 LEU A O 1
ATOM 2813 N N . GLU A 1 357 ? 24.847 10.791 -12.651 1.00 97.75 357 GLU A N 1
ATOM 2814 C CA . GLU A 1 357 ? 25.463 9.655 -11.961 1.00 97.75 357 GLU A CA 1
ATOM 2815 C C . GLU A 1 357 ? 24.772 8.340 -12.332 1.00 97.75 357 GLU A C 1
ATOM 2817 O O . GLU A 1 357 ? 25.430 7.326 -12.560 1.00 97.75 357 GLU A O 1
ATOM 2822 N N . SER A 1 358 ? 23.440 8.365 -12.454 1.00 97.81 358 SER A N 1
ATOM 2823 C CA . SER A 1 358 ? 22.671 7.199 -12.899 1.00 97.81 358 SER A CA 1
ATOM 2824 C C . SER A 1 358 ? 22.976 6.858 -14.359 1.00 97.81 358 SER A C 1
ATOM 2826 O O . SER A 1 358 ? 23.157 5.687 -14.681 1.00 97.81 358 SER A O 1
ATOM 2828 N N . ALA A 1 359 ? 23.075 7.860 -15.239 1.00 97.62 359 ALA A N 1
ATOM 2829 C CA . ALA A 1 359 ? 23.426 7.658 -16.644 1.00 97.62 359 ALA A CA 1
ATOM 2830 C C . ALA A 1 359 ? 24.839 7.079 -16.804 1.00 97.62 359 ALA A C 1
ATOM 2832 O O . ALA A 1 359 ? 25.019 6.116 -17.548 1.00 97.62 359 ALA A O 1
ATOM 2833 N N . LEU A 1 360 ? 25.823 7.624 -16.078 1.00 97.38 360 LEU A N 1
ATOM 2834 C CA . LEU A 1 360 ? 27.197 7.122 -16.078 1.00 97.38 360 LEU A CA 1
ATOM 2835 C C . LEU A 1 360 ? 27.243 5.654 -15.645 1.00 97.38 360 LEU A C 1
ATOM 2837 O O . LEU A 1 360 ? 27.811 4.827 -16.352 1.00 97.38 360 LEU A O 1
ATOM 2841 N N . LEU A 1 361 ? 26.582 5.321 -14.536 1.00 97.00 361 LEU A N 1
ATOM 2842 C CA . LEU A 1 361 ? 26.545 3.958 -14.019 1.00 97.00 361 LEU A CA 1
ATOM 2843 C C . LEU A 1 361 ? 25.904 2.984 -15.015 1.00 97.00 361 LEU A C 1
ATOM 2845 O O . LEU A 1 361 ? 26.439 1.906 -15.253 1.00 97.00 361 LEU A O 1
ATOM 2849 N N . LEU A 1 362 ? 24.789 3.368 -15.642 1.00 97.50 362 LEU A N 1
ATOM 2850 C CA . LEU A 1 362 ? 24.128 2.556 -16.669 1.00 97.50 362 LEU A CA 1
ATOM 2851 C C . LEU A 1 362 ? 25.040 2.306 -17.883 1.00 97.50 362 LEU A C 1
ATOM 2853 O O . LEU A 1 362 ? 25.087 1.184 -18.391 1.00 97.50 362 LEU A O 1
ATOM 2857 N N . LEU A 1 363 ? 25.787 3.320 -18.331 1.00 96.81 363 LEU A N 1
ATOM 2858 C CA . LEU A 1 363 ? 26.758 3.198 -19.427 1.00 96.81 363 LEU A CA 1
ATOM 2859 C C . LEU A 1 363 ? 27.932 2.288 -19.056 1.00 96.81 363 LEU A C 1
ATOM 2861 O O . LEU A 1 363 ? 28.319 1.437 -19.855 1.00 96.81 363 LEU A O 1
ATOM 2865 N N . GLU A 1 364 ? 28.444 2.391 -17.829 1.00 95.88 364 GLU A N 1
ATOM 2866 C CA . GLU A 1 364 ? 29.463 1.477 -17.300 1.00 95.88 364 GLU A CA 1
ATOM 2867 C C . GLU A 1 364 ? 28.964 0.025 -17.223 1.00 95.88 364 GLU A C 1
ATOM 2869 O O . GLU A 1 364 ? 29.758 -0.904 -17.370 1.00 95.88 364 GLU A O 1
ATOM 2874 N N . ARG A 1 365 ? 27.650 -0.189 -17.057 1.00 94.75 365 ARG A N 1
ATOM 2875 C CA . ARG A 1 365 ? 27.016 -1.520 -17.128 1.00 94.75 365 ARG A CA 1
ATOM 2876 C C . ARG A 1 365 ? 26.715 -2.000 -18.547 1.00 94.75 365 ARG A C 1
ATOM 2878 O O . ARG A 1 365 ? 26.151 -3.078 -18.708 1.00 94.75 365 ARG A O 1
ATOM 2885 N N . GLY A 1 366 ? 27.090 -1.236 -19.572 1.00 93.00 366 GLY A N 1
ATOM 2886 C CA . GLY A 1 366 ? 26.882 -1.617 -20.966 1.00 93.00 366 GLY A CA 1
ATOM 2887 C C . GLY A 1 366 ? 25.429 -1.495 -21.426 1.00 93.00 366 GLY A C 1
ATOM 2888 O O . GLY A 1 366 ? 24.994 -2.274 -22.276 1.00 93.00 366 GLY A O 1
ATOM 2889 N N . VAL A 1 367 ? 24.664 -0.540 -20.878 1.00 95.31 367 VAL A N 1
ATOM 2890 C CA . VAL A 1 367 ? 23.335 -0.218 -21.417 1.00 95.31 367 VAL A CA 1
ATOM 2891 C C . VAL A 1 367 ? 23.448 0.167 -22.895 1.00 95.31 367 VAL A C 1
ATOM 2893 O O . VAL A 1 367 ? 24.368 0.876 -23.311 1.00 95.31 367 VAL A O 1
ATOM 2896 N N . ASN A 1 368 ? 22.496 -0.281 -23.708 1.00 95.19 368 ASN A N 1
ATOM 2897 C CA . ASN A 1 368 ? 22.480 0.019 -25.126 1.00 95.19 368 ASN A CA 1
ATOM 2898 C C . ASN A 1 368 ? 22.070 1.482 -25.370 1.00 95.19 368 ASN A C 1
ATOM 2900 O O . ASN A 1 368 ? 20.888 1.834 -25.333 1.00 95.19 368 ASN A O 1
ATOM 2904 N N . SER A 1 369 ? 23.056 2.327 -25.674 1.00 94.56 369 SER A N 1
ATOM 2905 C CA . SER A 1 369 ? 22.868 3.742 -26.019 1.00 94.56 369 SER A CA 1
ATOM 2906 C C . SER A 1 369 ? 22.267 3.973 -27.414 1.00 94.56 369 SER A C 1
ATOM 2908 O O . SER A 1 369 ? 21.962 5.115 -27.761 1.00 94.56 369 SER A O 1
ATOM 2910 N N . SER A 1 370 ? 22.069 2.911 -28.208 1.00 94.81 370 SER A N 1
ATOM 2911 C CA . SER A 1 370 ? 21.451 2.966 -29.537 1.00 94.81 370 SER A CA 1
ATOM 2912 C C . SER A 1 370 ? 19.938 2.814 -29.544 1.00 94.81 370 SER A C 1
ATOM 2914 O O . SER A 1 370 ? 19.341 2.910 -30.616 1.00 94.81 370 SER A O 1
ATOM 2916 N N . LEU A 1 371 ? 19.321 2.494 -28.404 1.00 95.62 371 LEU A N 1
ATOM 2917 C CA . LEU A 1 371 ? 17.868 2.377 -28.330 1.00 95.62 371 LEU A CA 1
ATOM 2918 C C . LEU A 1 371 ? 17.232 3.726 -28.673 1.00 95.62 371 LEU A C 1
ATOM 2920 O O . LEU A 1 371 ? 17.773 4.772 -28.317 1.00 95.62 371 LEU A O 1
ATOM 2924 N N . GLN A 1 372 ? 16.101 3.666 -29.368 1.00 95.25 372 GLN A N 1
ATOM 2925 C CA . GLN A 1 372 ? 15.326 4.826 -29.779 1.00 95.25 372 GLN A CA 1
ATOM 2926 C C . GLN A 1 372 ? 13.925 4.746 -29.168 1.00 95.25 372 GLN A C 1
ATOM 2928 O O . GLN A 1 372 ? 13.325 3.666 -29.161 1.00 95.25 372 GLN A O 1
ATOM 2933 N N . ASP A 1 373 ? 13.423 5.868 -28.666 1.00 95.44 373 ASP A N 1
ATOM 2934 C CA . ASP A 1 373 ? 12.066 5.974 -28.132 1.00 95.44 373 ASP A CA 1
ATOM 2935 C C . ASP A 1 373 ? 10.995 6.080 -29.240 1.00 95.44 373 ASP A C 1
ATOM 2937 O O . ASP A 1 373 ? 11.260 5.851 -30.426 1.00 95.44 373 ASP A O 1
ATOM 2941 N N . GLU A 1 374 ? 9.745 6.372 -28.869 1.00 94.88 374 GLU A N 1
ATOM 2942 C CA . GLU A 1 374 ? 8.639 6.523 -29.824 1.00 94.88 374 GLU A CA 1
ATOM 2943 C C . GLU A 1 374 ? 8.853 7.616 -30.878 1.00 94.88 374 GLU A C 1
ATOM 2945 O O . GLU A 1 374 ? 8.372 7.456 -32.000 1.00 94.88 37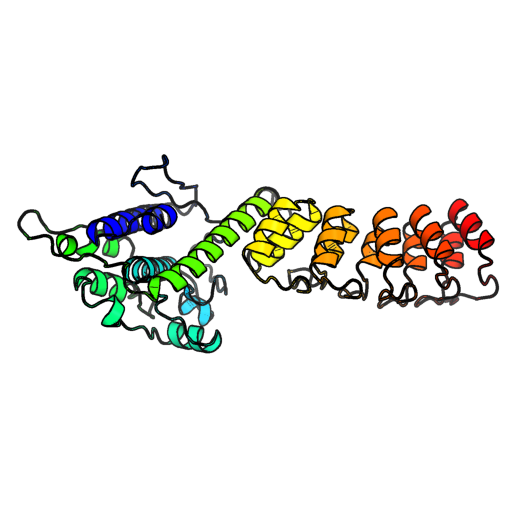4 GLU A O 1
ATOM 2950 N N . HIS A 1 375 ? 9.629 8.657 -30.570 1.00 93.88 375 HIS A N 1
ATOM 2951 C CA . HIS A 1 375 ? 9.984 9.738 -31.497 1.00 93.88 375 HIS A CA 1
ATOM 2952 C C . HIS A 1 375 ? 11.278 9.442 -32.268 1.00 93.88 375 HIS A C 1
ATOM 2954 O O . HIS A 1 375 ? 11.838 10.295 -32.960 1.00 93.88 375 HIS A O 1
ATOM 2960 N N . SER A 1 376 ? 11.759 8.200 -32.185 1.00 94.69 376 SER A N 1
ATOM 2961 C CA . SER A 1 376 ? 13.054 7.777 -32.709 1.00 94.69 376 SER A CA 1
ATOM 2962 C C . SER A 1 376 ? 14.238 8.544 -32.094 1.00 94.69 376 SER A C 1
ATOM 2964 O O . SER A 1 376 ? 15.319 8.605 -32.683 1.00 94.69 376 SER A O 1
ATOM 2966 N N . GLU A 1 377 ? 14.069 9.138 -30.914 1.00 95.75 377 GLU A N 1
ATOM 2967 C CA . GLU A 1 377 ? 15.139 9.849 -30.223 1.00 95.75 377 GLU A CA 1
ATOM 2968 C C . GLU A 1 377 ? 15.993 8.861 -29.441 1.00 95.75 377 GLU A C 1
ATOM 2970 O O . GLU A 1 377 ? 15.482 7.922 -28.847 1.00 95.75 377 GLU A O 1
ATOM 2975 N N . THR A 1 378 ? 17.307 9.073 -29.444 1.00 96.38 378 THR A N 1
ATOM 2976 C CA . THR A 1 378 ? 18.235 8.376 -28.539 1.00 96.38 378 THR A CA 1
ATOM 2977 C C . THR A 1 378 ? 18.495 9.246 -27.314 1.00 96.38 378 THR A C 1
ATOM 2979 O O . THR A 1 378 ? 18.259 10.456 -27.336 1.00 96.38 378 THR A O 1
ATOM 2982 N N . ALA A 1 379 ? 19.118 8.686 -26.275 1.00 96.06 379 ALA A N 1
ATOM 2983 C CA . ALA A 1 379 ? 19.619 9.482 -25.152 1.00 96.06 379 ALA A CA 1
ATOM 2984 C C . ALA A 1 379 ? 20.516 10.659 -25.602 1.00 96.06 379 ALA A C 1
ATOM 2986 O O . ALA A 1 379 ? 20.462 11.739 -25.020 1.00 96.06 379 ALA A O 1
ATOM 2987 N N . LEU A 1 380 ? 21.292 10.504 -26.684 1.00 96.56 380 LEU A N 1
ATOM 2988 C CA . LEU A 1 380 ? 22.101 11.597 -27.231 1.00 96.56 380 LEU A CA 1
ATOM 2989 C C . LEU A 1 380 ? 21.244 12.730 -27.816 1.00 96.56 380 LEU A C 1
ATOM 2991 O O . LEU A 1 380 ? 21.576 13.898 -27.612 1.00 96.56 380 LEU A O 1
ATOM 2995 N N . HIS A 1 381 ? 20.143 12.404 -28.503 1.00 96.00 381 HIS A N 1
ATOM 2996 C CA . HIS A 1 381 ? 19.200 13.403 -29.015 1.00 96.00 381 HIS A CA 1
ATOM 2997 C C . HIS A 1 381 ? 18.600 14.218 -27.863 1.00 96.00 381 HIS A C 1
ATOM 2999 O O . HIS A 1 381 ? 18.688 15.445 -27.879 1.00 96.00 381 HIS A O 1
ATOM 3005 N N . ILE A 1 382 ? 18.110 13.542 -26.817 1.00 95.44 382 ILE A N 1
ATOM 3006 C CA . ILE A 1 382 ? 17.531 14.185 -25.626 1.00 95.44 382 ILE A CA 1
ATOM 3007 C C . ILE A 1 382 ? 18.562 15.097 -24.941 1.00 95.44 382 ILE A C 1
ATOM 3009 O O . ILE A 1 382 ? 18.282 16.267 -24.679 1.00 95.44 382 ILE A O 1
ATOM 3013 N N . ALA A 1 383 ? 19.780 14.601 -24.687 1.00 96.69 383 ALA A N 1
ATOM 3014 C CA . ALA A 1 383 ? 20.845 15.395 -24.067 1.00 96.69 383 ALA A CA 1
ATOM 3015 C C . ALA A 1 383 ? 21.207 16.637 -24.898 1.00 96.69 383 ALA A C 1
ATOM 3017 O O . ALA A 1 383 ? 21.474 17.701 -24.336 1.00 96.69 383 ALA A O 1
ATOM 3018 N N . SER A 1 384 ? 21.198 16.502 -26.228 1.00 95.56 384 SER A N 1
ATOM 3019 C CA . SER A 1 384 ? 21.493 17.591 -27.163 1.00 95.56 384 SER A CA 1
ATOM 3020 C C . SER A 1 384 ? 20.388 18.644 -27.157 1.00 95.56 384 SER A C 1
ATOM 3022 O O . SER A 1 384 ? 20.688 19.832 -27.065 1.00 95.56 384 SER A O 1
ATOM 3024 N N . TRP A 1 385 ? 19.122 18.217 -27.198 1.00 94.50 385 TRP A N 1
ATOM 3025 C CA . TRP A 1 385 ? 17.958 19.106 -27.196 1.00 94.50 385 TRP A CA 1
ATOM 3026 C C . TRP A 1 385 ? 17.883 19.950 -25.921 1.00 94.50 385 TRP A C 1
ATOM 3028 O O . TRP A 1 385 ? 17.670 21.159 -25.983 1.00 94.50 385 TRP A O 1
ATOM 3038 N N . HIS A 1 386 ? 18.133 19.333 -24.764 1.00 95.56 386 HIS A N 1
ATOM 3039 C CA . HIS A 1 386 ? 18.147 20.032 -23.479 1.00 95.56 386 HIS A CA 1
ATOM 3040 C C . HIS A 1 386 ? 19.449 20.810 -23.197 1.00 95.56 386 HIS A C 1
ATOM 3042 O O . HIS A 1 386 ? 19.501 21.575 -22.233 1.00 95.56 386 HIS A O 1
ATOM 3048 N N . GLY A 1 387 ? 20.508 20.621 -23.994 1.00 95.19 387 GLY A N 1
ATOM 3049 C CA . GLY A 1 387 ? 21.807 21.272 -23.786 1.00 95.19 387 GLY A CA 1
ATOM 3050 C C . GLY A 1 387 ? 22.582 20.758 -22.565 1.00 95.19 387 GLY A C 1
ATOM 3051 O O . GLY A 1 387 ? 23.339 21.508 -21.945 1.00 95.19 387 GLY A O 1
ATOM 3052 N N . TYR A 1 388 ? 22.409 19.489 -22.190 1.00 97.25 388 TYR A N 1
ATOM 3053 C CA . TYR A 1 388 ? 23.065 18.895 -21.022 1.00 97.25 388 TYR A CA 1
ATOM 3054 C C . TYR A 1 388 ? 24.531 18.543 -21.306 1.00 97.25 388 TYR A C 1
ATOM 3056 O O . TYR A 1 388 ? 24.870 17.390 -21.563 1.00 97.25 388 TYR A O 1
ATOM 3064 N N . ALA A 1 389 ? 25.418 19.540 -21.224 1.00 96.25 389 ALA A N 1
ATOM 3065 C CA . ALA A 1 389 ? 26.838 19.412 -21.571 1.00 96.25 389 ALA A CA 1
ATOM 3066 C C . ALA A 1 389 ? 27.555 18.233 -20.882 1.00 96.25 389 ALA A C 1
ATOM 3068 O O . ALA A 1 389 ? 28.224 17.454 -21.554 1.00 96.25 389 ALA A O 1
ATOM 3069 N N . ALA A 1 390 ? 27.368 18.052 -19.570 1.00 96.56 390 ALA A N 1
ATOM 3070 C CA . ALA A 1 390 ? 27.993 16.950 -18.832 1.00 96.56 390 ALA A CA 1
ATOM 3071 C C . ALA A 1 390 ? 27.473 15.569 -19.277 1.00 96.56 390 ALA A C 1
ATOM 3073 O O . ALA A 1 390 ? 28.245 14.623 -19.414 1.00 96.56 390 ALA A O 1
ATOM 3074 N N . LEU A 1 391 ? 26.170 15.453 -19.560 1.00 96.44 391 LEU A N 1
ATOM 3075 C CA . LEU A 1 391 ? 25.591 14.218 -20.095 1.00 96.44 391 LEU A CA 1
ATOM 3076 C C . LEU A 1 391 ? 26.074 13.943 -21.519 1.00 96.44 391 LEU A C 1
ATOM 3078 O O . LEU A 1 391 ? 26.331 12.790 -21.843 1.00 96.44 391 LEU A O 1
ATOM 3082 N N . LEU A 1 392 ? 26.235 14.973 -22.354 1.00 95.94 392 LEU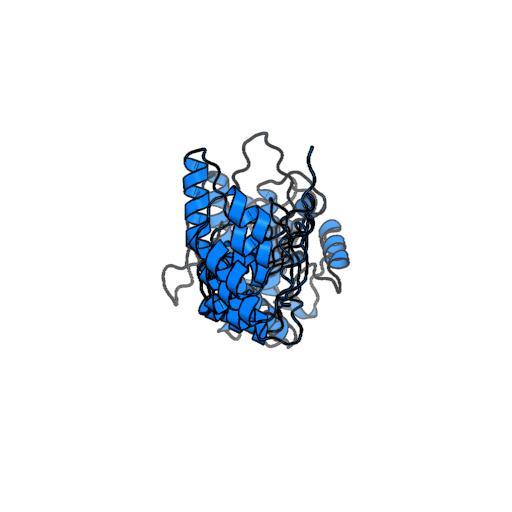 A N 1
ATOM 3083 C CA . LEU A 1 392 ? 26.818 14.830 -23.688 1.00 95.94 392 LEU A CA 1
ATOM 3084 C C . LEU A 1 392 ? 28.261 14.339 -23.618 1.00 95.94 392 LEU A C 1
ATOM 3086 O O . LEU A 1 392 ? 28.615 13.422 -24.351 1.00 95.94 392 LEU A O 1
ATOM 3090 N N . GLU A 1 393 ? 29.080 14.904 -22.730 1.00 95.81 393 GLU A N 1
ATOM 3091 C CA . GLU A 1 393 ? 30.463 14.463 -22.530 1.00 95.81 393 GLU A CA 1
ATOM 3092 C C . GLU A 1 393 ? 30.518 12.985 -22.127 1.00 95.81 393 GLU A C 1
ATOM 3094 O O . GLU A 1 393 ? 31.235 12.194 -22.747 1.00 95.81 393 GLU A O 1
ATOM 3099 N N . VAL A 1 394 ? 29.703 12.594 -21.142 1.00 95.31 394 VAL A N 1
ATOM 3100 C CA . VAL A 1 394 ? 29.606 11.202 -20.696 1.00 95.31 394 VAL A CA 1
ATOM 3101 C C . VAL A 1 394 ? 29.101 10.301 -21.823 1.00 95.31 394 VAL A C 1
ATOM 3103 O O . VAL A 1 394 ? 29.756 9.313 -22.127 1.00 95.31 394 VAL A O 1
ATOM 3106 N N . LEU A 1 395 ? 28.001 10.637 -22.499 1.00 95.81 395 LEU A N 1
ATOM 3107 C CA . LEU A 1 395 ? 27.470 9.830 -23.601 1.00 95.81 395 LEU A CA 1
ATOM 3108 C C . LEU A 1 395 ? 28.510 9.658 -24.712 1.00 95.81 395 LEU A C 1
ATOM 3110 O O . LEU A 1 395 ? 28.759 8.527 -25.118 1.00 95.81 395 LEU A O 1
ATOM 3114 N N . CYS A 1 396 ? 29.160 10.744 -25.149 1.00 94.00 396 CYS A N 1
ATOM 3115 C CA . CYS A 1 396 ? 30.203 10.744 -26.180 1.00 94.00 396 CYS A CA 1
ATOM 3116 C C . CYS A 1 396 ? 31.411 9.878 -25.808 1.00 94.00 396 CYS A C 1
ATOM 3118 O O . CYS A 1 396 ? 31.964 9.198 -26.675 1.00 94.00 396 CYS A O 1
ATOM 3120 N N . ARG A 1 397 ? 31.794 9.842 -24.526 1.00 95.12 397 ARG A N 1
ATOM 3121 C CA . ARG A 1 397 ? 32.871 8.972 -24.029 1.00 95.12 397 ARG A CA 1
ATOM 3122 C C . ARG A 1 397 ? 32.585 7.485 -24.260 1.00 95.12 397 ARG A C 1
ATOM 3124 O O . ARG A 1 397 ? 33.525 6.718 -24.450 1.00 95.12 397 ARG A O 1
ATOM 3131 N N . PHE A 1 398 ? 31.315 7.084 -24.289 1.00 94.81 398 PHE A N 1
ATOM 3132 C CA . PHE A 1 398 ? 30.884 5.708 -24.558 1.00 94.81 398 PHE A CA 1
ATOM 3133 C C . PHE A 1 398 ? 30.508 5.461 -26.032 1.00 94.81 398 PHE A C 1
ATOM 3135 O O . PHE A 1 398 ? 29.837 4.479 -26.337 1.00 94.81 398 PHE A O 1
ATOM 3142 N N . ASN A 1 399 ? 30.969 6.318 -26.953 1.00 90.69 399 ASN A N 1
ATOM 3143 C CA . ASN A 1 399 ? 30.793 6.194 -28.406 1.00 90.69 399 ASN A CA 1
ATOM 3144 C C . ASN A 1 399 ? 29.327 5.943 -28.835 1.00 90.69 399 ASN A C 1
ATOM 3146 O O . ASN A 1 399 ? 28.997 4.882 -29.376 1.00 90.69 399 ASN A O 1
ATOM 3150 N N . PRO A 1 400 ? 28.428 6.909 -28.588 1.00 88.25 400 PRO A N 1
ATOM 3151 C CA . PRO A 1 400 ? 27.020 6.770 -28.893 1.00 88.25 400 PRO A CA 1
ATOM 3152 C C . PRO A 1 400 ? 26.825 6.825 -30.417 1.00 88.25 400 PRO A C 1
ATOM 3154 O O . PRO A 1 400 ? 27.615 7.446 -31.134 1.00 88.25 400 PRO A O 1
ATOM 3157 N N . PRO A 1 401 ? 25.764 6.215 -30.955 1.00 88.94 401 PRO A N 1
ATOM 3158 C CA . PRO A 1 401 ? 25.522 6.195 -32.392 1.00 88.94 401 PRO A CA 1
ATOM 3159 C C . PRO A 1 401 ? 25.015 7.555 -32.899 1.00 88.94 401 PRO A C 1
ATOM 3161 O O . PRO A 1 401 ? 23.820 7.777 -33.070 1.00 88.94 401 PRO A O 1
ATOM 3164 N N . VAL A 1 402 ? 25.950 8.459 -33.200 1.00 90.25 402 VAL A N 1
ATOM 3165 C CA . VAL A 1 402 ? 25.694 9.836 -33.680 1.00 90.25 402 VAL A CA 1
ATOM 3166 C C . VAL A 1 402 ? 25.005 9.927 -35.050 1.00 90.25 402 VAL A C 1
ATOM 3168 O O . VAL A 1 402 ? 24.604 11.005 -35.469 1.00 90.25 402 VAL A O 1
ATOM 3171 N N . HIS A 1 403 ? 24.910 8.815 -35.781 1.00 91.38 403 HIS A N 1
ATOM 3172 C CA . HIS A 1 403 ? 24.342 8.759 -37.131 1.00 91.38 403 HIS A CA 1
ATOM 3173 C C . HIS A 1 403 ? 22.840 8.440 -37.146 1.00 91.38 403 HIS A C 1
ATOM 3175 O O . HIS A 1 403 ? 22.208 8.570 -38.197 1.00 91.38 403 HIS A O 1
ATOM 3181 N N . LEU A 1 404 ? 22.282 7.980 -36.020 1.00 92.31 404 LEU A N 1
ATOM 3182 C CA . LEU A 1 404 ? 20.847 7.738 -35.902 1.00 92.31 404 LEU A CA 1
ATOM 3183 C C . LEU A 1 404 ? 20.107 9.071 -35.986 1.00 92.31 404 LEU A C 1
ATOM 3185 O O . LEU A 1 404 ? 20.571 10.071 -35.449 1.00 92.31 404 LEU A O 1
ATOM 3189 N N . LYS A 1 405 ? 18.968 9.074 -36.678 1.00 91.75 405 LYS A N 1
ATOM 3190 C CA . LYS A 1 405 ? 18.109 10.249 -36.839 1.00 91.75 405 LYS A CA 1
ATOM 3191 C C . LYS A 1 405 ? 16.822 10.042 -36.052 1.00 91.75 405 LYS A C 1
ATOM 3193 O O . LYS A 1 405 ? 16.293 8.928 -36.051 1.00 91.75 405 LYS A O 1
ATOM 3198 N N . ASN A 1 406 ? 16.324 11.107 -35.437 1.00 90.38 406 ASN A N 1
ATOM 3199 C CA . ASN A 1 406 ? 14.978 11.146 -34.881 1.00 90.38 406 ASN A CA 1
ATOM 3200 C C . ASN A 1 406 ? 13.921 11.345 -35.980 1.00 90.38 406 ASN A C 1
ATOM 3202 O O . ASN A 1 406 ? 14.248 11.613 -37.142 1.00 90.38 406 ASN A O 1
ATOM 3206 N N . GLN A 1 407 ? 12.647 11.166 -35.623 1.00 87.31 407 GLN A N 1
ATOM 3207 C CA . GLN A 1 407 ? 11.550 11.575 -36.491 1.00 87.31 407 GLN A CA 1
ATOM 3208 C C . GLN A 1 407 ? 11.553 13.101 -36.596 1.00 87.31 407 GLN A C 1
ATOM 3210 O O . GLN A 1 407 ? 11.623 13.809 -35.595 1.00 87.31 407 GLN A O 1
ATOM 3215 N N . ILE A 1 408 ? 11.518 13.588 -37.832 1.00 73.44 408 ILE A N 1
ATOM 3216 C CA . ILE A 1 408 ? 11.287 14.994 -38.146 1.00 73.44 408 ILE A CA 1
ATOM 3217 C C . ILE A 1 408 ? 9.809 15.059 -38.524 1.00 73.44 408 ILE A C 1
ATOM 3219 O O . ILE A 1 408 ? 9.432 14.417 -39.508 1.00 73.44 408 ILE A O 1
ATOM 3223 N N . ASP A 1 409 ? 9.003 15.743 -37.712 1.00 57.59 409 ASP A N 1
ATOM 3224 C CA . ASP A 1 409 ? 7.588 16.010 -38.013 1.00 57.59 409 ASP A CA 1
ATOM 3225 C C . ASP A 1 409 ? 7.403 16.767 -39.339 1.00 57.59 409 ASP A C 1
ATOM 3227 O O . ASP A 1 409 ? 8.234 17.662 -39.647 1.00 57.59 409 ASP A O 1
#

Organism: Wuchereria bancrofti (NCBI:txid6293)

Foldseek 3Di:
DLVVVVVDQWDFLLLLLLLLLLVLVQLVCCQVVVDDDAFADPDPPDSRGTDGDCVVPDRDDVPDFDAEQADDLLQFALCNLVRHGDDSLRVLSSSLQVLCCSQQLDRFQDDPDSVSSSVCRNVLPGDCPCLRCVLPDPQSVVLSVLSSDNPSVSRDDSVNSCVRCSNVPDDPPDDGSRRRRIRRCPSVVSVVSSLLVVLVVLLLVLLCVLCVVVSVVCVVQVVVVHDDPQLDDSRCSNQSSLLSCLLVLVVVSNVSNVVSDVDDQCQQRCPPVQFRDGSLLSNLLSLNQVSNVVSVVSPHDQCRATPQRDGSLLSNLLNLSLVNVLVSLVDPPDDQQDATNQQDGSLLSNLLSVNLSSNLSSLVSVHQQCGAGNQRDGSCNSCVVVVVPSNNVSCVVSPHPPPGDGHDD